Protein AF-0000000078757309 (afdb_homodimer)

Solvent-accessible surface area (backbone atoms only — not comparable to full-atom values): 32103 Å² total; per-residue (Å²): 129,76,71,70,68,77,39,50,56,42,53,34,15,51,68,51,37,42,65,57,22,56,70,23,42,35,36,37,39,48,17,30,31,21,36,27,25,61,28,29,12,27,30,44,30,41,53,48,27,52,41,51,46,53,59,42,41,56,54,36,36,75,71,67,62,20,84,59,45,34,26,49,72,73,38,62,50,39,39,76,53,48,81,46,74,58,35,47,77,58,51,70,68,60,51,50,53,52,46,50,51,49,49,64,26,42,56,65,38,39,46,42,33,37,44,41,35,42,58,61,82,38,46,67,32,42,49,52,50,47,54,42,38,52,52,24,43,76,69,67,20,52,46,37,40,49,51,28,54,54,52,52,50,39,76,62,52,48,87,66,66,68,46,76,34,42,61,72,45,80,53,64,70,55,36,54,51,46,55,73,40,50,62,63,34,82,36,46,2,31,60,51,42,5,38,36,38,49,63,45,46,89,31,46,39,79,64,32,63,70,47,74,64,43,75,85,69,67,61,54,67,68,58,52,51,49,32,51,50,38,36,73,72,68,37,52,69,60,19,51,36,49,48,50,51,45,45,52,51,37,49,72,63,38,82,80,65,66,48,39,26,48,43,36,35,69,37,38,42,68,26,7,47,45,48,49,52,54,49,47,53,54,37,52,51,48,49,44,38,34,77,69,69,66,44,79,54,62,63,62,66,54,73,62,53,60,58,47,33,64,68,63,72,102,132,77,71,70,69,77,39,51,56,40,52,33,16,51,68,51,37,43,66,56,23,56,70,23,42,36,35,37,39,48,18,30,31,20,36,26,25,60,27,28,12,28,31,43,30,42,53,46,26,51,41,51,45,54,59,43,43,55,55,37,35,74,70,67,63,21,85,58,43,34,26,50,73,73,38,62,49,38,40,78,54,48,82,47,75,57,35,45,78,56,53,70,68,59,52,50,53,52,46,50,52,49,49,64,27,43,55,65,38,39,47,43,32,38,42,42,36,42,58,63,81,38,46,69,32,42,49,52,50,46,55,41,39,50,49,25,44,76,68,67,21,51,47,38,39,51,49,28,54,55,53,51,50,38,76,64,52,50,87,65,67,69,47,76,34,42,60,73,45,79,52,63,69,56,36,54,51,46,54,73,40,52,61,64,36,80,36,47,2,30,61,51,41,5,37,36,39,48,65,43,47,89,29,47,40,79,64,34,62,70,47,74,63,42,74,85,70,66,61,53,64,68,57,52,50,51,31,50,50,38,37,74,71,67,36,52,68,59,19,51,36,48,47,50,52,44,45,52,51,36,48,72,64,39,81,80,65,67,47,40,26,47,42,36,36,70,38,38,42,68,26,7,48,45,47,50,52,55,50,46,54,54,38,51,50,46,50,42,38,34,77,70,68,66,43,78,52,62,64,63,63,58,73,63,52,62,58,49,34,66,67,65,73,103

Radius of gyration: 26.32 Å; Cα contacts (8 Å, |Δi|>4): 1203; chains: 2; bounding box: 56×87×68 Å

Secondary structure (DSSP, 8-state):
-PPPPEEEGGGSBHHHHHHHHTT-EEEEEB------TTTSBTTHHHHHHHHHHHHHHHHHHHTTS-SSEEEPPPB---SSPPPSTT-----HHHHHHHHHHHHHHGGGGT--EEEEE-----HHHHHHHHHHHHHHHHTT-EEE-THHHHHHHHHT--TTTTHHHHTT---HHHHHHHHHHGGG--SSSHHHHHHHHHH-GGGS-GGGGGPPPPPP-PPPHHHHHHHHHHHHTT-HHHHHHHHHHHHHHHHHT-SS--SS-S-GGG--HHHHHHHHHHHHHHHHHHHHHHHTS-PPPPPPS-TTHHHHHHHHT-/-PPPPEEEGGGSBHHHHHHHHTT-EEEEEB------TTTSBTTHHHHHHHHHHHHHHHHHHHTTS-SSEEEPPPB---SSPPPSTT-----HHHHHHHHHHHHHHGGGGT--EEEEE-----HHHHHHHHHHHHHHHHTT-EEE-THHHHHHHHHT--TTTTHHHHTT---HHHHHHHHHHGGG--SSSHHHHHHHHHH-GGGS-GGGGGPPPPPP-PPPHHHHHHHHHHHHTT-HHHHHHHHHHHHHHHHHT-SS--SS-S-GGG--HHHHHHHHHHHHHHHHHHHHHHHTS-PPPPPPS-TTHHHHHHHHT-

pLDDT: mean 90.26, std 11.72, range [29.27, 98.69]

Structure (mmCIF, N/CA/C/O backbone):
data_AF-0000000078757309-model_v1
#
loop_
_entity.id
_entity.type
_entity.pdbx_description
1 polymer Creatininase
#
loop_
_atom_site.group_PDB
_atom_site.id
_atom_site.type_symbol
_atom_site.label_atom_id
_atom_site.label_alt_id
_atom_site.label_comp_id
_atom_site.label_asym_id
_atom_site.label_entity_id
_atom_site.label_seq_id
_atom_site.pdbx_PDB_ins_code
_atom_site.Cartn_x
_atom_site.Cartn_y
_atom_site.Cartn_z
_atom_site.occupancy
_atom_site.B_iso_or_equiv
_atom_site.auth_seq_id
_atom_site.auth_comp_id
_atom_site.auth_asym_id
_atom_site.auth_atom_id
_atom_site.pdbx_PDB_model_num
ATOM 1 N N . MET A 1 1 ? -11.062 -1.484 26.531 1 38.62 1 MET A N 1
ATOM 2 C CA . MET A 1 1 ? -11.211 -2.502 25.5 1 38.62 1 MET A CA 1
ATOM 3 C C . MET A 1 1 ? -10.125 -2.363 24.438 1 38.62 1 MET A C 1
ATOM 5 O O . MET A 1 1 ? -9.727 -1.249 24.094 1 38.62 1 MET A O 1
ATOM 9 N N . GLY A 1 2 ? -9.336 -3.25 24.297 1 52.94 2 GLY A N 1
ATOM 10 C CA . GLY A 1 2 ? -8.18 -3.225 23.406 1 52.94 2 GLY A CA 1
ATOM 11 C C . GLY A 1 2 ? -8.523 -2.795 22 1 52.94 2 GLY A C 1
ATOM 12 O O . GLY A 1 2 ? -9.695 -2.809 21.609 1 52.94 2 GLY A O 1
ATOM 13 N N . ALA A 1 3 ? -7.73 -2.059 21.312 1 63.88 3 ALA A N 1
ATOM 14 C CA . ALA A 1 3 ? -7.98 -1.605 19.953 1 63.88 3 ALA A CA 1
ATOM 15 C C . ALA A 1 3 ? -8.477 -2.752 19.062 1 63.88 3 ALA A C 1
ATOM 17 O O . ALA A 1 3 ? -7.953 -3.867 19.141 1 63.88 3 ALA A O 1
ATOM 18 N N . PRO A 1 4 ? -9.75 -2.535 18.547 1 76.38 4 PRO A N 1
ATOM 19 C CA . PRO A 1 4 ? -10.227 -3.607 17.656 1 76.38 4 PRO A CA 1
ATOM 20 C C . PRO A 1 4 ? -9.203 -3.977 16.578 1 76.38 4 PRO A C 1
ATOM 22 O O . PRO A 1 4 ? -8.391 -3.139 16.188 1 76.38 4 PRO A O 1
ATOM 25 N N . GLU A 1 5 ? -9.195 -5.18 16.281 1 84.25 5 GLU A N 1
ATOM 26 C CA . GLU A 1 5 ? -8.289 -5.676 15.242 1 84.25 5 GLU A CA 1
ATOM 27 C C . GLU A 1 5 ? -8.648 -5.109 13.875 1 84.25 5 GLU A C 1
ATOM 29 O O . GLU A 1 5 ? -9.828 -5.059 13.508 1 84.25 5 GLU A O 1
ATOM 34 N N . LEU A 1 6 ? -7.727 -4.492 13.266 1 88.88 6 LEU A N 1
ATOM 35 C CA . LEU A 1 6 ? -7.898 -3.988 11.906 1 88.88 6 LEU A CA 1
ATOM 36 C C . LEU A 1 6 ? -7.965 -5.137 10.898 1 88.88 6 LEU A C 1
ATOM 38 O O . LEU A 1 6 ? -7.105 -6.023 10.914 1 88.88 6 LEU A O 1
ATOM 42 N N . ILE A 1 7 ? -9.016 -5.191 10.133 1 89.25 7 ILE A N 1
ATOM 43 C CA . ILE A 1 7 ? -9.203 -6.18 9.078 1 89.25 7 ILE A CA 1
ATOM 44 C C . ILE A 1 7 ? -9.023 -5.516 7.711 1 89.25 7 ILE A C 1
ATOM 46 O O . ILE A 1 7 ? -9.727 -4.559 7.379 1 89.25 7 ILE A O 1
ATOM 50 N N . PHE A 1 8 ? -8.07 -5.969 6.988 1 90.25 8 PHE A N 1
ATOM 51 C CA . PHE A 1 8 ? -7.945 -5.516 5.609 1 90.25 8 PHE A CA 1
ATOM 52 C C . PHE A 1 8 ? -8.859 -6.316 4.688 1 90.25 8 PHE A C 1
ATOM 54 O O . PHE A 1 8 ? -8.758 -7.543 4.621 1 90.25 8 PHE A O 1
ATOM 61 N N . TYR A 1 9 ? -9.648 -5.629 3.928 1 88.19 9 TYR A N 1
ATOM 62 C CA . TYR A 1 9 ? -10.672 -6.328 3.162 1 88.19 9 TYR A CA 1
ATOM 63 C C . TYR A 1 9 ? -10.047 -7.238 2.115 1 88.19 9 TYR A C 1
ATOM 65 O O . TYR A 1 9 ? -10.625 -8.266 1.756 1 88.19 9 TYR A O 1
ATOM 73 N N . ASP A 1 10 ? -8.859 -6.887 1.588 1 84.81 10 ASP A N 1
ATOM 74 C CA . ASP A 1 10 ? -8.258 -7.637 0.488 1 84.81 10 ASP A CA 1
ATOM 75 C C . ASP A 1 10 ? -7.566 -8.898 0.996 1 84.81 10 ASP A C 1
ATOM 77 O O . ASP A 1 10 ? -7.074 -9.703 0.204 1 84.81 10 ASP A O 1
ATOM 81 N N . GLU A 1 11 ? -7.645 -9.086 2.289 1 90.44 11 GLU A N 1
ATOM 82 C CA . GLU A 1 11 ? -7.105 -10.312 2.871 1 90.44 11 GLU A CA 1
ATOM 83 C C . GLU A 1 11 ? -8.219 -11.32 3.168 1 90.44 11 GLU A C 1
ATOM 85 O O . GLU A 1 11 ? -7.957 -12.391 3.719 1 90.44 11 GLU A O 1
ATOM 90 N N . LEU A 1 12 ? -9.398 -10.93 2.744 1 87.38 12 LEU A N 1
ATOM 91 C CA . LEU A 1 12 ? -10.539 -11.82 2.914 1 87.38 12 LEU A CA 1
ATOM 92 C C . LEU A 1 12 ? -10.914 -12.492 1.595 1 87.38 12 LEU A C 1
ATOM 94 O O . LEU A 1 12 ? -10.781 -11.883 0.529 1 87.38 12 LEU A O 1
ATOM 98 N N . PRO A 1 13 ? -11.398 -13.703 1.774 1 86.25 13 PRO A N 1
ATOM 99 C CA . PRO A 1 13 ? -11.906 -14.328 0.551 1 86.25 13 PRO A CA 1
ATOM 100 C C . PRO A 1 13 ? -13.109 -13.602 -0.034 1 86.25 13 PRO A C 1
ATOM 102 O O . PRO A 1 13 ? -13.875 -12.977 0.704 1 86.25 13 PRO A O 1
ATOM 105 N N . GLU A 1 14 ? -13.133 -13.695 -1.309 1 79.31 14 GLU A N 1
ATOM 106 C CA . GLU A 1 14 ? -14.188 -13 -2.037 1 79.31 14 GLU A CA 1
ATOM 107 C C . GLU A 1 14 ? -15.562 -13.289 -1.435 1 79.31 14 GLU A C 1
ATOM 109 O O . GLU A 1 14 ? -16.391 -12.383 -1.294 1 79.31 14 GLU A O 1
ATOM 114 N N . LYS A 1 15 ? -15.773 -14.5 -1.113 1 77.38 15 LYS A N 1
ATOM 115 C CA . LYS A 1 15 ? -17.078 -14.93 -0.618 1 77.38 15 LYS A CA 1
ATOM 116 C C . LYS A 1 15 ? -17.453 -14.195 0.673 1 77.38 15 LYS A C 1
ATOM 118 O O . LYS A 1 15 ? -18.625 -13.984 0.962 1 77.38 15 LYS A O 1
ATOM 123 N N . GLN A 1 16 ? -16.516 -13.727 1.359 1 83.56 16 GLN A N 1
ATOM 124 C CA . GLN A 1 16 ? -16.734 -13.109 2.66 1 83.56 16 GLN A CA 1
ATOM 125 C C . GLN A 1 16 ? -16.906 -11.602 2.533 1 83.56 16 GLN A C 1
ATOM 127 O O . GLN A 1 16 ? -17.422 -10.945 3.445 1 83.56 16 GLN A O 1
ATOM 132 N N . LEU A 1 17 ? -16.5 -11.047 1.479 1 83.25 17 LEU A N 1
ATOM 133 C CA . LEU A 1 17 ? -16.438 -9.594 1.331 1 83.25 17 LEU A CA 1
ATOM 134 C C . LEU A 1 17 ? -17.844 -8.992 1.316 1 83.25 17 LEU A C 1
ATOM 136 O O . LEU A 1 17 ? -18.109 -8.008 2.006 1 83.25 17 LEU A O 1
ATOM 140 N N . GLN A 1 18 ? -18.734 -9.648 0.601 1 77.94 18 GLN A N 1
ATOM 141 C CA . GLN A 1 18 ? -20.062 -9.078 0.472 1 77.94 18 GLN A CA 1
ATOM 142 C C . GLN A 1 18 ? -20.781 -9.031 1.822 1 77.94 18 GLN A C 1
ATOM 144 O O . GLN A 1 18 ? -21.344 -8 2.193 1 77.94 18 GLN A O 1
ATOM 149 N N . GLY A 1 19 ? -20.641 -10.094 2.529 1 78.94 19 GLY A N 1
ATOM 150 C CA . GLY A 1 19 ? -21.281 -10.141 3.836 1 78.94 19 GLY A CA 1
ATOM 151 C C . GLY A 1 19 ? -20.641 -9.203 4.844 1 78.94 19 GLY A C 1
ATOM 152 O O . GLY A 1 19 ? -21.344 -8.57 5.641 1 78.94 19 GLY A O 1
ATOM 153 N N . LEU A 1 20 ? -19.422 -8.977 4.73 1 83.25 20 LEU A N 1
ATOM 154 C CA . LEU A 1 20 ? -18.688 -8.133 5.656 1 83.25 20 LEU A CA 1
ATOM 155 C C . LEU A 1 20 ? -19 -6.656 5.426 1 83.25 20 LEU A C 1
ATOM 157 O O . LEU A 1 20 ? -19.109 -5.887 6.383 1 83.25 20 LEU A O 1
ATOM 161 N N . MET A 1 21 ? -19.188 -6.332 4.191 1 86.06 21 MET A N 1
ATOM 162 C CA . MET A 1 21 ? -19.328 -4.918 3.865 1 86.06 21 MET A CA 1
ATOM 163 C C . MET A 1 21 ? -20.734 -4.418 4.172 1 86.06 21 MET A C 1
ATOM 165 O O . MET A 1 21 ? -20.938 -3.223 4.391 1 86.06 21 MET A O 1
ATOM 169 N N . HIS A 1 22 ? -21.578 -5.414 4.25 1 83.5 22 HIS A N 1
ATOM 170 C CA . HIS A 1 22 ? -22.938 -5.023 4.59 1 83.5 22 HIS A CA 1
ATOM 171 C C . HIS A 1 22 ? -23.031 -4.52 6.023 1 83.5 22 HIS A C 1
ATOM 173 O O . HIS A 1 22 ? -22.734 -5.258 6.965 1 83.5 22 HIS A O 1
ATOM 179 N N . GLY A 1 23 ? -23.219 -3.191 6.203 1 84.44 23 GLY A N 1
ATOM 180 C CA . GLY A 1 23 ? -23.422 -2.59 7.512 1 84.44 23 GLY A CA 1
ATOM 181 C C . GLY A 1 23 ? -22.141 -2.047 8.125 1 84.44 23 GLY A C 1
ATOM 182 O O . GLY A 1 23 ? -22.172 -1.505 9.234 1 84.44 23 GLY A O 1
ATOM 183 N N . ASN A 1 24 ? -21.078 -2.293 7.516 1 94.25 24 ASN A N 1
ATOM 184 C CA . ASN A 1 24 ? -19.828 -1.802 8.07 1 94.25 24 ASN A CA 1
ATOM 185 C C . ASN A 1 24 ? -19.281 -0.614 7.273 1 94.25 24 ASN A C 1
ATOM 187 O O . ASN A 1 24 ? -19.703 -0.386 6.137 1 94.25 24 ASN A O 1
ATOM 191 N N . ILE A 1 25 ? -18.5 0.158 7.949 1 96.5 25 ILE A N 1
ATOM 192 C CA . ILE A 1 25 ? -17.812 1.298 7.355 1 96.5 25 ILE A CA 1
ATOM 193 C C . ILE A 1 25 ? -16.422 0.874 6.887 1 96.5 25 ILE A C 1
ATOM 195 O O . ILE A 1 25 ? -15.695 0.172 7.605 1 96.5 25 ILE A O 1
ATOM 199 N N . LEU A 1 26 ? -16.094 1.2 5.684 1 97 26 LEU A N 1
ATOM 200 C CA . LEU A 1 26 ? -14.758 0.958 5.172 1 97 26 LEU A CA 1
ATOM 201 C C . LEU A 1 26 ? -13.859 2.166 5.41 1 97 26 LEU A C 1
ATOM 203 O O . LEU A 1 26 ? -14.195 3.285 5.016 1 97 26 LEU A O 1
ATOM 207 N N . PHE A 1 27 ? -12.773 1.955 6.117 1 97.62 27 PHE A N 1
ATOM 208 C CA . PHE A 1 27 ? -11.727 2.971 6.207 1 97.62 27 PHE A CA 1
ATOM 209 C C . PHE A 1 27 ? -10.789 2.887 5.008 1 97.62 27 PHE A C 1
ATOM 211 O O . PHE A 1 27 ? -10.227 1.823 4.727 1 97.62 27 PHE A O 1
ATOM 218 N N . LEU A 1 28 ? -10.648 3.953 4.289 1 97.44 28 LEU A N 1
ATOM 219 C CA . LEU A 1 28 ? -9.75 4.035 3.146 1 97.44 28 LEU A CA 1
ATOM 220 C C . LEU A 1 28 ? -8.602 5 3.426 1 97.44 28 LEU A C 1
ATOM 222 O O . LEU A 1 28 ? -8.82 6.203 3.57 1 97.44 28 LEU A O 1
ATOM 226 N N . PHE A 1 29 ? -7.375 4.48 3.496 1 96.81 29 PHE A N 1
ATOM 227 C CA . PHE A 1 29 ? -6.195 5.285 3.791 1 96.81 29 PHE A CA 1
ATOM 228 C C . PHE A 1 29 ? -5.555 5.797 2.508 1 96.81 29 PHE A C 1
ATOM 230 O O . PHE A 1 29 ? -5.117 5.008 1.668 1 96.81 29 PHE A O 1
ATOM 237 N N . ILE A 1 30 ? -5.551 7.117 2.279 1 97.25 30 ILE A N 1
ATOM 238 C CA . ILE A 1 30 ? -4.906 7.754 1.136 1 97.25 30 ILE A CA 1
ATOM 239 C C . ILE A 1 30 ? -3.863 8.758 1.624 1 97.25 30 ILE A C 1
ATOM 241 O O . ILE A 1 30 ? -4.195 9.898 1.94 1 97.25 30 ILE A O 1
ATOM 245 N N . ASN A 1 31 ? -2.654 8.312 1.748 1 96.94 31 ASN A N 1
ATOM 246 C CA . ASN A 1 31 ? -1.564 9.094 2.318 1 96.94 31 ASN A CA 1
ATOM 247 C C . ASN A 1 31 ? -0.285 8.961 1.498 1 96.94 31 ASN A C 1
ATOM 249 O O . ASN A 1 31 ? 0.175 7.848 1.238 1 96.94 31 ASN A O 1
ATOM 253 N N . PRO A 1 32 ? 0.349 10.055 1.062 1 94.12 32 PRO A N 1
ATOM 254 C CA . PRO A 1 32 ? 1.584 9.953 0.28 1 94.12 32 PRO A CA 1
ATOM 255 C C . PRO A 1 32 ? 2.793 9.57 1.131 1 94.12 32 PRO A C 1
ATOM 257 O O . PRO A 1 32 ? 2.787 9.781 2.346 1 94.12 32 PRO A O 1
ATOM 260 N N . THR A 1 33 ? 3.752 8.898 0.485 1 91.94 33 THR A N 1
ATOM 261 C CA . THR A 1 33 ? 5.109 8.836 1.013 1 91.94 33 THR A CA 1
ATOM 262 C C . THR A 1 33 ? 5.824 10.172 0.826 1 91.94 33 THR A C 1
ATOM 264 O O . THR A 1 33 ? 6.109 10.578 -0.303 1 91.94 33 THR A O 1
ATOM 267 N N . GLU A 1 34 ? 6.078 10.852 1.924 1 93.31 34 GLU A N 1
ATOM 268 C CA . GLU A 1 34 ? 6.48 12.25 1.867 1 93.31 34 GLU A CA 1
ATOM 269 C C . GLU A 1 34 ? 7.492 12.578 2.961 1 93.31 34 GLU A C 1
ATOM 271 O O . GLU A 1 34 ? 7.355 12.117 4.098 1 93.31 34 GLU A O 1
ATOM 276 N N . TYR A 1 35 ? 8.406 13.477 2.557 1 93.56 35 TYR A N 1
ATOM 277 C CA . TYR A 1 35 ? 9.43 13.945 3.49 1 93.56 35 TYR A CA 1
ATOM 278 C C . TYR A 1 35 ? 8.805 14.797 4.594 1 93.56 35 TYR A C 1
ATOM 280 O O . TYR A 1 35 ? 8.055 15.734 4.316 1 93.56 35 TYR A O 1
ATOM 288 N N . HIS A 1 36 ? 9.102 14.469 5.895 1 96 36 HIS A N 1
ATOM 289 C CA . HIS A 1 36 ? 8.602 15.188 7.062 1 96 36 HIS A CA 1
ATOM 290 C C . HIS A 1 36 ? 9.75 15.594 7.984 1 96 36 HIS A C 1
ATOM 292 O O . HIS A 1 36 ? 9.688 15.367 9.195 1 96 36 HIS A O 1
ATOM 298 N N . GLY A 1 37 ? 10.773 16.25 7.363 1 94.31 37 GLY A N 1
ATOM 299 C CA . GLY A 1 37 ? 11.93 16.641 8.156 1 94.31 37 GLY A CA 1
ATOM 300 C C . GLY A 1 37 ? 12.805 15.461 8.547 1 94.31 37 GLY A C 1
ATOM 301 O O . GLY A 1 37 ? 12.484 14.312 8.242 1 94.31 37 GLY A O 1
ATOM 302 N N . PRO A 1 38 ? 13.922 15.773 9.18 1 93.44 38 PRO A N 1
ATOM 303 C CA . PRO A 1 38 ? 14.867 14.711 9.523 1 93.44 38 PRO A CA 1
ATOM 304 C C . PRO A 1 38 ? 14.352 13.805 10.641 1 93.44 38 PRO A C 1
ATOM 306 O O . PRO A 1 38 ? 14.906 12.727 10.875 1 93.44 38 PRO A O 1
ATOM 309 N N . HIS A 1 39 ? 13.25 14.18 11.312 1 95.75 39 HIS A N 1
ATOM 310 C CA . HIS A 1 39 ? 12.914 13.523 12.57 1 95.75 39 HIS A CA 1
ATOM 311 C C . HIS A 1 39 ? 11.68 12.641 12.414 1 95.75 39 HIS A C 1
ATOM 313 O O . HIS A 1 39 ? 11.422 11.773 13.25 1 95.75 39 HIS A O 1
ATOM 319 N N . LEU A 1 40 ? 10.883 12.852 11.398 1 97.06 40 LEU A N 1
ATOM 320 C CA . LEU A 1 40 ? 9.672 12.055 11.219 1 97.06 40 LEU A CA 1
ATOM 321 C C . LEU A 1 40 ? 9.797 11.156 9.992 1 97.06 40 LEU A C 1
ATOM 323 O O . LEU A 1 40 ? 10.602 11.414 9.102 1 97.06 40 LEU A O 1
ATOM 327 N N . PRO A 1 41 ? 9.031 10.102 9.961 1 95.56 41 PRO A N 1
ATOM 328 C CA . PRO A 1 41 ? 9.156 9.133 8.867 1 95.56 41 PRO A CA 1
ATOM 329 C C . PRO A 1 41 ? 8.484 9.617 7.586 1 95.56 41 PRO A C 1
ATOM 331 O O . PRO A 1 41 ? 7.648 10.523 7.621 1 95.56 41 PRO A O 1
ATOM 334 N N . LEU A 1 42 ? 8.852 8.969 6.477 1 93.62 42 LEU A N 1
ATOM 335 C CA . LEU A 1 42 ? 8.25 9.25 5.176 1 93.62 42 LEU A CA 1
ATOM 336 C C . LEU A 1 42 ? 6.77 8.906 5.176 1 93.62 42 LEU A C 1
ATOM 338 O O . LEU A 1 42 ? 5.98 9.531 4.465 1 93.62 42 LEU A O 1
ATOM 342 N N . ALA A 1 43 ? 6.336 7.945 5.992 1 96.12 43 ALA A N 1
ATOM 343 C CA . ALA A 1 43 ? 4.949 7.488 6.043 1 96.12 43 ALA A CA 1
ATOM 344 C C . ALA A 1 43 ? 4.18 8.195 7.156 1 96.12 43 ALA A C 1
ATOM 346 O O . ALA A 1 43 ? 3.16 7.688 7.633 1 96.12 43 ALA A O 1
ATOM 347 N N . ASN A 1 44 ? 4.664 9.312 7.594 1 97.19 44 ASN A N 1
ATOM 348 C CA . ASN A 1 44 ? 4.098 9.953 8.773 1 97.19 44 ASN A CA 1
ATOM 349 C C . ASN A 1 44 ? 2.604 10.211 8.609 1 97.19 44 ASN A C 1
ATOM 351 O O . ASN A 1 44 ? 1.829 10.016 9.555 1 97.19 44 ASN A O 1
ATOM 355 N N . ASP A 1 45 ? 2.16 10.664 7.434 1 97.56 45 ASP A N 1
ATOM 356 C CA . ASP A 1 45 ? 0.742 10.922 7.203 1 97.56 45 ASP A CA 1
ATOM 357 C C . ASP A 1 45 ? -0.087 9.656 7.406 1 97.56 45 ASP A C 1
ATOM 359 O O . ASP A 1 45 ? -1.159 9.703 8.016 1 97.56 45 ASP A O 1
ATOM 363 N N . TYR A 1 46 ? 0.408 8.531 6.957 1 96.5 46 TYR A N 1
ATOM 364 C CA . TYR A 1 46 ? -0.289 7.262 7.137 1 96.5 46 TYR A CA 1
ATOM 365 C C . TYR A 1 46 ? -0.292 6.844 8.602 1 96.5 46 TYR A C 1
ATOM 367 O O . TYR A 1 46 ? -1.304 6.355 9.109 1 96.5 46 TYR A O 1
ATOM 375 N N . ILE A 1 47 ? 0.837 7.023 9.242 1 96.88 47 ILE A N 1
ATOM 376 C CA . ILE A 1 47 ? 0.978 6.641 10.648 1 96.88 47 ILE A CA 1
ATOM 377 C C . ILE A 1 47 ? -0.041 7.402 11.492 1 96.88 47 ILE A C 1
ATOM 379 O O . ILE A 1 47 ? -0.735 6.809 12.32 1 96.88 47 ILE A O 1
ATOM 383 N N . ILE A 1 48 ? -0.149 8.664 11.211 1 98.19 48 ILE A N 1
ATOM 384 C CA . ILE A 1 48 ? -1.104 9.477 11.953 1 98.19 48 ILE A CA 1
ATOM 385 C C . ILE A 1 48 ? -2.527 9.055 11.594 1 98.19 48 ILE A C 1
ATOM 387 O O . ILE A 1 48 ? -3.357 8.828 12.477 1 98.19 48 ILE A O 1
ATOM 391 N N . SER A 1 49 ? -2.822 8.898 10.32 1 97.25 49 SER A N 1
ATOM 392 C CA . SER A 1 49 ? -4.152 8.508 9.859 1 97.25 49 SER A CA 1
ATOM 393 C C . SER A 1 49 ? -4.57 7.164 10.445 1 97.25 49 SER A C 1
ATOM 395 O O . SER A 1 49 ? -5.703 7.012 10.906 1 97.25 49 SER A O 1
ATOM 397 N N . ARG A 1 50 ? -3.703 6.23 10.414 1 95.69 50 ARG A N 1
ATOM 398 C CA . ARG A 1 50 ? -3.988 4.902 10.945 1 95.69 50 ARG A CA 1
ATOM 399 C C . ARG A 1 50 ? -4.207 4.949 12.453 1 95.69 50 ARG A C 1
ATOM 401 O O . ARG A 1 50 ? -5.109 4.293 12.977 1 95.69 50 ARG A O 1
ATOM 408 N N . GLY A 1 51 ? -3.344 5.699 13.133 1 96.81 51 GLY A N 1
ATOM 409 C CA . GLY A 1 51 ? -3.512 5.867 14.57 1 96.81 51 GLY A CA 1
ATOM 410 C C . GLY A 1 51 ? -4.844 6.484 14.945 1 96.81 51 GLY A C 1
ATOM 411 O O . GLY A 1 51 ? -5.5 6.035 15.883 1 96.81 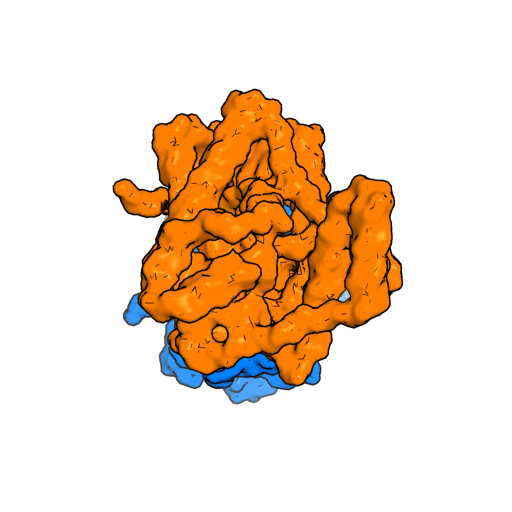51 GLY A O 1
ATOM 412 N N . LEU A 1 52 ? -5.23 7.504 14.211 1 97.94 52 LEU A N 1
ATOM 413 C CA . LEU A 1 52 ? -6.52 8.148 14.453 1 97.94 52 LEU A CA 1
ATOM 414 C C . LEU A 1 52 ? -7.668 7.191 14.164 1 97.94 52 LEU A C 1
ATOM 416 O O . LEU A 1 52 ? -8.633 7.121 14.93 1 97.94 52 LEU A O 1
ATOM 420 N N . ALA A 1 53 ? -7.578 6.418 13.094 1 97.5 53 ALA A N 1
ATOM 421 C CA . ALA A 1 53 ? -8.617 5.453 12.734 1 97.5 53 ALA A CA 1
ATOM 422 C C . ALA A 1 53 ? -8.758 4.379 13.805 1 97.5 53 ALA A C 1
ATOM 424 O O . ALA A 1 53 ? -9.875 3.975 14.148 1 97.5 53 ALA A O 1
ATOM 425 N N . ALA A 1 54 ? -7.605 3.971 14.32 1 96.81 54 ALA A N 1
ATOM 426 C CA . ALA A 1 54 ? -7.598 2.92 15.336 1 96.81 54 ALA A CA 1
ATOM 427 C C . ALA A 1 54 ? -8.289 3.383 16.609 1 96.81 54 ALA A C 1
ATOM 429 O O . ALA A 1 54 ? -8.797 2.564 17.375 1 96.81 54 ALA A O 1
ATOM 430 N N . ARG A 1 55 ? -8.305 4.648 16.844 1 97.25 55 ARG A N 1
ATOM 431 C CA . ARG A 1 55 ? -8.961 5.207 18.031 1 97.25 55 ARG A CA 1
ATOM 432 C C . ARG A 1 55 ? -10.391 5.625 17.719 1 97.25 55 ARG A C 1
ATOM 434 O O . ARG A 1 55 ? -11.25 5.633 18.594 1 97.25 55 ARG A O 1
ATOM 441 N N . LEU A 1 56 ? -10.664 5.938 16.453 1 97.75 56 LEU A N 1
ATOM 442 C CA . LEU A 1 56 ? -12.008 6.328 16.031 1 97.75 56 LEU A CA 1
ATOM 443 C C . LEU A 1 56 ? -12.914 5.109 15.922 1 97.75 56 LEU A C 1
ATOM 445 O O . LEU A 1 56 ? -14.086 5.164 16.312 1 97.75 56 LEU A O 1
ATOM 449 N N . ALA A 1 57 ? -12.414 3.98 15.398 1 96.69 57 ALA A N 1
ATOM 450 C CA . ALA A 1 57 ? -13.188 2.779 15.109 1 96.69 57 ALA A CA 1
ATOM 451 C C . ALA A 1 57 ? -13.922 2.279 16.344 1 96.69 57 ALA A C 1
ATOM 453 O O . ALA A 1 57 ? -15.133 2.049 16.312 1 96.69 57 ALA A O 1
ATOM 454 N N . PRO A 1 58 ? -13.219 2.186 17.5 1 96.25 58 PRO A N 1
ATOM 455 C CA . PRO A 1 58 ? -13.922 1.741 18.703 1 96.25 58 PRO A CA 1
ATOM 456 C C . PRO A 1 58 ? -15.055 2.686 19.109 1 96.25 58 PRO A C 1
ATOM 458 O O . PRO A 1 58 ? -16.078 2.238 19.625 1 96.25 58 PRO A O 1
ATOM 461 N N . ARG A 1 59 ? -14.867 3.969 18.922 1 96.31 59 ARG A N 1
ATOM 462 C CA . ARG A 1 59 ? -15.922 4.93 19.219 1 96.31 59 ARG A CA 1
ATOM 463 C C . ARG A 1 59 ? -17.141 4.691 18.344 1 96.31 59 ARG A C 1
ATOM 465 O O . ARG A 1 59 ? -18.281 4.734 18.812 1 96.31 59 ARG A O 1
ATOM 472 N N . LEU A 1 60 ? -16.906 4.41 17.125 1 96.88 60 LEU A N 1
ATOM 473 C CA . LEU A 1 60 ? -17.984 4.195 16.156 1 96.88 60 LEU A CA 1
ATOM 474 C C . LEU A 1 60 ? -18.688 2.867 16.422 1 96.88 60 LEU A C 1
ATOM 476 O O . LEU A 1 60 ? -19.906 2.758 16.25 1 96.88 60 LEU A O 1
ATOM 480 N N . ILE A 1 61 ? -17.922 1.861 16.797 1 95.44 61 ILE A N 1
ATOM 481 C CA . ILE A 1 61 ? -18.484 0.562 17.141 1 95.44 61 ILE A CA 1
ATOM 482 C C . ILE A 1 61 ? -19.391 0.708 18.359 1 95.44 61 ILE A C 1
ATOM 484 O O . ILE A 1 61 ? -20.516 0.199 18.375 1 95.44 61 ILE A O 1
ATOM 488 N N . LYS A 1 62 ? -18.922 1.452 19.328 1 95.38 62 LYS A N 1
ATOM 489 C CA . LYS A 1 62 ? -19.719 1.699 20.531 1 95.38 62 LYS A CA 1
ATOM 490 C C . LYS A 1 62 ? -21 2.447 20.203 1 95.38 62 LYS A C 1
ATOM 492 O O . LYS A 1 62 ? -22.047 2.203 20.828 1 95.38 62 LYS A O 1
ATOM 497 N N . ALA A 1 63 ? -20.938 3.271 19.234 1 95.06 63 ALA A N 1
ATOM 498 C CA . ALA A 1 63 ? -22.094 4.07 18.828 1 95.06 63 ALA A CA 1
ATOM 499 C C . ALA A 1 63 ? -23.016 3.262 17.922 1 95.06 63 ALA A C 1
ATOM 501 O O . ALA A 1 63 ? -24.078 3.748 17.516 1 95.06 63 ALA A O 1
ATOM 502 N N . GLY A 1 64 ? -22.609 2.035 17.469 1 93.94 64 GLY A N 1
ATOM 503 C CA . GLY A 1 64 ? -23.453 1.166 16.656 1 93.94 64 GLY A CA 1
ATOM 504 C C . GLY A 1 64 ? -23.406 1.503 15.172 1 93.94 64 GLY A C 1
ATOM 505 O O . GLY A 1 64 ? -24.281 1.108 14.414 1 93.94 64 GLY A O 1
ATOM 506 N N . LEU A 1 65 ? -22.391 2.225 14.789 1 95 65 LEU A N 1
ATOM 507 C CA . LEU A 1 65 ? -22.312 2.672 13.406 1 95 65 LEU A CA 1
ATOM 508 C C . LEU A 1 65 ? -21.609 1.633 12.531 1 95 65 LEU A C 1
ATOM 510 O O . LEU A 1 65 ? -21.797 1.613 11.312 1 95 65 LEU A O 1
ATOM 514 N N . THR A 1 66 ? -20.812 0.796 13.125 1 94.44 66 THR A N 1
ATOM 515 C CA . THR A 1 66 ? -20.094 -0.292 12.461 1 94.44 66 THR A CA 1
ATOM 516 C C . THR A 1 66 ? -19.797 -1.418 13.453 1 94.44 66 THR A C 1
ATOM 518 O O . THR A 1 66 ? -19.812 -1.208 14.664 1 94.44 66 THR A O 1
ATOM 521 N N . GLU A 1 67 ? -19.594 -2.566 12.922 1 92.94 67 GLU A N 1
ATOM 522 C CA . GLU A 1 67 ? -19.359 -3.717 13.789 1 92.94 67 GLU A CA 1
ATOM 523 C C . GLU A 1 67 ? -17.859 -4.047 13.852 1 92.94 67 GLU A C 1
ATOM 525 O O . GLU A 1 67 ? -17.391 -4.602 14.844 1 92.94 67 GLU A O 1
ATOM 530 N N . LYS A 1 68 ? -17.188 -3.715 12.789 1 93.25 68 LYS A N 1
ATOM 531 C CA . LYS A 1 68 ? -15.781 -4.086 12.648 1 93.25 68 LYS A CA 1
ATOM 532 C C . LYS A 1 68 ? -14.953 -2.912 12.141 1 93.25 68 LYS A C 1
ATOM 534 O O . LYS A 1 68 ? -15.492 -1.937 11.625 1 93.25 68 LYS A O 1
ATOM 539 N N . PHE A 1 69 ? -13.648 -2.922 12.43 1 93.94 69 PHE A N 1
ATOM 540 C CA . PHE A 1 69 ? -12.664 -1.994 11.891 1 93.94 69 PHE A CA 1
ATOM 541 C C . PHE A 1 69 ? -12.047 -2.549 10.609 1 93.94 69 PHE A C 1
ATOM 543 O O . PHE A 1 69 ? -11.062 -3.293 10.656 1 93.94 69 PHE A O 1
ATOM 550 N N . ILE A 1 70 ? -12.656 -2.234 9.438 1 94.06 70 ILE A N 1
ATOM 551 C CA . ILE A 1 70 ? -12.273 -2.768 8.133 1 94.06 70 ILE A CA 1
ATOM 552 C C . ILE A 1 70 ? -11.578 -1.684 7.312 1 94.06 70 ILE A C 1
ATOM 554 O O . ILE A 1 70 ? -12.023 -0.532 7.293 1 94.06 70 ILE A O 1
ATOM 558 N N . ALA A 1 71 ? -10.492 -2.072 6.73 1 93.94 71 ALA A N 1
ATOM 559 C CA . ALA A 1 71 ? -9.766 -1.104 5.914 1 93.94 71 ALA A CA 1
ATOM 560 C C . ALA A 1 71 ? -9.469 -1.669 4.527 1 93.94 71 ALA A C 1
ATOM 562 O O . ALA A 1 71 ? -9.438 -2.887 4.34 1 93.94 71 ALA A O 1
ATOM 563 N N . ALA A 1 72 ? -9.359 -0.754 3.576 1 90.19 72 ALA A N 1
ATOM 564 C CA . ALA A 1 72 ? -8.75 -1.067 2.287 1 90.19 72 ALA A CA 1
ATOM 565 C C . ALA A 1 72 ? -7.23 -1.011 2.375 1 90.19 72 ALA A C 1
ATOM 567 O O . ALA A 1 72 ? -6.676 -0.483 3.342 1 90.19 72 ALA A O 1
ATOM 568 N N . PRO A 1 73 ? -6.609 -1.627 1.377 1 82.81 73 PRO A N 1
ATOM 569 C CA . PRO A 1 73 ? -5.16 -1.43 1.316 1 82.81 73 PRO A CA 1
ATOM 570 C C . PRO A 1 73 ? -4.77 0.043 1.203 1 82.81 73 PRO A C 1
ATOM 572 O O . PRO A 1 73 ? -5.5 0.835 0.603 1 82.81 73 PRO A O 1
ATOM 575 N N . LEU A 1 74 ? -3.547 0.316 1.737 1 81.62 74 LEU A N 1
ATOM 576 C CA . LEU A 1 74 ? -3.035 1.681 1.699 1 81.62 74 LEU A CA 1
ATOM 577 C C . LEU A 1 74 ? -2.811 2.139 0.262 1 81.62 74 LEU A C 1
ATOM 579 O O . LEU A 1 74 ? -2.293 1.382 -0.562 1 81.62 74 LEU A O 1
ATOM 583 N N . ILE A 1 75 ? -3.359 3.297 0.001 1 88.44 75 ILE A N 1
ATOM 584 C CA . ILE A 1 75 ? -2.949 4.059 -1.174 1 88.44 75 ILE A CA 1
ATOM 585 C C . ILE A 1 75 ? -1.857 5.051 -0.789 1 88.44 75 ILE A C 1
ATOM 587 O O . ILE A 1 75 ? -2.143 6.102 -0.204 1 88.44 75 ILE A O 1
ATOM 591 N N . ASN A 1 76 ? -0.641 4.719 -1.106 1 90.56 76 ASN A N 1
ATOM 592 C CA . ASN A 1 76 ? 0.49 5.523 -0.656 1 90.56 76 ASN A CA 1
ATOM 593 C C . ASN A 1 76 ? 0.876 6.574 -1.69 1 90.56 76 ASN A C 1
ATOM 595 O O . ASN A 1 76 ? 2.059 6.766 -1.977 1 90.56 76 ASN A O 1
ATOM 599 N N . LEU A 1 77 ? -0.096 7.219 -2.307 1 89.5 77 LEU A N 1
ATOM 600 C CA . LEU A 1 77 ? 0.06 8.273 -3.299 1 89.5 77 LEU A CA 1
ATOM 601 C C . LEU A 1 77 ? -0.638 9.555 -2.85 1 89.5 77 LEU A C 1
ATOM 603 O O . LEU A 1 77 ? -1.573 9.508 -2.047 1 89.5 77 LEU A O 1
ATOM 607 N N . GLY A 1 78 ? -0.215 10.562 -3.355 1 92.62 78 GLY A N 1
ATOM 608 C CA . GLY A 1 78 ? -0.843 11.852 -3.113 1 92.62 78 GLY A CA 1
ATOM 609 C C . GLY A 1 78 ? -0.25 12.969 -3.949 1 92.62 78 GLY A C 1
ATOM 610 O O . GLY A 1 78 ? 0.785 12.789 -4.594 1 92.62 78 GLY A O 1
ATOM 611 N N . LEU A 1 79 ? -0.999 14.055 -3.947 1 93.81 79 LEU A N 1
ATOM 612 C CA . LEU A 1 79 ? -0.574 15.195 -4.754 1 93.81 79 LEU A CA 1
ATOM 613 C C . LEU A 1 79 ? 0.211 16.203 -3.914 1 93.81 79 LEU A C 1
ATOM 615 O O . LEU A 1 79 ? -0.094 16.406 -2.738 1 93.81 79 LEU A O 1
ATOM 619 N N . ASP A 1 80 ? 1.254 16.766 -4.492 1 92.25 80 ASP A N 1
ATOM 620 C CA . ASP A 1 80 ? 2.059 17.859 -3.973 1 92.25 80 ASP A CA 1
ATOM 621 C C . ASP A 1 80 ? 2.699 17.5 -2.637 1 92.25 80 ASP A C 1
ATOM 623 O O . ASP A 1 80 ? 2.582 18.234 -1.662 1 92.25 80 ASP A O 1
ATOM 627 N N . PRO A 1 81 ? 3.322 16.359 -2.613 1 93.69 81 PRO A N 1
ATOM 628 C CA . PRO A 1 81 ? 4.078 16.047 -1.396 1 93.69 81 PRO A CA 1
ATOM 629 C C . PRO A 1 81 ? 5.289 16.953 -1.209 1 93.69 81 PRO A C 1
ATOM 631 O O . PRO A 1 81 ? 5.809 17.516 -2.182 1 93.69 81 PRO A O 1
ATOM 634 N N . THR A 1 82 ? 5.691 17.188 0.041 1 94.12 82 THR A N 1
ATOM 635 C CA . THR A 1 82 ? 6.914 17.938 0.333 1 94.12 82 THR A CA 1
ATOM 636 C C . THR A 1 82 ? 8.125 17.25 -0.284 1 94.12 82 THR A C 1
ATOM 638 O O . THR A 1 82 ? 8.297 16.031 -0.14 1 94.12 82 THR A O 1
ATOM 641 N N . PRO A 1 83 ? 8.898 18.016 -1.017 1 90.12 83 PRO A N 1
ATOM 642 C CA . PRO A 1 83 ? 10.062 17.391 -1.655 1 90.12 83 PRO A CA 1
ATOM 643 C C . PRO A 1 83 ? 11.117 16.938 -0.648 1 90.12 83 PRO A C 1
ATOM 645 O O . PRO A 1 83 ? 11.32 17.594 0.374 1 90.12 83 PRO A O 1
ATOM 648 N N . GLY A 1 84 ? 11.797 15.875 -0.883 1 88.56 84 GLY A N 1
ATOM 649 C CA . GLY A 1 84 ? 12.883 15.32 -0.083 1 88.56 84 GLY A CA 1
ATOM 650 C C . GLY A 1 84 ? 13.289 13.922 -0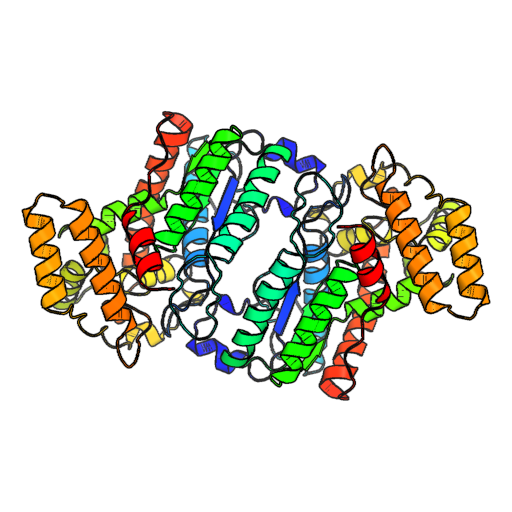.511 1 88.56 84 GLY A C 1
ATOM 651 O O . GLY A 1 84 ? 12.656 13.328 -1.385 1 88.56 84 GLY A O 1
ATOM 652 N N . ALA A 1 85 ? 14.336 13.508 0.153 1 84.75 85 ALA A N 1
ATOM 653 C CA . ALA A 1 85 ? 14.828 12.172 -0.182 1 84.75 85 ALA A CA 1
ATOM 654 C C . ALA A 1 85 ? 13.781 11.109 0.132 1 84.75 85 ALA A C 1
ATOM 656 O O . ALA A 1 85 ? 13.234 11.078 1.234 1 84.75 85 ALA A O 1
ATOM 657 N N . GLY A 1 86 ? 13.25 10.398 -0.818 1 86.06 86 GLY A N 1
ATOM 658 C CA . GLY A 1 86 ? 12.328 9.297 -0.618 1 86.06 86 GLY A CA 1
ATOM 659 C C . GLY A 1 86 ? 10.898 9.648 -0.959 1 86.06 86 GLY A C 1
ATOM 660 O O . GLY A 1 86 ? 10.031 8.766 -1.018 1 86.06 86 GLY A O 1
ATOM 661 N N . THR A 1 87 ? 10.625 10.977 -1.096 1 90.62 87 THR A N 1
ATOM 662 C CA . THR A 1 87 ? 9.273 11.398 -1.453 1 90.62 87 THR A CA 1
ATOM 663 C C . THR A 1 87 ? 8.867 10.82 -2.805 1 90.62 87 THR A C 1
ATOM 665 O O . THR A 1 87 ? 9.664 10.805 -3.746 1 90.62 87 THR A O 1
ATOM 668 N N . ILE A 1 88 ? 7.703 10.273 -2.834 1 87.31 88 ILE A N 1
ATOM 669 C CA . ILE A 1 88 ? 7.141 9.773 -4.082 1 87.31 88 ILE A CA 1
ATOM 670 C C . ILE A 1 88 ? 6.016 10.695 -4.547 1 87.31 88 ILE A C 1
ATOM 672 O O . ILE A 1 88 ? 5.027 10.891 -3.832 1 87.31 88 ILE A O 1
ATOM 676 N N . ALA A 1 89 ? 6.211 11.273 -5.723 1 86.44 89 ALA A N 1
ATOM 677 C CA . ALA A 1 89 ? 5.215 12.18 -6.289 1 86.44 89 ALA A CA 1
ATOM 678 C C . ALA A 1 89 ? 4.43 11.508 -7.41 1 86.44 89 ALA A C 1
ATOM 680 O O . ALA A 1 89 ? 4.859 10.484 -7.945 1 86.44 89 ALA A O 1
ATOM 681 N N . THR A 1 90 ? 3.246 11.953 -7.648 1 88.56 90 THR A N 1
ATOM 682 C CA . THR A 1 90 ? 2.422 11.5 -8.766 1 88.56 90 THR A CA 1
ATOM 683 C C . THR A 1 90 ? 1.698 12.68 -9.414 1 88.56 90 THR A C 1
ATOM 685 O O . THR A 1 90 ? 1.593 13.75 -8.82 1 88.56 90 THR A O 1
ATOM 688 N N . SER A 1 91 ? 1.307 12.508 -10.625 1 89.44 91 SER A N 1
ATOM 689 C CA . SER A 1 91 ? 0.547 13.539 -11.32 1 89.44 91 SER A CA 1
ATOM 690 C C . SER A 1 91 ? -0.933 13.477 -10.961 1 89.44 91 SER A C 1
ATOM 692 O O . SER A 1 91 ? -1.421 12.445 -10.5 1 89.44 91 SER A O 1
ATOM 694 N N . ALA A 1 92 ? -1.59 14.594 -11.164 1 91.75 92 ALA A N 1
ATOM 695 C CA . ALA A 1 92 ? -3.027 14.648 -10.906 1 91.75 92 ALA A CA 1
ATOM 696 C C . ALA A 1 92 ? -3.777 13.625 -11.75 1 91.75 92 ALA A C 1
ATOM 698 O O . ALA A 1 92 ? -4.68 12.945 -11.258 1 91.75 92 ALA A O 1
ATOM 699 N N . ALA A 1 93 ? -3.396 13.523 -12.969 1 89.75 93 ALA A N 1
ATOM 700 C CA . ALA A 1 93 ? -4.062 12.609 -13.883 1 89.75 93 ALA A CA 1
ATOM 701 C C . ALA A 1 93 ? -3.924 11.164 -13.414 1 89.75 93 ALA A C 1
ATOM 703 O O . ALA A 1 93 ? -4.895 10.406 -13.414 1 89.75 93 ALA A O 1
ATOM 704 N N . ARG A 1 94 ? -2.742 10.789 -13.039 1 87.56 94 ARG A N 1
ATOM 705 C CA . ARG A 1 94 ? -2.482 9.43 -12.57 1 87.56 94 ARG A CA 1
ATOM 706 C C . ARG A 1 94 ? -3.229 9.141 -11.273 1 87.56 94 ARG A C 1
ATOM 708 O O . ARG A 1 94 ? -3.814 8.07 -11.109 1 87.56 94 ARG A O 1
ATOM 715 N N . PHE A 1 95 ? -3.156 10.102 -10.43 1 92.88 95 PHE A N 1
ATOM 716 C CA . PHE A 1 95 ? -3.842 9.969 -9.148 1 92.88 95 PHE A CA 1
ATOM 717 C C . PHE A 1 95 ? -5.344 9.812 -9.352 1 92.88 95 PHE A C 1
ATOM 719 O O . PHE A 1 95 ? -5.957 8.898 -8.789 1 92.88 95 PHE A O 1
ATOM 726 N N . ASP A 1 96 ? -5.914 10.594 -10.18 1 93 96 ASP A N 1
ATOM 727 C CA . ASP A 1 96 ? -7.344 10.562 -10.469 1 93 96 ASP A CA 1
ATOM 728 C C . ASP A 1 96 ? -7.754 9.227 -11.078 1 93 96 ASP A C 1
ATOM 730 O O . ASP A 1 96 ? -8.789 8.664 -10.719 1 93 96 ASP A O 1
ATOM 734 N N . THR A 1 97 ? -7 8.75 -11.953 1 89 97 THR A N 1
ATOM 735 C CA . THR A 1 97 ? -7.297 7.48 -12.617 1 89 97 THR A CA 1
ATOM 736 C C . THR A 1 97 ? -7.289 6.332 -11.609 1 89 97 THR A C 1
ATOM 738 O O . THR A 1 97 ? -8.148 5.445 -11.664 1 89 97 THR A O 1
ATOM 741 N N . TYR A 1 98 ? -6.375 6.398 -10.781 1 89.19 98 TYR A N 1
ATOM 742 C CA . TYR A 1 98 ? -6.281 5.352 -9.773 1 89.19 98 TYR A CA 1
ATOM 743 C C . TYR A 1 98 ? -7.488 5.379 -8.844 1 89.19 98 TYR A C 1
ATOM 745 O O . TYR A 1 98 ? -8.102 4.34 -8.586 1 89.19 98 TYR A O 1
ATOM 753 N N . LEU A 1 99 ? -7.82 6.523 -8.375 1 93.94 99 LEU A N 1
ATOM 754 C CA . LEU A 1 99 ? -8.969 6.66 -7.48 1 93.94 99 LEU A CA 1
ATOM 755 C C . LEU A 1 99 ? -10.258 6.273 -8.195 1 93.94 99 LEU A C 1
ATOM 757 O O . LEU A 1 99 ? -11.172 5.723 -7.578 1 93.94 99 LEU A O 1
ATOM 761 N N . ALA A 1 100 ? -10.305 6.574 -9.477 1 92.06 100 ALA A N 1
ATOM 762 C CA . ALA A 1 100 ? -11.484 6.203 -10.258 1 92.06 100 ALA A CA 1
ATOM 763 C C . ALA A 1 100 ? -11.656 4.688 -10.305 1 92.06 100 ALA A C 1
ATOM 765 O O . ALA A 1 100 ? -12.781 4.184 -10.273 1 92.06 100 ALA A O 1
ATOM 766 N N . GLN A 1 101 ? -10.594 3.98 -10.383 1 87.12 101 GLN A N 1
ATOM 767 C CA . GLN A 1 101 ? -10.664 2.523 -10.375 1 87.12 101 GLN A CA 1
ATOM 768 C C . GLN A 1 101 ? -11.227 2.006 -9.055 1 87.12 101 GLN A C 1
ATOM 770 O O . GLN A 1 101 ? -12.078 1.11 -9.047 1 87.12 101 GLN A O 1
ATOM 775 N N . PHE A 1 102 ? -10.797 2.592 -8.008 1 88.5 102 PHE A N 1
ATOM 776 C CA . PHE A 1 102 ? -11.328 2.211 -6.707 1 88.5 102 PHE A CA 1
ATOM 777 C C . PHE A 1 102 ? -12.82 2.492 -6.625 1 88.5 102 PHE A C 1
ATOM 779 O O . PHE A 1 102 ? -13.594 1.662 -6.133 1 88.5 102 PHE A O 1
ATOM 786 N N . ALA A 1 103 ? -13.188 3.643 -7.105 1 93.12 103 ALA A N 1
ATOM 787 C CA . ALA A 1 103 ? -14.586 4.043 -7.039 1 93.12 103 ALA A CA 1
ATOM 788 C C . ALA A 1 103 ? -15.477 3.066 -7.805 1 93.12 103 ALA A C 1
ATOM 790 O O . ALA A 1 103 ? -16.625 2.832 -7.426 1 93.12 103 ALA A O 1
ATOM 791 N N . ARG A 1 104 ? -14.945 2.465 -8.82 1 90.75 104 ARG A N 1
ATOM 792 C CA . ARG A 1 104 ? -15.695 1.53 -9.648 1 90.75 104 ARG A CA 1
ATOM 793 C C . ARG A 1 104 ? -15.805 0.166 -8.969 1 90.75 104 ARG A C 1
ATOM 795 O O . ARG A 1 104 ? -16.781 -0.551 -9.164 1 90.75 104 ARG A O 1
ATOM 802 N N . LYS A 1 105 ? -14.898 -0.107 -8.172 1 88.19 105 LYS A N 1
ATOM 803 C CA . LYS A 1 105 ? -14.797 -1.478 -7.676 1 88.19 105 LYS A CA 1
ATOM 804 C C . LYS A 1 105 ? -15.484 -1.624 -6.32 1 88.19 105 LYS A C 1
ATOM 806 O O . LYS A 1 105 ? -16.016 -2.693 -6 1 88.19 105 LYS A O 1
ATOM 811 N N . LEU A 1 106 ? -15.523 -0.623 -5.504 1 91.38 106 LEU A N 1
ATOM 812 C CA . LEU A 1 106 ? -16 -0.702 -4.133 1 91.38 106 LEU A CA 1
ATOM 813 C C . LEU A 1 106 ? -17.469 -1.117 -4.094 1 91.38 106 LEU A C 1
ATOM 815 O O . LEU A 1 106 ? -17.859 -1.973 -3.295 1 91.38 106 LEU A O 1
ATOM 819 N N . PRO A 1 107 ? -18.312 -0.608 -5.059 1 90.62 107 PRO A N 1
ATOM 820 C CA . PRO A 1 107 ? -19.703 -1.067 -5.055 1 90.62 107 PRO A CA 1
ATOM 821 C C . PRO A 1 107 ? -19.828 -2.557 -5.371 1 90.62 107 PRO A C 1
ATOM 823 O O . PRO A 1 107 ? -20.75 -3.221 -4.863 1 90.62 107 PRO A O 1
ATOM 826 N N . LEU A 1 108 ? -18.906 -3.096 -6.121 1 88.25 108 LEU A N 1
ATOM 827 C CA . LEU A 1 108 ? -18.969 -4.48 -6.574 1 88.25 108 LEU A CA 1
ATOM 828 C C . LEU A 1 108 ? -18.688 -5.441 -5.422 1 88.25 108 LEU A C 1
ATOM 830 O O . LEU A 1 108 ? -19.031 -6.625 -5.496 1 88.25 108 LEU A O 1
ATOM 834 N N . ILE A 1 109 ? -18.141 -4.883 -4.363 1 88.44 109 ILE A N 1
ATOM 835 C CA . ILE A 1 109 ? -17.875 -5.77 -3.236 1 88.44 109 ILE A CA 1
ATOM 836 C C . ILE A 1 109 ? -18.781 -5.41 -2.062 1 88.44 109 ILE A C 1
ATOM 838 O O . ILE A 1 109 ? -18.516 -5.805 -0.923 1 88.44 109 ILE A O 1
ATOM 842 N N . GLY A 1 110 ? -19.75 -4.527 -2.246 1 90.69 110 GLY A N 1
ATOM 843 C CA . GLY A 1 110 ? -20.828 -4.324 -1.294 1 90.69 110 GLY A CA 1
ATOM 844 C C . GLY A 1 110 ? -20.594 -3.146 -0.364 1 90.69 110 GLY A C 1
ATOM 845 O O . GLY A 1 110 ? -21.312 -2.979 0.626 1 90.69 110 GLY A O 1
ATOM 846 N N . VAL A 1 111 ? -19.609 -2.314 -0.635 1 93.81 111 VAL A N 1
ATOM 847 C CA . VAL A 1 111 ? -19.312 -1.172 0.221 1 93.81 111 VAL A CA 1
ATOM 848 C C . VAL A 1 111 ? -20.406 -0.121 0.087 1 93.81 111 VAL A C 1
ATOM 850 O O . VAL A 1 111 ? -20.828 0.212 -1.025 1 93.81 111 VAL A O 1
ATOM 853 N N . SER A 1 112 ? -20.859 0.425 1.25 1 95 112 SER A N 1
ATOM 854 C CA . SER A 1 112 ? -21.891 1.445 1.196 1 95 112 SER A CA 1
ATOM 855 C C . SER A 1 112 ? -21.469 2.701 1.953 1 95 112 SER A C 1
ATOM 857 O O . SER A 1 112 ? -22.047 3.775 1.751 1 95 112 SER A O 1
ATOM 859 N N . ARG A 1 113 ? -20.562 2.621 2.879 1 96.94 113 ARG A N 1
ATOM 860 C CA . ARG A 1 113 ? -20.062 3.746 3.662 1 96.94 113 ARG A CA 1
ATOM 861 C C . ARG A 1 113 ? -18.531 3.736 3.715 1 96.94 113 ARG A C 1
ATOM 863 O O . ARG A 1 113 ? -17.922 2.695 3.967 1 96.94 113 ARG A O 1
ATOM 870 N N . VAL A 1 114 ? -17.938 4.902 3.438 1 97.88 114 VAL A N 1
ATOM 871 C CA . VAL A 1 114 ? -16.484 5 3.389 1 97.88 114 VAL A CA 1
ATOM 872 C C . VAL A 1 114 ? -16.031 6.219 4.188 1 97.88 114 VAL A C 1
ATOM 874 O O . VAL A 1 114 ? -16.594 7.305 4.059 1 97.88 114 VAL A O 1
ATOM 877 N N . ILE A 1 115 ? -15.078 6.051 5.09 1 98.5 115 ILE A N 1
ATOM 878 C CA . ILE A 1 115 ? -14.312 7.152 5.676 1 98.5 115 ILE A CA 1
ATOM 879 C C . ILE A 1 115 ? -12.922 7.199 5.062 1 98.5 115 ILE A C 1
ATOM 881 O O . ILE A 1 115 ? -12.133 6.262 5.223 1 98.5 115 ILE A O 1
ATOM 885 N N . VAL A 1 116 ? -12.641 8.266 4.344 1 98.56 116 VAL A N 1
ATOM 886 C CA . VAL A 1 116 ? -11.297 8.461 3.816 1 98.56 116 VAL A CA 1
ATOM 887 C C . VAL A 1 116 ? -10.391 9.039 4.906 1 98.56 116 VAL A C 1
ATOM 889 O O . VAL A 1 116 ? -10.703 10.078 5.492 1 98.56 116 VAL A O 1
ATOM 892 N N . MET A 1 117 ? -9.336 8.305 5.184 1 98.19 117 MET A N 1
ATOM 893 C CA . MET A 1 117 ? -8.359 8.734 6.176 1 98.19 117 MET A CA 1
ATOM 894 C C . MET A 1 117 ? -7.086 9.234 5.504 1 98.19 117 MET A C 1
ATOM 896 O O . MET A 1 117 ? -6.34 8.445 4.918 1 98.19 117 MET A O 1
ATOM 900 N N . THR A 1 118 ? -6.848 10.508 5.551 1 97.88 118 THR A N 1
ATOM 901 C CA . THR A 1 118 ? -5.613 11.148 5.105 1 97.88 118 THR A CA 1
ATOM 902 C C . THR A 1 118 ? -5.148 12.188 6.117 1 97.88 118 THR A C 1
ATOM 904 O O . THR A 1 118 ? -5.945 12.68 6.922 1 97.88 118 THR A O 1
ATOM 907 N N . PHE A 1 119 ? -3.889 12.391 6.188 1 98 119 PHE A N 1
ATOM 908 C CA . PHE A 1 119 ? -3.379 13.484 7.008 1 98 119 PHE A CA 1
ATOM 909 C C . PHE A 1 119 ? -2.43 14.367 6.203 1 98 119 PHE A C 1
ATOM 911 O O . PHE A 1 119 ? -1.587 15.055 6.777 1 98 119 PHE A O 1
ATOM 918 N N . HIS A 1 120 ? -2.559 14.25 4.883 1 96.25 120 HIS A N 1
ATOM 919 C CA . HIS A 1 120 ? -1.878 15.125 3.939 1 96.25 120 HIS A CA 1
ATOM 920 C C . HIS A 1 120 ? -2.746 16.328 3.578 1 96.25 120 HIS A C 1
ATOM 922 O O . HIS A 1 120 ? -3.832 16.172 3.016 1 96.25 120 HIS A O 1
ATOM 928 N N . GLY A 1 121 ? -2.273 17.516 3.832 1 92.88 121 GLY A N 1
ATOM 929 C CA . GLY A 1 121 ? -3.137 18.688 3.818 1 92.88 121 GLY A CA 1
ATOM 930 C C . GLY A 1 121 ? -3.039 19.484 2.531 1 92.88 121 GLY A C 1
ATOM 931 O O . GLY A 1 121 ? -3.695 20.531 2.385 1 92.88 121 GLY A O 1
ATOM 932 N N . ALA A 1 122 ? -2.281 19 1.527 1 91.88 122 ALA A N 1
ATOM 933 C CA . ALA A 1 122 ? -2.166 19.766 0.283 1 91.88 122 ALA A CA 1
ATOM 934 C C . ALA A 1 122 ? -3.533 19.969 -0.364 1 91.88 122 ALA A C 1
ATOM 936 O O . ALA A 1 122 ? -4.305 19.016 -0.516 1 91.88 122 ALA A O 1
ATOM 937 N N . PRO A 1 123 ? -3.811 21.188 -0.75 1 90.31 123 PRO A N 1
ATOM 938 C CA . PRO A 1 123 ? -5.141 21.484 -1.282 1 90.31 123 PRO A CA 1
ATOM 939 C C . PRO A 1 123 ? -5.5 20.625 -2.492 1 90.31 123 PRO A C 1
ATOM 941 O O . PRO A 1 123 ? -6.602 20.062 -2.559 1 90.31 123 PRO A O 1
ATOM 944 N N . ARG A 1 124 ? -4.621 20.438 -3.463 1 92.12 124 ARG A N 1
ATOM 945 C CA . ARG A 1 124 ? -4.941 19.672 -4.664 1 92.12 124 ARG A CA 1
ATOM 946 C C . ARG A 1 124 ? -5.219 18.219 -4.324 1 92.12 124 ARG A C 1
ATOM 948 O O . ARG A 1 124 ? -6.031 17.562 -4.984 1 92.12 124 ARG A O 1
ATOM 955 N N . HIS A 1 125 ? -4.551 17.719 -3.34 1 94.88 125 HIS A N 1
ATOM 956 C CA . HIS A 1 125 ? -4.777 16.359 -2.883 1 94.88 125 HIS A CA 1
ATOM 957 C C . HIS A 1 125 ? -6.191 16.188 -2.332 1 94.88 125 HIS A C 1
ATOM 959 O O . HIS A 1 125 ? -6.906 15.266 -2.721 1 94.88 125 HIS A O 1
ATOM 965 N N . ASN A 1 126 ? -6.613 17.094 -1.506 1 95.12 126 ASN A N 1
ATOM 966 C CA . ASN A 1 126 ? -7.918 16.969 -0.857 1 95.12 126 ASN A CA 1
ATOM 967 C C . ASN A 1 126 ? -9.055 17.266 -1.829 1 95.12 126 ASN A C 1
ATOM 969 O O . ASN A 1 126 ? -10.148 16.703 -1.702 1 95.12 126 ASN A O 1
ATOM 973 N N . HIS A 1 127 ? -8.789 18.078 -2.842 1 94.12 127 HIS A N 1
ATOM 974 C CA . HIS A 1 127 ? -9.781 18.266 -3.893 1 94.12 127 HIS A CA 1
ATOM 975 C C . HIS A 1 127 ? -9.922 17 -4.75 1 94.12 127 HIS A C 1
ATOM 977 O O . HIS A 1 127 ? -11.016 16.656 -5.191 1 94.12 127 HIS A O 1
ATOM 983 N N . ALA A 1 128 ? -8.812 16.344 -5.027 1 94.81 128 ALA A N 1
ATOM 984 C CA . ALA A 1 128 ? -8.875 15.078 -5.742 1 94.81 128 ALA A CA 1
ATOM 985 C C . ALA A 1 128 ? -9.656 14.031 -4.949 1 94.81 128 ALA A C 1
ATOM 987 O O . ALA A 1 128 ? -10.461 13.289 -5.512 1 94.81 128 ALA A O 1
ATOM 988 N N . ILE A 1 129 ? -9.438 13.992 -3.641 1 96.75 129 ILE A N 1
ATOM 989 C CA . ILE A 1 129 ? -10.172 13.078 -2.768 1 96.75 129 ILE A CA 1
ATOM 990 C C . ILE A 1 129 ? -11.656 13.414 -2.805 1 96.75 129 ILE A C 1
ATOM 992 O O . ILE A 1 129 ? -12.5 12.516 -2.818 1 96.75 129 ILE A O 1
ATOM 996 N N . GLN A 1 130 ? -11.93 14.719 -2.861 1 96.12 130 GLN A N 1
ATOM 997 C CA . GLN A 1 130 ? -13.336 15.102 -2.939 1 96.12 130 GLN A CA 1
ATOM 998 C C . GLN A 1 130 ? -13.969 14.602 -4.234 1 96.12 130 GLN A C 1
ATOM 1000 O O . GLN A 1 130 ? -15.109 14.133 -4.234 1 96.12 130 GLN A O 1
ATOM 1005 N N . ARG A 1 131 ? -13.305 14.727 -5.355 1 95.56 131 ARG A N 1
ATOM 1006 C CA . ARG A 1 131 ? -13.812 14.18 -6.609 1 95.56 131 ARG A CA 1
ATOM 1007 C C . ARG A 1 131 ? -14.07 12.68 -6.492 1 95.56 131 ARG A C 1
ATOM 1009 O O . ARG A 1 131 ? -15.062 12.172 -7.016 1 95.56 131 ARG A O 1
ATOM 1016 N N . PHE A 1 132 ? -13.203 11.992 -5.824 1 96.69 132 PHE A N 1
ATOM 1017 C CA . PHE A 1 132 ? -13.375 10.57 -5.547 1 96.69 132 PHE A CA 1
ATOM 1018 C C . PHE A 1 132 ? -14.633 10.328 -4.727 1 96.69 132 PHE A C 1
ATOM 1020 O O . PHE A 1 132 ? -15.43 9.445 -5.055 1 96.69 132 PHE A O 1
ATOM 1027 N N . ILE A 1 133 ? -14.844 11.117 -3.705 1 97.25 133 ILE A N 1
ATOM 1028 C CA . ILE A 1 133 ? -16.016 11.008 -2.838 1 97.25 133 ILE A CA 1
ATOM 1029 C C . ILE A 1 133 ? -17.281 11.258 -3.65 1 97.25 133 ILE A C 1
ATOM 1031 O O . ILE A 1 133 ? -18.281 10.547 -3.484 1 97.25 133 ILE A O 1
ATOM 1035 N N . ASP A 1 134 ? -17.203 12.203 -4.578 1 96.81 134 ASP A N 1
ATOM 1036 C CA . ASP A 1 134 ? -18.344 12.484 -5.449 1 96.81 134 ASP A CA 1
ATOM 1037 C C . ASP A 1 134 ? -18.672 11.289 -6.344 1 96.81 134 ASP A C 1
ATOM 1039 O O . ASP A 1 134 ? -19.828 10.977 -6.57 1 96.81 134 ASP A O 1
ATOM 1043 N N . ARG A 1 135 ? -17.672 10.664 -6.855 1 96.5 135 ARG A N 1
ATOM 1044 C CA . ARG A 1 135 ? -17.859 9.461 -7.664 1 96.5 135 ARG A CA 1
ATOM 1045 C C . ARG A 1 135 ? -18.516 8.352 -6.848 1 96.5 135 ARG A C 1
ATOM 1047 O O . ARG A 1 135 ? -19.391 7.641 -7.348 1 96.5 135 ARG A O 1
ATOM 1054 N N . LEU A 1 136 ? -18.047 8.203 -5.621 1 96.69 136 LEU A N 1
ATOM 1055 C CA . LEU A 1 136 ? -18.641 7.203 -4.738 1 96.69 136 LEU A CA 1
ATOM 1056 C C . LEU A 1 136 ? -20.125 7.504 -4.504 1 96.69 136 LEU A C 1
ATOM 1058 O O . LEU A 1 136 ? -20.953 6.598 -4.559 1 96.69 136 LEU A O 1
ATOM 1062 N N . ALA A 1 137 ? -20.391 8.75 -4.281 1 95.81 137 ALA A N 1
ATOM 1063 C CA . ALA A 1 137 ? -21.781 9.164 -4.055 1 95.81 137 ALA A CA 1
ATOM 1064 C C . ALA A 1 137 ? -22.656 8.828 -5.258 1 95.81 137 ALA A C 1
ATOM 1066 O O . ALA A 1 137 ? -23.781 8.359 -5.102 1 95.81 137 ALA A O 1
ATOM 1067 N N . SER A 1 138 ? -22.141 9.039 -6.438 1 95.62 138 SER A N 1
ATOM 1068 C CA . SER A 1 138 ? -22.875 8.727 -7.664 1 95.62 138 SER A CA 1
ATOM 1069 C C . SER A 1 138 ? -23.141 7.234 -7.785 1 95.62 138 SER A C 1
ATOM 1071 O O . SER A 1 138 ? -24.094 6.82 -8.461 1 95.62 138 SER A O 1
ATOM 1073 N N . ALA A 1 139 ? -22.344 6.473 -7.117 1 94.56 139 ALA A N 1
ATOM 1074 C CA . ALA A 1 139 ? -22.5 5.02 -7.152 1 94.56 139 ALA A CA 1
ATOM 1075 C C . ALA A 1 139 ? -23.297 4.523 -5.957 1 94.56 139 ALA A C 1
ATOM 1077 O O . ALA A 1 139 ? -23.406 3.316 -5.727 1 94.56 139 ALA A O 1
ATOM 1078 N N . GLY A 1 140 ? -23.797 5.449 -5.145 1 93.69 140 GLY A N 1
ATOM 1079 C CA . GLY A 1 140 ? -24.656 5.098 -4.027 1 93.69 140 GLY A CA 1
ATOM 1080 C C . GLY A 1 140 ? -23.906 4.852 -2.738 1 93.69 140 GLY A C 1
ATOM 1081 O O . GLY A 1 140 ? -24.438 4.273 -1.794 1 93.69 140 GLY A O 1
ATOM 1082 N N . ILE A 1 141 ? -22.641 5.234 -2.68 1 96 141 ILE A N 1
ATOM 1083 C CA . ILE A 1 141 ? -21.812 5.055 -1.489 1 96 141 ILE A CA 1
ATOM 1084 C C . ILE A 1 141 ? -21.688 6.383 -0.747 1 96 141 ILE A C 1
ATOM 1086 O O . ILE A 1 141 ? -21.297 7.395 -1.336 1 96 141 ILE A O 1
ATOM 1090 N N . SER A 1 142 ? -22.047 6.449 0.53 1 97.25 142 SER A N 1
ATOM 1091 C CA . SER A 1 142 ? -21.828 7.617 1.38 1 97.25 142 SER A CA 1
ATOM 1092 C C . SER A 1 142 ? -20.391 7.668 1.885 1 97.25 142 SER A C 1
ATOM 1094 O O . SER A 1 142 ? -19.891 6.695 2.453 1 97.25 142 SER A O 1
ATOM 1096 N N . ALA A 1 143 ? -19.734 8.781 1.625 1 98.19 143 ALA A N 1
ATOM 1097 C CA . ALA A 1 143 ? -18.328 8.867 1.989 1 98.19 143 ALA A CA 1
ATOM 1098 C C . ALA A 1 143 ? -17.969 10.266 2.5 1 98.19 143 ALA A C 1
ATOM 1100 O O . ALA A 1 143 ? -18.672 11.234 2.209 1 98.19 143 ALA A O 1
ATOM 1101 N N . LEU A 1 144 ? -16.859 10.375 3.273 1 98.56 144 LEU A N 1
ATOM 1102 C CA . LEU A 1 144 ? -16.359 11.664 3.744 1 98.56 144 LEU A CA 1
ATOM 1103 C C . LEU A 1 144 ? -14.859 11.609 4.012 1 98.56 144 LEU A C 1
ATOM 1105 O O . LEU A 1 144 ? -14.305 10.523 4.211 1 98.56 144 LEU A O 1
ATOM 1109 N N . ASN A 1 145 ? -14.25 12.711 3.967 1 98.44 145 ASN A N 1
ATOM 1110 C CA . ASN A 1 145 ? -12.914 12.992 4.469 1 98.44 145 ASN A CA 1
ATOM 1111 C C . ASN A 1 145 ? -12.945 13.945 5.664 1 98.44 145 ASN A C 1
ATOM 1113 O O . ASN A 1 145 ? -13.016 15.164 5.488 1 98.44 145 ASN A O 1
ATOM 1117 N N . PRO A 1 146 ? -12.844 13.406 6.824 1 98.06 146 PRO A N 1
ATOM 1118 C CA . PRO A 1 146 ? -13.031 14.273 7.992 1 98.06 146 PRO A CA 1
ATOM 1119 C C . PRO A 1 146 ? -11.883 15.258 8.188 1 98.06 146 PRO A C 1
ATOM 1121 O O . PRO A 1 146 ? -12.031 16.234 8.922 1 98.06 146 PRO A O 1
ATOM 1124 N N . LEU A 1 147 ? -10.742 15.008 7.547 1 97.44 147 LEU A N 1
ATOM 1125 C CA . LEU A 1 147 ? -9.617 15.93 7.648 1 97.44 147 LEU A CA 1
ATOM 1126 C C . LEU A 1 147 ? -10.023 17.328 7.195 1 97.44 147 LEU A C 1
ATOM 1128 O O . LEU A 1 147 ? -9.484 18.328 7.691 1 97.44 147 LEU A O 1
ATOM 1132 N N . ASN A 1 148 ? -10.969 17.391 6.289 1 95.44 148 ASN A N 1
ATOM 1133 C CA . ASN A 1 148 ? -11.391 18.688 5.766 1 95.44 148 ASN A CA 1
ATOM 1134 C C . ASN A 1 148 ? -11.883 19.609 6.879 1 95.44 148 ASN A C 1
ATOM 1136 O O . ASN A 1 148 ? -11.68 20.828 6.828 1 95.44 148 ASN A O 1
ATOM 1140 N N . LEU A 1 149 ? -12.492 19.078 7.867 1 94.5 149 LEU A N 1
ATOM 1141 C CA . LEU A 1 149 ? -12.969 19.875 8.992 1 94.5 149 LEU A CA 1
ATOM 1142 C C . LEU A 1 149 ? -11.797 20.359 9.844 1 94.5 149 LEU A C 1
ATOM 1144 O O . LEU A 1 149 ? -11.789 21.5 10.312 1 94.5 149 LEU A O 1
ATOM 1148 N N . LEU A 1 150 ? -10.906 19.469 10.055 1 93.38 150 LEU A N 1
ATOM 1149 C CA . LEU A 1 150 ? -9.727 19.859 10.812 1 93.38 150 LEU A CA 1
ATOM 1150 C C . LEU A 1 150 ? -8.953 20.953 10.086 1 93.38 150 LEU A C 1
ATOM 1152 O O . LEU A 1 150 ? -8.531 21.938 10.703 1 93.38 150 LEU A O 1
ATOM 1156 N N . LEU A 1 151 ? -8.773 20.781 8.82 1 90.75 151 LEU A N 1
ATOM 1157 C CA . LEU A 1 151 ? -8.055 21.781 8.031 1 90.75 151 LEU A CA 1
ATOM 1158 C C . LEU A 1 151 ? -8.773 23.125 8.07 1 90.75 151 LEU A C 1
ATOM 1160 O O . LEU A 1 151 ? -8.125 24.172 8.141 1 90.75 151 LEU A O 1
ATOM 1164 N N . SER A 1 152 ? -10.047 23.094 8.016 1 88.5 152 SER A N 1
ATOM 1165 C CA . SER A 1 152 ? -10.828 24.328 8.125 1 88.5 152 SER A CA 1
ATOM 1166 C C . SER A 1 152 ? -10.594 25.016 9.469 1 88.5 152 SER A C 1
ATOM 1168 O O . SER A 1 152 ? -10.422 26.234 9.523 1 88.5 152 SER A O 1
ATOM 1170 N N . ARG A 1 153 ? -10.547 24.234 10.469 1 88.06 153 ARG A N 1
ATOM 1171 C CA . ARG A 1 153 ? -10.305 24.766 11.805 1 88.06 153 ARG A CA 1
ATOM 1172 C C . ARG A 1 153 ? -8.906 25.375 11.898 1 88.06 153 ARG A C 1
ATOM 1174 O O . ARG A 1 153 ? -8.711 26.422 12.531 1 88.06 153 ARG A O 1
ATOM 1181 N N . MET A 1 154 ? -8 24.766 11.297 1 86.12 154 MET A N 1
ATOM 1182 C CA . MET A 1 154 ? -6.625 25.25 11.336 1 86.12 154 MET A CA 1
ATOM 1183 C C . MET A 1 154 ? -6.473 26.516 10.508 1 86.12 154 MET A C 1
ATOM 1185 O O . MET A 1 154 ? -5.746 27.438 10.898 1 86.12 154 MET A O 1
ATOM 1189 N N . LEU A 1 155 ? -7.16 26.656 9.414 1 82.06 155 LEU A N 1
ATOM 1190 C CA . LEU A 1 155 ? -7.078 27.797 8.531 1 82.06 155 LEU A CA 1
ATOM 1191 C C . LEU A 1 155 ? -7.719 29.031 9.172 1 82.06 155 LEU A C 1
ATOM 1193 O O . LEU A 1 155 ? -7.367 30.172 8.844 1 82.06 155 LEU A O 1
ATOM 1197 N N . THR A 1 156 ? -8.648 28.781 10.078 1 83.62 156 THR A N 1
ATOM 1198 C CA . THR A 1 156 ? -9.336 29.875 10.758 1 83.62 156 THR A CA 1
ATOM 1199 C C . THR A 1 156 ? -8.898 29.953 12.219 1 83.62 156 THR A C 1
ATOM 1201 O O . THR A 1 156 ? -9.648 30.438 13.07 1 83.62 156 THR A O 1
ATOM 1204 N N . TYR A 1 157 ? -7.832 29.359 12.383 1 85.56 157 TYR A N 1
ATOM 1205 C CA . TYR A 1 157 ? -7.281 29.281 13.734 1 85.56 157 TYR A CA 1
ATOM 1206 C C . TYR A 1 157 ? -7.297 30.656 14.406 1 85.56 157 TYR A C 1
ATOM 1208 O O . TYR A 1 157 ? -7 31.672 13.773 1 85.56 157 TYR A O 1
ATOM 1216 N N . LYS A 1 158 ? -7.707 30.688 15.711 1 86.31 158 LYS A N 1
ATOM 1217 C CA . LYS A 1 158 ? -7.625 31.828 16.625 1 86.31 158 LYS A CA 1
ATOM 1218 C C . LYS A 1 158 ? -6.82 31.484 17.875 1 86.31 158 LYS A C 1
ATOM 1220 O O . LYS A 1 158 ? -6.805 30.344 18.297 1 86.31 158 LYS A O 1
ATOM 1225 N N . PRO A 1 159 ? -6.227 32.625 18.266 1 81.06 159 PRO A N 1
ATOM 1226 C CA . PRO A 1 159 ? -5.543 32.344 19.531 1 81.06 159 PRO A CA 1
ATOM 1227 C C . PRO A 1 159 ? -6.461 31.719 20.578 1 81.06 159 PRO A C 1
ATOM 1229 O O . PRO A 1 159 ? -7.598 32.156 20.75 1 81.06 159 PRO A O 1
ATOM 1232 N N . GLY A 1 160 ? -6.133 30.672 21.172 1 83.56 160 GLY A N 1
ATOM 1233 C CA . GLY A 1 160 ? -6.945 29.938 22.125 1 83.56 160 GLY A CA 1
ATOM 1234 C C . GLY A 1 160 ? -7.352 28.562 21.625 1 83.56 160 GLY A C 1
ATOM 1235 O O . GLY A 1 160 ? -7.691 27.688 22.422 1 83.56 160 GLY A O 1
ATOM 1236 N N . ASP A 1 161 ? -7.473 28.484 20.312 1 86.31 161 ASP A N 1
ATOM 1237 C CA . ASP A 1 161 ? -7.742 27.172 19.766 1 86.31 161 ASP A CA 1
ATOM 1238 C C . ASP A 1 161 ? -6.66 26.172 20.172 1 86.31 161 ASP A C 1
ATOM 1240 O O . ASP A 1 161 ? -5.477 26.516 20.203 1 86.31 161 ASP A O 1
ATOM 1244 N N . PHE A 1 162 ? -7.035 25.031 20.609 1 89.25 162 PHE A N 1
ATOM 1245 C CA . PHE A 1 162 ? -6.152 23.953 21.031 1 89.25 162 PHE A CA 1
ATOM 1246 C C . PHE A 1 162 ? -5.316 24.359 22.234 1 89.25 162 PHE A C 1
ATOM 1248 O O . PHE A 1 162 ? -4.16 23.953 22.359 1 89.25 162 PHE A O 1
ATOM 1255 N N . ALA A 1 163 ? -5.797 25.266 23.047 1 90.62 163 ALA A N 1
ATOM 1256 C CA . ALA A 1 163 ? -5.07 25.797 24.203 1 90.62 163 ALA A CA 1
ATOM 1257 C C . ALA A 1 163 ? -4.641 24.672 25.141 1 90.62 163 ALA A C 1
ATOM 1259 O O . ALA A 1 163 ? -3.545 24.719 25.703 1 90.62 163 ALA A O 1
ATOM 1260 N N . ALA A 1 164 ? -5.496 23.719 25.328 1 94.69 164 ALA A N 1
ATOM 1261 C CA . ALA A 1 164 ? -5.191 22.609 26.219 1 94.69 164 ALA A CA 1
ATOM 1262 C C . ALA A 1 164 ? -3.943 21.859 25.766 1 94.69 164 ALA A C 1
ATOM 1264 O O . ALA A 1 164 ? -3.17 21.359 26.594 1 94.69 164 ALA A O 1
ATOM 1265 N N . ALA A 1 165 ? -3.734 21.75 24.469 1 95.31 165 ALA A N 1
ATOM 1266 C CA . ALA A 1 165 ? -2.615 21 23.906 1 95.31 165 ALA A CA 1
ATOM 1267 C C . ALA A 1 165 ? -1.299 21.75 24.094 1 95.31 165 ALA A C 1
ATOM 1269 O O . ALA A 1 165 ? -0.221 21.156 23.969 1 95.31 165 ALA A O 1
ATOM 1270 N N . LEU A 1 166 ? -1.357 23.031 24.453 1 95.19 166 LEU A N 1
ATOM 1271 C CA . LEU A 1 166 ? -0.153 23.828 24.656 1 95.19 166 LEU A CA 1
ATOM 1272 C C . LEU A 1 166 ? 0.271 23.797 26.125 1 95.19 166 LEU A C 1
ATOM 1274 O O . LEU A 1 166 ? 1.417 24.109 26.453 1 95.19 166 LEU A O 1
ATOM 1278 N N . ALA A 1 167 ? -0.619 23.375 27 1 94.94 167 ALA A N 1
ATOM 1279 C CA . ALA A 1 167 ? -0.423 23.438 28.453 1 94.94 167 ALA A CA 1
ATOM 1280 C C . ALA A 1 167 ? 0.781 22.609 28.875 1 94.94 167 ALA A C 1
ATOM 1282 O O . ALA A 1 167 ? 1.531 23 29.766 1 94.94 167 ALA A O 1
ATOM 1283 N N . PRO A 1 168 ? 1.003 21.453 28.25 1 97.12 168 PRO A N 1
ATOM 1284 C CA . PRO A 1 168 ? 2.119 20.609 28.688 1 97.12 168 PRO A CA 1
ATOM 1285 C C . PRO A 1 168 ? 3.48 21.234 28.391 1 97.12 168 PRO A C 1
ATOM 1287 O O . PRO A 1 168 ? 4.504 20.766 28.891 1 97.12 168 PRO A O 1
ATOM 1290 N N . VAL A 1 169 ? 3.516 22.266 27.547 1 96.62 169 VAL A N 1
ATOM 1291 C CA . VAL A 1 169 ? 4.77 22.969 27.297 1 96.62 169 VAL A CA 1
ATOM 1292 C C . VAL A 1 169 ? 5.125 23.844 28.516 1 96.62 169 VAL A C 1
ATOM 1294 O O . VAL A 1 169 ? 4.422 24.797 28.812 1 96.62 169 VAL A O 1
ATOM 1297 N N . LYS A 1 170 ? 6.184 23.562 29.203 1 93 170 LYS A N 1
ATOM 1298 C CA . LYS A 1 170 ? 6.52 24.156 30.484 1 93 170 LYS A CA 1
ATOM 1299 C C . LYS A 1 170 ? 7.02 25.594 30.328 1 93 170 LYS A C 1
ATOM 1301 O O . LYS A 1 170 ? 6.711 26.469 31.141 1 93 170 LYS A O 1
ATOM 1306 N N . ASP A 1 171 ? 7.793 25.844 29.266 1 94.19 171 ASP A N 1
ATOM 1307 C CA . ASP A 1 171 ? 8.352 27.172 29.016 1 94.19 171 ASP A CA 1
ATOM 1308 C C . ASP A 1 171 ? 7.281 28.125 28.516 1 94.19 171 ASP A C 1
ATOM 1310 O O . ASP A 1 171 ? 6.742 27.969 27.422 1 94.19 171 ASP A O 1
ATOM 1314 N N . ALA A 1 172 ? 7.016 29.141 29.312 1 93.5 172 ALA A N 1
ATOM 1315 C CA . ALA A 1 172 ? 5.941 30.094 29.016 1 93.5 172 ALA A CA 1
ATOM 1316 C C . ALA A 1 172 ? 6.207 30.828 27.719 1 93.5 172 ALA A C 1
ATOM 1318 O O . ALA A 1 172 ? 5.281 31.094 26.938 1 93.5 172 ALA A O 1
ATOM 1319 N N . LYS A 1 173 ? 7.395 31.25 27.531 1 95.19 173 LYS A N 1
ATOM 1320 C CA . LYS A 1 173 ? 7.754 31.938 26.297 1 95.19 173 LYS A CA 1
ATOM 1321 C C . LYS A 1 173 ? 7.531 31.047 25.078 1 95.19 173 LYS A C 1
ATOM 1323 O O . LYS A 1 173 ? 7.02 31.5 24.062 1 95.19 173 LYS A O 1
ATOM 1328 N N . ALA A 1 174 ? 7.883 29.812 25.188 1 94.88 174 ALA A N 1
ATOM 1329 C CA . ALA A 1 174 ? 7.668 28.844 24.109 1 94.88 174 ALA A CA 1
ATOM 1330 C C . ALA A 1 174 ? 6.18 28.656 23.844 1 94.88 174 ALA A C 1
ATOM 1332 O O . ALA A 1 174 ? 5.754 28.594 22.688 1 94.88 174 ALA A O 1
ATOM 1333 N N . ARG A 1 175 ? 5.398 28.547 24.844 1 94.5 175 ARG A N 1
ATOM 1334 C CA . ARG A 1 175 ? 3.957 28.375 24.703 1 94.5 175 ARG A CA 1
ATOM 1335 C C . ARG A 1 175 ? 3.34 29.531 23.922 1 94.5 175 ARG A C 1
ATOM 1337 O O . ARG A 1 175 ? 2.469 29.312 23.078 1 94.5 175 ARG A O 1
ATOM 1344 N N . GLU A 1 176 ? 3.768 30.719 24.266 1 92.81 176 GLU A N 1
ATOM 1345 C CA . GLU A 1 176 ? 3.262 31.906 23.594 1 92.81 176 GLU A CA 1
ATOM 1346 C C . GLU A 1 176 ? 3.625 31.891 22.109 1 92.81 176 GLU A C 1
ATOM 1348 O O . GLU A 1 176 ? 2.791 32.188 21.25 1 92.81 176 GLU A O 1
ATOM 1353 N N . GLN A 1 177 ? 4.82 31.578 21.859 1 93.19 177 GLN A N 1
ATOM 1354 C CA . GLN A 1 177 ? 5.277 31.5 20.469 1 93.19 177 GLN A CA 1
ATOM 1355 C C . GLN A 1 177 ? 4.527 30.422 19.703 1 93.19 177 GLN A C 1
ATOM 1357 O O . GLN A 1 177 ? 4.113 30.641 18.562 1 93.19 177 GLN A O 1
ATOM 1362 N N . LEU A 1 178 ? 4.391 29.281 20.328 1 94.38 178 LEU A N 1
ATOM 1363 C CA . LEU A 1 178 ? 3.664 28.188 19.703 1 94.38 178 LEU A CA 1
ATOM 1364 C C . LEU A 1 178 ? 2.221 28.578 19.422 1 94.38 178 LEU A C 1
ATOM 1366 O O . LEU A 1 178 ? 1.686 28.266 18.359 1 94.38 178 LEU A O 1
ATOM 1370 N N . SER A 1 179 ? 1.601 29.203 20.375 1 92.94 179 SER A N 1
ATOM 1371 C CA . SER A 1 179 ? 0.223 29.656 20.188 1 92.94 179 SER A CA 1
ATOM 1372 C C . SER A 1 179 ? 0.098 30.594 19 1 92.94 179 SER A C 1
ATOM 1374 O O . SER A 1 179 ? -0.852 30.484 18.219 1 92.94 179 SER A O 1
ATOM 1376 N N . ALA A 1 180 ? 1.062 31.438 18.844 1 88.19 180 ALA A N 1
ATOM 1377 C CA . ALA A 1 180 ? 1.043 32.438 17.766 1 88.19 180 ALA A CA 1
ATOM 1378 C C . ALA A 1 180 ? 1.289 31.766 16.422 1 88.19 180 ALA A C 1
ATOM 1380 O O . ALA A 1 180 ? 0.778 32.219 15.391 1 88.19 180 ALA A O 1
ATOM 1381 N N . HIS A 1 181 ? 1.949 30.656 16.453 1 87.69 181 HIS A N 1
ATOM 1382 C CA . HIS A 1 181 ? 2.418 30.094 15.203 1 87.69 181 HIS A CA 1
ATOM 1383 C C . HIS A 1 181 ? 1.618 28.844 14.836 1 87.69 181 HIS A C 1
ATOM 1385 O O . HIS A 1 181 ? 1.793 28.281 13.75 1 87.69 181 HIS A O 1
ATOM 1391 N N . LEU A 1 182 ? 0.749 28.422 15.664 1 89.75 182 LEU A N 1
ATOM 1392 C CA . LEU A 1 182 ? 0.091 27.125 15.484 1 89.75 182 LEU A CA 1
ATOM 1393 C C . LEU A 1 182 ? -0.724 27.109 14.195 1 89.75 182 LEU A C 1
ATOM 1395 O O . LEU A 1 182 ? -0.793 26.094 13.508 1 89.75 182 LEU A O 1
ATOM 1399 N N . GLY A 1 183 ? -1.295 28.234 13.828 1 84.81 183 GLY A N 1
ATOM 1400 C CA . GLY A 1 183 ? -2.059 28.328 12.602 1 84.81 183 GLY A CA 1
ATOM 1401 C C . GLY A 1 183 ? -1.205 28.188 11.352 1 84.81 183 GLY A C 1
ATOM 1402 O O . GLY A 1 183 ? -1.727 27.953 10.258 1 84.81 183 GLY A O 1
ATOM 1403 N N . HIS A 1 184 ? 0.116 28.266 11.547 1 86.06 184 HIS A N 1
ATOM 1404 C CA . HIS A 1 184 ? 1.053 28.156 10.43 1 86.06 184 HIS A CA 1
ATOM 1405 C C . HIS A 1 184 ? 1.91 26.906 10.539 1 86.06 184 HIS A C 1
ATOM 1407 O O . HIS A 1 184 ? 2.855 26.734 9.773 1 86.06 184 HIS A O 1
ATOM 1413 N N . ASP A 1 185 ? 1.616 26.125 11.5 1 91.12 185 ASP A N 1
ATOM 1414 C CA . ASP A 1 185 ? 2.318 24.859 11.695 1 91.12 185 ASP A CA 1
ATOM 1415 C C . ASP A 1 185 ? 1.734 23.75 10.812 1 91.12 185 ASP A C 1
ATOM 1417 O O . ASP A 1 185 ? 1.108 22.812 11.312 1 91.12 185 ASP A O 1
ATOM 1421 N N . TYR A 1 186 ? 2.125 23.781 9.508 1 86.62 186 TYR A N 1
ATOM 1422 C CA . TYR A 1 186 ? 1.41 23 8.5 1 86.62 186 TYR A CA 1
ATOM 1423 C C . TYR A 1 186 ? 2.127 21.688 8.227 1 86.62 186 TYR A C 1
ATOM 1425 O O . TYR A 1 186 ? 1.555 20.781 7.625 1 86.62 186 TYR A O 1
ATOM 1433 N N . HIS A 1 187 ? 3.336 21.578 8.719 1 95.31 187 HIS A N 1
ATOM 1434 C CA . HIS A 1 187 ? 4.07 20.406 8.25 1 95.31 187 HIS A CA 1
ATOM 1435 C C . HIS A 1 187 ? 5.164 20 9.234 1 95.31 187 HIS A C 1
ATOM 1437 O O . HIS A 1 187 ? 6.086 20.781 9.484 1 95.31 187 HIS A O 1
ATOM 1443 N N . ALA A 1 188 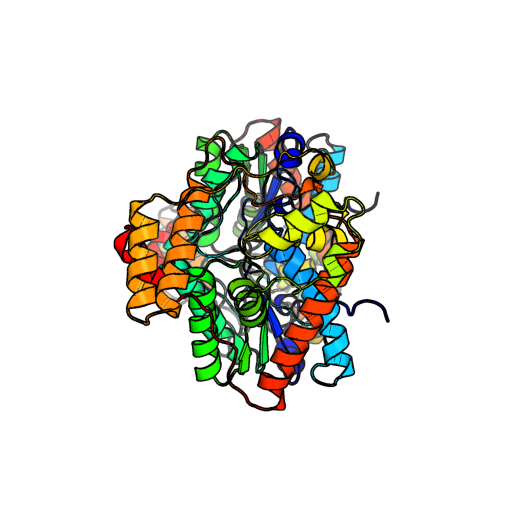? 5.066 18.891 9.75 1 97.12 188 ALA A N 1
ATOM 1444 C CA . ALA A 1 188 ? 6.098 18.234 10.555 1 97.12 188 ALA A CA 1
ATOM 1445 C C . ALA A 1 188 ? 6.535 19.141 11.703 1 97.12 188 ALA A C 1
ATOM 1447 O O . ALA A 1 188 ? 7.691 19.078 12.141 1 97.12 188 ALA A O 1
ATOM 1448 N N . GLY A 1 189 ? 5.781 20.109 12.133 1 97.56 189 GLY A N 1
ATOM 1449 C CA . GLY A 1 189 ? 6.102 21.016 13.234 1 97.56 189 GLY A CA 1
ATOM 1450 C C . GLY A 1 189 ? 5.68 20.469 14.586 1 97.56 189 GLY A C 1
ATOM 1451 O O . GLY A 1 189 ? 5.73 19.25 14.82 1 97.56 189 GLY A O 1
ATOM 1452 N N . PHE A 1 190 ? 5.316 21.391 15.508 1 97.94 190 PHE A N 1
ATOM 1453 C CA . PHE A 1 190 ? 4.906 21.047 16.859 1 97.94 190 PHE A CA 1
ATOM 1454 C C . PHE A 1 190 ? 3.676 20.156 16.844 1 97.94 190 PHE A C 1
ATOM 1456 O O . PHE A 1 190 ? 3.641 19.125 17.531 1 97.94 190 PHE A O 1
ATOM 1463 N N . PHE A 1 191 ? 2.729 20.5 16.062 1 97.31 191 PHE A N 1
ATOM 1464 C CA . PHE A 1 191 ? 1.442 19.828 15.984 1 97.31 191 PHE A CA 1
ATOM 1465 C C . PHE A 1 191 ? 1.618 18.391 15.508 1 97.31 191 PHE A C 1
ATOM 1467 O O . PHE A 1 191 ? 1.275 17.438 16.219 1 97.31 191 PHE A O 1
ATOM 1474 N N . GLU A 1 192 ? 2.221 18.188 14.352 1 98.06 192 GLU A N 1
ATOM 1475 C CA . GLU A 1 192 ? 2.355 16.859 13.742 1 98.06 192 GLU A CA 1
ATOM 1476 C C . GLU A 1 192 ? 3.318 15.984 14.531 1 98.06 192 GLU A C 1
ATOM 1478 O O . GLU A 1 192 ? 3.078 14.781 14.695 1 98.06 192 GLU A O 1
ATOM 1483 N N . THR A 1 193 ? 4.395 16.562 14.953 1 98.5 193 THR A N 1
ATOM 1484 C CA . THR A 1 193 ? 5.352 15.805 15.742 1 98.5 193 THR A CA 1
ATOM 1485 C C . THR A 1 193 ? 4.715 15.328 17.047 1 98.5 193 THR A C 1
ATOM 1487 O O . THR A 1 193 ? 4.906 14.18 17.453 1 98.5 193 THR A O 1
ATOM 1490 N N . SER A 1 194 ? 3.91 16.156 17.672 1 98.69 194 SER A N 1
ATOM 1491 C CA . SER A 1 194 ? 3.221 15.773 18.906 1 98.69 194 SER A CA 1
ATOM 1492 C C . SER A 1 194 ? 2.227 14.648 18.656 1 98.69 194 SER A C 1
ATOM 1494 O O . SER A 1 194 ? 2.139 13.695 19.438 1 98.69 194 SER A O 1
ATOM 1496 N N . LEU A 1 195 ? 1.511 14.773 17.547 1 98.62 195 LEU A N 1
ATOM 1497 C CA . LEU A 1 195 ? 0.581 13.711 17.188 1 98.62 195 LEU A CA 1
ATOM 1498 C C . LEU A 1 195 ? 1.312 12.383 17.016 1 98.62 195 LEU A C 1
ATOM 1500 O O . LEU A 1 195 ? 0.867 11.359 17.547 1 98.62 195 LEU A O 1
ATOM 1504 N N . THR A 1 196 ? 2.439 12.391 16.328 1 98.56 196 THR A N 1
ATOM 1505 C CA . THR A 1 196 ? 3.178 11.164 16.062 1 98.56 196 THR A CA 1
ATOM 1506 C C . THR A 1 196 ? 3.766 10.594 17.359 1 98.56 196 THR A C 1
ATOM 1508 O O . THR A 1 196 ? 3.764 9.375 17.562 1 98.56 196 THR A O 1
ATOM 1511 N N . LEU A 1 197 ? 4.191 11.484 18.219 1 98.56 197 LEU A N 1
ATOM 1512 C CA . LEU A 1 197 ? 4.695 11.031 19.516 1 98.56 197 LEU A CA 1
ATOM 1513 C C . LEU A 1 197 ? 3.604 10.32 20.297 1 98.56 197 LEU A C 1
ATOM 1515 O O . LEU A 1 197 ? 3.883 9.375 21.047 1 98.56 197 LEU A O 1
ATOM 1519 N N . ALA A 1 198 ? 2.416 10.742 20.172 1 98.56 198 ALA A N 1
ATOM 1520 C CA . ALA A 1 198 ? 1.295 10.141 20.875 1 98.56 198 ALA A CA 1
ATOM 1521 C C . ALA A 1 198 ? 0.876 8.82 20.234 1 98.56 198 ALA A C 1
ATOM 1523 O O . ALA A 1 198 ? 0.508 7.875 20.938 1 98.56 198 ALA A O 1
ATOM 1524 N N . LEU A 1 199 ? 0.945 8.727 18.953 1 97.94 199 LEU A N 1
ATOM 1525 C CA . LEU A 1 199 ? 0.33 7.629 18.219 1 97.94 199 LEU A CA 1
ATOM 1526 C C . LEU A 1 199 ? 1.354 6.539 17.906 1 97.94 199 LEU A C 1
ATOM 1528 O O . LEU A 1 199 ? 1.012 5.355 17.844 1 97.94 199 LEU A O 1
ATOM 1532 N N . ALA A 1 200 ? 2.592 6.934 17.688 1 97.31 200 ALA A N 1
ATOM 1533 C CA . ALA A 1 200 ? 3.648 6.004 17.297 1 97.31 200 ALA A CA 1
ATOM 1534 C C . ALA A 1 200 ? 5.023 6.547 17.672 1 97.31 200 ALA A C 1
ATOM 1536 O O . ALA A 1 200 ? 5.863 6.789 16.797 1 97.31 200 ALA A O 1
ATOM 1537 N N . PRO A 1 201 ? 5.316 6.652 18.953 1 97.06 201 PRO A N 1
ATOM 1538 C CA . PRO A 1 201 ? 6.547 7.301 19.406 1 97.06 201 PRO A CA 1
ATOM 1539 C C . PRO A 1 201 ? 7.809 6.617 18.891 1 97.06 201 PRO A C 1
ATOM 1541 O O . PRO A 1 201 ? 8.836 7.273 18.688 1 97.06 201 PRO A O 1
ATOM 1544 N N . GLN A 1 202 ? 7.703 5.352 18.547 1 93.12 202 GLN A N 1
ATOM 1545 C CA . GLN A 1 202 ? 8.859 4.586 18.109 1 93.12 202 GLN A CA 1
ATOM 1546 C C . GLN A 1 202 ? 9.312 5.027 16.719 1 93.12 202 GLN A C 1
ATOM 1548 O O . GLN A 1 202 ? 10.414 4.684 16.266 1 93.12 202 GLN A O 1
ATOM 1553 N N . THR A 1 203 ? 8.477 5.789 16.031 1 95.56 203 THR A N 1
ATOM 1554 C CA . THR A 1 203 ? 8.797 6.195 14.672 1 95.56 203 THR A CA 1
ATOM 1555 C C . THR A 1 203 ? 9.391 7.602 14.656 1 95.56 203 THR A C 1
ATOM 1557 O O . THR A 1 203 ? 9.742 8.117 13.594 1 95.56 203 THR A O 1
ATOM 1560 N N . VAL A 1 204 ? 9.555 8.266 15.781 1 96.88 204 VAL A N 1
ATOM 1561 C CA . VAL A 1 204 ? 10.094 9.617 15.859 1 96.88 204 VAL A CA 1
ATOM 1562 C C . VAL A 1 204 ? 11.562 9.57 16.266 1 96.88 204 VAL A C 1
ATOM 1564 O O . VAL A 1 204 ? 11.914 8.922 17.266 1 96.88 204 VAL A O 1
ATOM 1567 N N . ASP A 1 205 ? 12.375 10.188 15.508 1 95.62 205 ASP A N 1
ATOM 1568 C CA . ASP A 1 205 ? 13.781 10.289 15.891 1 95.62 205 ASP A CA 1
ATOM 1569 C C . ASP A 1 205 ? 13.953 11.18 17.125 1 95.62 205 ASP A C 1
ATOM 1571 O O . ASP A 1 205 ? 13.453 12.312 17.156 1 95.62 205 ASP A O 1
ATOM 1575 N N . PRO A 1 206 ? 14.656 10.719 18.062 1 94.81 206 PRO A N 1
ATOM 1576 C CA . PRO A 1 206 ? 14.812 11.5 19.297 1 94.81 206 PRO A CA 1
ATOM 1577 C C . PRO A 1 206 ? 15.508 12.836 19.078 1 94.81 206 PRO A C 1
ATOM 1579 O O . PRO A 1 206 ? 15.398 13.742 19.891 1 94.81 206 PRO A O 1
ATOM 1582 N N . SER A 1 207 ? 16.141 13.047 18.031 1 93.69 207 SER A N 1
ATOM 1583 C CA . SER A 1 207 ? 16.875 14.273 17.734 1 93.69 207 SER A CA 1
ATOM 1584 C C . SER A 1 207 ? 15.922 15.43 17.438 1 93.69 207 SER A C 1
ATOM 1586 O O . SER A 1 207 ? 16.359 16.578 17.281 1 93.69 207 SER A O 1
ATOM 1588 N N . TYR A 1 208 ? 14.586 15.094 17.422 1 96.69 208 TYR A N 1
ATOM 1589 C CA . TYR A 1 208 ? 13.641 16.172 17.156 1 96.69 208 TYR A CA 1
ATOM 1590 C C . TYR A 1 208 ? 13.781 17.281 18.203 1 96.69 208 TYR A C 1
ATOM 1592 O O . TYR A 1 208 ? 13.547 18.453 17.906 1 96.69 208 TYR A O 1
ATOM 1600 N N . THR A 1 209 ? 14.25 16.969 19.422 1 96.88 209 THR A N 1
ATOM 1601 C CA . THR A 1 209 ? 14.344 17.906 20.531 1 96.88 209 THR A CA 1
ATOM 1602 C C . THR A 1 209 ? 15.461 18.922 20.297 1 96.88 209 THR A C 1
ATOM 1604 O O . THR A 1 209 ? 15.531 19.953 20.969 1 96.88 209 THR A O 1
ATOM 1607 N N . GLU A 1 210 ? 16.312 18.641 19.344 1 96.81 210 GLU A N 1
ATOM 1608 C CA . GLU A 1 210 ? 17.484 19.469 19.109 1 96.81 210 GLU A CA 1
ATOM 1609 C C . GLU A 1 210 ? 17.328 20.266 17.812 1 96.81 210 GLU A C 1
ATOM 1611 O O . GLU A 1 210 ? 18.219 21.031 17.438 1 96.81 210 GLU A O 1
ATOM 1616 N N . LEU A 1 211 ? 16.234 20.109 17.125 1 96.5 211 LEU A N 1
ATOM 1617 C CA . LEU A 1 211 ? 16.062 20.781 15.852 1 96.5 211 LEU A CA 1
ATOM 1618 C C . LEU A 1 211 ? 15.914 22.297 16.047 1 96.5 211 LEU A C 1
ATOM 1620 O O . LEU A 1 211 ? 15.203 22.734 16.953 1 96.5 211 LEU A O 1
ATOM 1624 N N . PRO A 1 212 ? 16.656 23.094 15.242 1 96.75 212 PRO A N 1
ATOM 1625 C CA . PRO A 1 212 ? 16.406 24.531 15.297 1 96.75 212 PRO A CA 1
ATOM 1626 C C . PRO A 1 212 ? 14.992 24.906 14.844 1 96.75 212 PRO A C 1
ATOM 1628 O O . PRO A 1 212 ? 14.352 24.125 14.125 1 96.75 212 PRO A O 1
ATOM 1631 N N . ASP A 1 213 ? 14.531 26.078 15.289 1 96.25 213 ASP A N 1
ATOM 1632 C CA . ASP A 1 213 ? 13.25 26.578 14.797 1 96.25 213 ASP A CA 1
ATOM 1633 C C . ASP A 1 213 ? 13.297 26.828 13.289 1 96.25 213 ASP A C 1
ATOM 1635 O O . ASP A 1 213 ? 14.32 27.25 12.758 1 96.25 213 ASP A O 1
ATOM 1639 N N . CYS A 1 214 ? 12.156 26.484 12.633 1 96.19 214 CYS A N 1
ATOM 1640 C CA . CYS A 1 214 ? 12.062 26.875 11.227 1 96.19 214 CYS A CA 1
ATOM 1641 C C . CYS A 1 214 ? 12.234 28.375 11.062 1 96.19 214 CYS A C 1
ATOM 1643 O O . CYS A 1 214 ? 11.648 29.156 11.812 1 96.19 214 CYS A O 1
ATOM 1645 N N . PRO A 1 215 ? 13.039 28.812 10.125 1 93.88 215 PRO A N 1
ATOM 1646 C CA . PRO A 1 215 ? 13.172 30.25 9.891 1 93.88 215 PRO A CA 1
ATOM 1647 C C . PRO A 1 215 ? 11.836 30.938 9.578 1 93.88 215 PRO A C 1
ATOM 1649 O O . PRO A 1 215 ? 10.922 30.281 9.07 1 93.88 215 PRO A O 1
ATOM 1652 N N . GLU A 1 216 ? 11.766 32.188 9.898 1 90.19 216 GLU A N 1
ATOM 1653 C CA . GLU A 1 216 ? 10.555 32.938 9.586 1 90.19 216 GLU A CA 1
ATOM 1654 C C . GLU A 1 216 ? 10.273 32.938 8.086 1 90.19 216 GLU A C 1
ATOM 1656 O O . GLU A 1 216 ? 11.188 33.156 7.281 1 90.19 216 GLU A O 1
ATOM 1661 N N . ILE A 1 217 ? 9.094 32.656 7.793 1 90.12 217 ILE A N 1
ATOM 1662 C CA . ILE A 1 217 ? 8.656 32.625 6.398 1 90.12 217 ILE A CA 1
ATOM 1663 C C . ILE A 1 217 ? 8.219 34.031 5.977 1 90.12 217 ILE A C 1
ATOM 1665 O O . ILE A 1 217 ? 7.223 34.531 6.488 1 90.12 217 ILE A O 1
ATOM 1669 N N . GLU A 1 218 ? 8.969 34.594 5.086 1 88.94 218 GLU A N 1
ATOM 1670 C CA . GLU A 1 218 ? 8.68 35.969 4.641 1 88.94 218 GLU A CA 1
ATOM 1671 C C . GLU A 1 218 ? 8.023 35.969 3.262 1 88.94 218 GLU A C 1
ATOM 1673 O O . GLU A 1 218 ? 8.625 35.531 2.283 1 88.94 218 GLU A O 1
ATOM 1678 N N . ILE A 1 219 ? 6.902 36.438 3.266 1 89.19 219 ILE A N 1
ATOM 1679 C CA . ILE A 1 219 ? 6.203 36.625 2 1 89.19 219 ILE A CA 1
ATOM 1680 C C . ILE A 1 219 ? 6.633 37.938 1.364 1 89.19 219 ILE A C 1
ATOM 1682 O O . ILE A 1 219 ? 6.676 38.969 2.033 1 89.19 219 ILE A O 1
ATOM 1686 N N . PRO A 1 220 ? 6.965 37.875 0.132 1 89.56 220 PRO A N 1
ATOM 1687 C CA . PRO A 1 220 ? 7.359 39.125 -0.55 1 89.56 220 PRO A CA 1
ATOM 1688 C C . PRO A 1 220 ? 6.309 40.219 -0.427 1 89.56 220 PRO A C 1
ATOM 1690 O O . PRO A 1 220 ? 5.109 39.938 -0.438 1 89.56 220 PRO A O 1
ATOM 1693 N N . ALA A 1 221 ? 6.836 41.375 -0.426 1 90.38 221 ALA A N 1
ATOM 1694 C CA . ALA A 1 221 ? 5.992 42.562 -0.187 1 90.38 221 ALA A CA 1
ATOM 1695 C C . ALA A 1 221 ? 4.902 42.656 -1.252 1 90.38 221 ALA A C 1
ATOM 1697 O O . ALA A 1 221 ? 3.762 43 -0.945 1 90.38 221 ALA A O 1
ATOM 1698 N N . TRP A 1 222 ? 5.297 42.406 -2.412 1 89.25 222 TRP A N 1
ATOM 1699 C CA . TRP A 1 222 ? 4.324 42.562 -3.484 1 89.25 222 TRP A CA 1
ATOM 1700 C C . TRP A 1 222 ? 3.174 41.594 -3.33 1 89.25 222 TRP A C 1
ATOM 1702 O O . TRP A 1 222 ? 2.021 41.906 -3.633 1 89.25 222 TRP A O 1
ATOM 1712 N N . GLN A 1 223 ? 3.463 40.375 -2.875 1 88.5 223 GLN A N 1
ATOM 1713 C CA . GLN A 1 223 ? 2.416 39.406 -2.631 1 88.5 223 GLN A CA 1
ATOM 1714 C C . GLN A 1 223 ? 1.541 39.812 -1.448 1 88.5 223 GLN A C 1
ATOM 1716 O O . GLN A 1 223 ? 0.321 39.625 -1.483 1 88.5 223 GLN A O 1
ATOM 1721 N N . ARG A 1 224 ? 2.166 40.375 -0.442 1 89.81 224 ARG A N 1
ATOM 1722 C CA . ARG A 1 224 ? 1.402 40.875 0.702 1 89.81 224 ARG A CA 1
ATOM 1723 C C . ARG A 1 224 ? 0.424 41.938 0.281 1 89.81 224 ARG A C 1
ATOM 1725 O O . ARG A 1 224 ? -0.727 41.969 0.725 1 89.81 224 ARG A O 1
ATOM 1732 N N . ALA A 1 225 ? 0.921 42.75 -0.555 1 90.06 225 ALA A N 1
ATOM 1733 C CA . ALA A 1 225 ? 0.081 43.844 -1.063 1 90.06 225 ALA A CA 1
ATOM 1734 C C . ALA A 1 225 ? -1.088 43.281 -1.877 1 90.06 225 ALA A C 1
ATOM 1736 O O . ALA A 1 225 ? -2.219 43.75 -1.751 1 90.06 225 ALA A O 1
ATOM 1737 N N . ALA A 1 226 ? -0.765 42.344 -2.656 1 88.44 226 ALA A N 1
ATOM 1738 C CA . ALA A 1 226 ? -1.806 41.75 -3.475 1 88.44 226 ALA A CA 1
ATOM 1739 C C . ALA A 1 226 ? -2.863 41.062 -2.604 1 88.44 226 ALA A C 1
ATOM 1741 O O . ALA A 1 226 ? -4.062 41.188 -2.863 1 88.44 226 ALA A O 1
ATOM 1742 N N . ILE A 1 227 ? -2.443 40.375 -1.611 1 89.12 227 ILE A N 1
ATOM 1743 C CA . ILE A 1 227 ? -3.336 39.688 -0.694 1 89.12 227 ILE A CA 1
ATOM 1744 C C . ILE A 1 227 ? -4.219 40.688 0.038 1 89.12 227 ILE A C 1
ATOM 1746 O O . ILE A 1 227 ? -5.434 40.5 0.141 1 89.12 227 ILE A O 1
ATOM 1750 N N . HIS A 1 228 ? -3.646 41.75 0.462 1 90.44 228 HIS A N 1
ATOM 1751 C CA . HIS A 1 228 ? -4.395 42.812 1.134 1 90.44 228 HIS A CA 1
ATOM 1752 C C . HIS A 1 228 ? -5.422 43.438 0.197 1 90.44 228 HIS A C 1
ATOM 1754 O O . HIS A 1 228 ? -6.543 43.75 0.612 1 90.44 228 HIS A O 1
ATOM 1760 N N . GLY A 1 229 ? -4.984 43.625 -0.93 1 89.19 229 GLY A N 1
ATOM 1761 C CA . GLY A 1 229 ? -5.887 44.188 -1.928 1 89.19 229 GLY A CA 1
ATOM 1762 C C . GLY A 1 229 ? -7.109 43.312 -2.17 1 89.19 229 GLY A C 1
ATOM 1763 O O . GLY A 1 229 ? -8.234 43.812 -2.201 1 89.19 229 GLY A O 1
ATOM 1764 N N . ILE A 1 230 ? -6.875 42.094 -2.297 1 88.62 230 ILE A N 1
ATOM 1765 C CA . ILE A 1 230 ? -7.957 41.156 -2.551 1 88.62 230 ILE A CA 1
ATOM 1766 C C . ILE A 1 230 ? -8.883 41.094 -1.34 1 88.62 230 ILE A C 1
ATOM 1768 O O . ILE A 1 230 ? -10.109 41.062 -1.487 1 88.62 230 ILE A O 1
ATOM 1772 N N . LYS A 1 231 ? -8.312 41.125 -0.203 1 88.56 231 LYS A N 1
ATOM 1773 C CA . LYS A 1 231 ? -9.109 41.125 1.023 1 88.56 231 LYS A CA 1
ATOM 1774 C C . LYS A 1 231 ? -9.977 42.375 1.11 1 88.56 231 LYS A C 1
ATOM 1776 O O . LYS A 1 231 ? -11.141 42.281 1.519 1 88.56 231 LYS A O 1
ATOM 1781 N N . SER A 1 232 ? -9.477 43.438 0.696 1 90.94 232 SER A N 1
ATOM 1782 C CA . SER A 1 232 ? -10.188 44.719 0.765 1 90.94 232 SER A CA 1
ATOM 1783 C C . SER A 1 232 ? -11.359 44.75 -0.208 1 90.94 232 SER A C 1
ATOM 1785 O O . SER A 1 232 ? -12.312 45.5 -0.01 1 90.94 232 SER A O 1
ATOM 1787 N N . LEU A 1 233 ? -11.242 43.938 -1.209 1 92.06 233 LEU A N 1
ATOM 1788 C CA . LEU A 1 233 ? -12.312 43.875 -2.191 1 92.06 233 LEU A CA 1
ATOM 1789 C C . LEU A 1 233 ? -13.406 42.906 -1.72 1 92.06 233 LEU A C 1
ATOM 1791 O O . LEU A 1 233 ? -14.312 42.562 -2.482 1 92.06 233 LEU A O 1
ATOM 1795 N N . GLY A 1 234 ? -13.25 42.406 -0.541 1 87.31 234 GLY A N 1
ATOM 1796 C CA . GLY A 1 234 ? -14.273 41.562 0.056 1 87.31 234 GLY A CA 1
ATOM 1797 C C . GLY A 1 234 ? -14.109 40.094 -0.271 1 87.31 234 GLY A C 1
ATOM 1798 O O . GLY A 1 234 ? -15.008 39.281 -0.013 1 87.31 234 GLY A O 1
ATOM 1799 N N . GLN A 1 235 ? -13.047 39.812 -0.861 1 84.38 235 GLN A N 1
ATOM 1800 C CA . GLN A 1 235 ? -12.812 38.406 -1.245 1 84.38 235 GLN A CA 1
ATOM 1801 C C . GLN A 1 235 ? -11.922 37.719 -0.224 1 84.38 235 GLN A C 1
ATOM 1803 O O . GLN A 1 235 ? -10.828 37.25 -0.555 1 84.38 235 GLN A O 1
ATOM 1808 N N . ALA A 1 236 ? -12.461 37.5 0.962 1 81.38 236 ALA A N 1
ATOM 1809 C CA . ALA A 1 236 ? -11.703 36.969 2.104 1 81.38 236 ALA A CA 1
ATOM 1810 C C . ALA A 1 236 ? -11.188 35.562 1.836 1 81.38 236 ALA A C 1
ATOM 1812 O O . ALA A 1 236 ? -10.047 35.25 2.172 1 81.38 236 ALA A O 1
ATOM 1813 N N . SER A 1 237 ? -12 34.781 1.263 1 78.25 237 SER A N 1
ATOM 1814 C CA . SER A 1 237 ? -11.609 33.406 0.993 1 78.25 237 SER A CA 1
ATOM 1815 C C . SER A 1 237 ? -10.453 33.344 0.001 1 78.25 237 SER A C 1
ATOM 1817 O O . SER A 1 237 ? -9.484 32.625 0.22 1 78.25 237 SER A O 1
ATOM 1819 N N . ALA A 1 238 ? -10.586 34.125 -0.95 1 79.69 238 ALA A N 1
ATOM 1820 C CA . ALA A 1 238 ? -9.531 34.156 -1.955 1 79.69 238 ALA A CA 1
ATOM 1821 C C . ALA A 1 238 ? -8.234 34.688 -1.356 1 79.69 238 ALA A C 1
ATOM 1823 O O . ALA A 1 238 ? -7.145 34.219 -1.682 1 79.69 238 ALA A O 1
ATOM 1824 N N . ALA A 1 239 ? -8.336 35.688 -0.56 1 84.88 239 ALA A N 1
ATOM 1825 C CA . ALA A 1 239 ? -7.168 36.281 0.094 1 84.88 239 ALA A CA 1
ATOM 1826 C C . ALA A 1 239 ? -6.465 35.25 0.973 1 84.88 239 ALA A C 1
ATOM 1828 O O . ALA A 1 239 ? -5.234 35.156 0.976 1 84.88 239 ALA A O 1
ATOM 1829 N N . ARG A 1 240 ? -7.262 34.531 1.658 1 81.06 240 ARG A N 1
ATOM 1830 C CA . ARG A 1 240 ? -6.707 33.5 2.531 1 81.06 240 ARG A CA 1
ATOM 1831 C C . ARG A 1 240 ? -5.969 32.438 1.725 1 81.06 240 ARG A C 1
ATOM 1833 O O . ARG A 1 240 ? -4.91 31.969 2.135 1 81.06 240 ARG A O 1
ATOM 1840 N N . GLU A 1 241 ? -6.523 32.094 0.704 1 80.56 241 GLU A N 1
ATOM 1841 C CA . GLU A 1 241 ? -5.922 31.109 -0.178 1 80.56 241 GLU A CA 1
ATOM 1842 C C . GLU A 1 241 ? -4.586 31.594 -0.734 1 80.56 241 GLU A C 1
ATOM 1844 O O . GLU A 1 241 ? -3.611 30.844 -0.776 1 80.56 241 GLU A O 1
ATOM 1849 N N . LEU A 1 242 ? -4.664 32.781 -1.178 1 82.56 242 LEU A N 1
ATOM 1850 C CA . LEU A 1 242 ? -3.441 33.375 -1.725 1 82.56 242 LEU A CA 1
ATOM 1851 C C . LEU A 1 242 ? -2.363 33.469 -0.651 1 82.56 242 LEU A C 1
ATOM 1853 O O . LEU A 1 242 ? -1.181 33.25 -0.93 1 82.56 242 LEU A O 1
ATOM 1857 N N . ALA A 1 243 ? -2.775 33.844 0.473 1 84.44 243 ALA A N 1
ATOM 1858 C CA . ALA A 1 243 ? -1.833 33.969 1.584 1 84.44 243 ALA A CA 1
ATOM 1859 C C . ALA A 1 243 ? -1.192 32.625 1.902 1 84.44 243 ALA A C 1
ATOM 1861 O O . ALA A 1 243 ? 0.018 32.531 2.121 1 84.44 243 ALA A O 1
ATOM 1862 N N . PHE A 1 244 ? -1.983 31.641 1.931 1 83.25 244 PHE A N 1
ATOM 1863 C CA . PHE A 1 244 ? -1.483 30.297 2.193 1 83.25 244 PHE A CA 1
ATOM 1864 C C . PHE A 1 244 ? -0.483 29.875 1.124 1 83.25 244 PHE A C 1
ATOM 1866 O O . PHE A 1 244 ? 0.59 29.359 1.44 1 83.25 244 PHE A O 1
ATOM 1873 N N . ALA A 1 245 ? -0.872 30.047 -0.087 1 82.88 245 ALA A N 1
ATOM 1874 C CA . ALA A 1 245 ? -0.014 29.688 -1.209 1 82.88 245 ALA A CA 1
ATOM 1875 C C . ALA A 1 245 ? 1.323 30.406 -1.144 1 82.88 245 ALA A C 1
ATOM 1877 O O . ALA A 1 245 ? 2.375 29.812 -1.389 1 82.88 245 ALA A O 1
ATOM 1878 N N . ALA A 1 246 ? 1.222 31.719 -0.863 1 86.62 246 ALA A N 1
ATOM 1879 C CA . ALA A 1 246 ? 2.43 32.531 -0.771 1 86.62 246 ALA A CA 1
ATOM 1880 C C . ALA A 1 246 ? 3.346 32.031 0.343 1 86.62 246 ALA A C 1
ATOM 1882 O O . ALA A 1 246 ? 4.562 31.938 0.162 1 86.62 246 ALA A O 1
ATOM 1883 N N . GLU A 1 247 ? 2.756 31.734 1.378 1 88.62 247 GLU A N 1
ATOM 1884 C CA . GLU A 1 247 ? 3.523 31.234 2.516 1 88.62 247 GLU A CA 1
ATOM 1885 C C . GLU A 1 247 ? 4.156 29.891 2.203 1 88.62 247 GLU A C 1
ATOM 1887 O O . GLU A 1 247 ? 5.32 29.656 2.527 1 88.62 247 GLU A O 1
ATOM 1892 N N . ALA A 1 248 ? 3.383 29 1.668 1 86.88 248 ALA A N 1
ATOM 1893 C CA . ALA A 1 248 ? 3.879 27.672 1.301 1 86.88 248 ALA A CA 1
ATOM 1894 C C . ALA A 1 248 ? 5.055 27.781 0.333 1 86.88 248 ALA A C 1
ATOM 1896 O O . ALA A 1 248 ? 6.066 27.094 0.502 1 86.88 248 ALA A O 1
ATOM 1897 N N . MET A 1 249 ? 4.898 28.641 -0.607 1 87.5 249 MET A N 1
ATOM 1898 C CA . MET A 1 249 ? 5.965 28.828 -1.588 1 87.5 249 MET A CA 1
ATOM 1899 C C . MET A 1 249 ? 7.219 29.391 -0.929 1 87.5 249 MET A C 1
ATOM 1901 O O . MET A 1 249 ? 8.328 28.953 -1.234 1 87.5 249 MET A O 1
ATOM 1905 N N . ALA A 1 250 ? 7.008 30.344 -0.121 1 91.38 250 ALA A N 1
ATOM 1906 C CA . ALA A 1 250 ? 8.133 30.938 0.6 1 91.38 250 ALA A CA 1
ATOM 1907 C C . ALA A 1 250 ? 8.844 29.891 1.454 1 91.38 250 ALA A C 1
ATOM 1909 O O . ALA A 1 250 ? 10.078 29.859 1.521 1 91.38 250 ALA A O 1
ATOM 1910 N N . TRP A 1 251 ? 8.117 29.047 2.072 1 93.81 251 TRP A N 1
ATOM 1911 C CA . TRP A 1 251 ? 8.68 27.969 2.887 1 93.81 251 TRP A CA 1
ATOM 1912 C C . TRP A 1 251 ? 9.492 27.016 2.033 1 93.81 251 TRP A C 1
ATOM 1914 O O . TRP A 1 251 ? 10.617 26.656 2.393 1 93.81 251 TRP A O 1
ATOM 1924 N N . LEU A 1 252 ? 8.977 26.641 0.929 1 92.06 252 LEU A N 1
ATOM 1925 C CA . LEU A 1 252 ? 9.617 25.688 0.041 1 92.06 252 LEU A CA 1
ATOM 1926 C C . LEU A 1 252 ? 10.93 26.25 -0.507 1 92.06 252 LEU A C 1
ATOM 1928 O O . LEU A 1 252 ? 11.797 25.484 -0.945 1 92.06 252 LEU A O 1
ATOM 1932 N N . ASN A 1 253 ? 11.055 27.594 -0.445 1 92.19 253 ASN A N 1
ATOM 1933 C CA . ASN A 1 253 ? 12.234 28.25 -1.016 1 92.19 253 ASN A CA 1
ATOM 1934 C C . ASN A 1 253 ? 13.297 28.5 0.043 1 92.19 253 ASN A C 1
ATOM 1936 O O . ASN A 1 253 ? 14.367 29.047 -0.261 1 92.19 253 ASN A O 1
ATOM 1940 N N . LEU A 1 254 ? 13.031 28.094 1.207 1 94.06 254 LEU A N 1
ATOM 1941 C CA . LEU A 1 254 ? 14.055 28.234 2.236 1 94.06 254 LEU A CA 1
ATOM 1942 C C . LEU A 1 254 ? 15.289 27.422 1.887 1 94.06 254 LEU A C 1
ATOM 1944 O O . LEU A 1 254 ? 15.188 26.328 1.349 1 94.06 254 LEU A O 1
ATOM 1948 N N . GLU A 1 255 ? 16.469 28.016 2.266 1 93.44 255 GLU A N 1
ATOM 1949 C CA . GLU A 1 255 ? 17.766 27.359 2.062 1 93.44 255 GLU A CA 1
ATOM 1950 C C . GLU A 1 255 ? 18.672 27.531 3.287 1 93.44 255 GLU A C 1
ATOM 1952 O O . GLU A 1 255 ? 18.984 28.656 3.682 1 93.44 255 GLU A O 1
ATOM 1957 N N . PRO A 1 256 ? 19.109 26.5 3.879 1 93.5 256 PRO A N 1
ATOM 1958 C CA . PRO A 1 256 ? 18.734 25.125 3.574 1 93.5 256 PRO A CA 1
ATOM 1959 C C . PRO A 1 256 ? 17.281 24.812 3.895 1 93.5 256 PRO A C 1
ATOM 1961 O O . PRO A 1 256 ? 16.703 25.422 4.812 1 93.5 256 PRO A O 1
ATOM 1964 N N . PHE A 1 257 ? 16.641 23.922 3.17 1 94.25 257 PHE A N 1
ATOM 1965 C CA . PHE A 1 257 ? 15.242 23.547 3.391 1 94.25 257 PHE A CA 1
ATOM 1966 C C . PHE A 1 257 ? 15.117 22.672 4.637 1 94.25 257 PHE A C 1
ATOM 1968 O O . PHE A 1 257 ? 15.68 21.578 4.703 1 94.25 257 PHE A O 1
ATOM 1975 N N . PRO A 1 258 ? 14.328 23.094 5.547 1 93.88 258 PRO A N 1
ATOM 1976 C CA . PRO A 1 258 ? 14.297 22.344 6.809 1 93.88 258 PRO A CA 1
ATOM 1977 C C . PRO A 1 258 ? 13.422 21.094 6.73 1 93.88 258 PRO A C 1
ATOM 1979 O O . PRO A 1 258 ? 13.648 20.125 7.465 1 93.88 258 PRO A O 1
ATOM 1982 N N . GLY A 1 259 ? 12.344 21.125 5.926 1 94.25 259 GLY A N 1
ATOM 1983 C CA . GLY A 1 259 ? 11.414 20.016 5.824 1 94.25 259 GLY A CA 1
ATOM 1984 C C . GLY A 1 259 ? 10.352 20.016 6.906 1 94.25 259 GLY A C 1
ATOM 1985 O O . GLY A 1 259 ? 9.617 19.047 7.066 1 94.25 259 GLY A O 1
ATOM 1986 N N . TYR A 1 260 ? 10.305 21.047 7.711 1 96.44 260 TYR A N 1
ATOM 1987 C CA . TYR A 1 260 ? 9.289 21.25 8.734 1 96.44 260 TYR A CA 1
ATOM 1988 C C . TYR A 1 260 ? 9.016 22.734 8.945 1 96.44 260 TYR A C 1
ATOM 1990 O O . TYR A 1 260 ? 9.758 23.578 8.461 1 96.44 260 TYR A O 1
ATOM 1998 N N . THR A 1 261 ? 7.902 23.031 9.586 1 96.06 261 THR A N 1
ATOM 1999 C CA . THR A 1 261 ? 7.547 24.406 9.969 1 96.06 261 THR A CA 1
ATOM 2000 C C . THR A 1 261 ? 7.523 24.531 11.492 1 96.06 261 THR A C 1
ATOM 2002 O O . THR A 1 261 ? 7.539 23.531 12.211 1 96.06 261 THR A O 1
ATOM 2005 N N . GLY A 1 262 ? 7.617 25.766 11.953 1 95.56 262 GLY A N 1
ATOM 2006 C CA . GLY A 1 262 ? 7.457 26.078 13.359 1 95.56 262 GLY A CA 1
ATOM 2007 C C . GLY A 1 262 ? 8.594 25.562 14.219 1 95.56 262 GLY A C 1
ATOM 2008 O O . GLY A 1 262 ? 9.766 25.828 13.93 1 95.56 262 GLY A O 1
ATOM 2009 N N . MET A 1 263 ? 8.117 24.875 15.375 1 97 263 MET A N 1
ATOM 2010 C CA . MET A 1 263 ? 9.102 24.5 16.391 1 97 263 MET A CA 1
ATOM 2011 C C . MET A 1 263 ? 8.859 23.078 16.891 1 97 263 MET A C 1
ATOM 2013 O O . MET A 1 263 ? 8.398 22.891 18.016 1 97 263 MET A O 1
ATOM 2017 N N . PRO A 1 264 ? 9.352 22.109 16.062 1 97.56 264 PRO A N 1
ATOM 2018 C CA . PRO A 1 264 ? 9.109 20.719 16.453 1 97.56 264 PRO A CA 1
ATOM 2019 C C . PRO A 1 264 ? 9.812 20.328 17.766 1 97.56 264 PRO A C 1
ATOM 2021 O O . PRO A 1 264 ? 9.422 19.359 18.422 1 97.56 264 PRO A O 1
ATOM 2024 N N . ARG A 1 265 ? 10.844 21.078 18.203 1 97.56 265 ARG A N 1
ATOM 2025 C CA . ARG A 1 265 ? 11.633 20.719 19.375 1 97.56 265 ARG A CA 1
ATOM 2026 C C . ARG A 1 265 ? 10.789 20.75 20.656 1 97.56 265 ARG A C 1
ATOM 2028 O O . ARG A 1 265 ? 11.148 20.156 21.656 1 97.56 265 ARG A O 1
ATOM 2035 N N . TYR A 1 266 ? 9.656 21.422 20.594 1 97.81 266 TYR A N 1
ATOM 2036 C CA . TYR A 1 266 ? 8.812 21.547 21.781 1 97.81 266 TYR A CA 1
ATOM 2037 C C . TYR A 1 266 ? 7.73 20.484 21.812 1 97.81 266 TYR A C 1
ATOM 2039 O O . TYR A 1 266 ? 6.938 20.406 22.75 1 97.81 266 TYR A O 1
ATOM 2047 N N . ALA A 1 267 ? 7.621 19.672 20.75 1 98.25 267 ALA A N 1
ATOM 2048 C CA . ALA A 1 267 ? 6.617 18.609 20.688 1 98.25 267 ALA A CA 1
ATOM 2049 C C . ALA A 1 267 ? 6.766 17.641 21.844 1 98.25 267 ALA A C 1
ATOM 2051 O O . ALA A 1 267 ? 7.871 17.438 22.359 1 98.25 267 ALA A O 1
ATOM 2052 N N . ASN A 1 268 ? 5.66 17.078 22.266 1 98.06 268 ASN A N 1
ATOM 2053 C CA . ASN A 1 268 ? 5.664 16.094 23.344 1 98.06 268 ASN A CA 1
ATOM 2054 C C . ASN A 1 268 ? 4.41 15.219 23.297 1 98.06 268 ASN A C 1
ATOM 2056 O O . ASN A 1 268 ? 3.41 15.594 22.688 1 98.06 268 ASN A O 1
ATOM 2060 N N . ARG A 1 269 ? 4.516 14.078 23.953 1 98.31 269 ARG A N 1
ATOM 2061 C CA . ARG A 1 269 ? 3.471 13.062 23.906 1 98.31 269 ARG A CA 1
ATOM 2062 C C . ARG A 1 269 ? 2.18 13.57 24.547 1 98.31 269 ARG A C 1
ATOM 2064 O O . ARG A 1 269 ? 1.088 13.297 24.047 1 98.31 269 ARG A O 1
ATOM 2071 N N . LYS A 1 270 ? 2.256 14.297 25.641 1 98.38 270 LYS A N 1
ATOM 2072 C CA . LYS A 1 270 ? 1.068 14.781 26.328 1 98.38 270 LYS A CA 1
ATOM 2073 C C . LYS A 1 270 ? 0.265 15.734 25.453 1 98.38 270 LYS A C 1
ATOM 2075 O O . LYS A 1 270 ? -0.958 15.617 25.359 1 98.38 270 LYS A O 1
ATOM 2080 N N . SER A 1 271 ? 0.968 16.719 24.828 1 98.31 271 SER A N 1
ATOM 2081 C CA . SER A 1 271 ? 0.295 17.578 23.859 1 98.31 271 SER A CA 1
ATOM 2082 C C . SER A 1 271 ? -0.348 16.75 22.75 1 98.31 271 SER A C 1
ATOM 2084 O O . SER A 1 271 ? -1.48 17.031 22.344 1 98.31 271 SER A O 1
ATOM 2086 N N . GLY A 1 272 ? 0.352 15.719 22.266 1 98.62 272 GLY A N 1
ATOM 2087 C CA . GLY A 1 272 ? -0.152 14.828 21.234 1 98.62 272 GLY A CA 1
ATOM 2088 C C . GLY A 1 272 ? -1.44 14.133 21.625 1 98.62 272 GLY A C 1
ATOM 2089 O O . GLY A 1 272 ? -2.375 14.047 20.812 1 98.62 272 GLY A O 1
ATOM 2090 N N . ASP A 1 273 ? -1.481 13.656 22.828 1 98.5 273 ASP A N 1
ATOM 2091 C CA . ASP A 1 273 ? -2.676 12.977 23.312 1 98.5 273 ASP A CA 1
ATOM 2092 C C . ASP A 1 273 ? -3.885 13.906 23.297 1 98.5 273 ASP A C 1
ATOM 2094 O O . ASP A 1 273 ? -4.988 13.492 22.938 1 98.5 273 ASP A O 1
ATOM 2098 N N . ILE A 1 274 ? -3.656 15.133 23.688 1 98.06 274 ILE A N 1
ATOM 2099 C CA . ILE A 1 274 ? -4.738 16.109 23.734 1 98.06 274 ILE A CA 1
ATOM 2100 C C . ILE A 1 274 ? -5.18 16.438 22.297 1 98.06 274 ILE A C 1
ATOM 2102 O O . ILE A 1 274 ? -6.379 16.453 22.016 1 98.06 274 ILE A O 1
ATOM 2106 N N . PHE A 1 275 ? -4.234 16.656 21.391 1 97.69 275 PHE A N 1
ATOM 2107 C CA . PHE A 1 275 ? -4.566 16.891 19.984 1 97.69 275 PHE A CA 1
ATOM 2108 C C . PHE A 1 275 ? -5.379 15.727 19.422 1 97.69 275 PHE A C 1
ATOM 2110 O O . PHE A 1 275 ? -6.395 15.938 18.75 1 97.69 275 PHE A O 1
ATOM 2117 N N . VAL A 1 276 ? -4.953 14.477 19.703 1 98.31 276 VAL A N 1
ATOM 2118 C CA . VAL A 1 276 ? -5.621 13.281 19.219 1 98.31 276 VAL A CA 1
ATOM 2119 C C . VAL A 1 276 ? -7.078 13.273 19.672 1 98.31 276 VAL A C 1
ATOM 2121 O O . VAL A 1 276 ? -7.988 13.062 18.859 1 98.31 276 VAL A O 1
ATOM 2124 N N . ASN A 1 277 ? -7.277 13.555 20.906 1 97.88 277 ASN A N 1
ATOM 2125 C CA . ASN A 1 277 ? -8.633 13.539 21.453 1 97.88 277 ASN A CA 1
ATOM 2126 C C . ASN A 1 277 ? -9.5 14.617 20.797 1 97.88 277 ASN A C 1
ATOM 2128 O O . ASN A 1 277 ? -10.656 14.359 20.453 1 97.88 277 ASN A O 1
ATOM 2132 N N . GLU A 1 278 ? -8.953 15.789 20.656 1 96.81 278 GLU A N 1
ATOM 2133 C CA . GLU A 1 278 ? -9.703 16.875 20.031 1 96.81 278 GLU A CA 1
ATOM 2134 C C . GLU A 1 278 ? -10.023 16.562 18.578 1 96.81 278 GLU A C 1
ATOM 2136 O O . GLU A 1 278 ? -11.133 16.828 18.109 1 96.81 278 GLU A O 1
ATOM 2141 N N . ILE A 1 279 ? -9.094 16 17.875 1 97.56 279 ILE A N 1
ATOM 2142 C CA . ILE A 1 279 ? -9.297 15.633 16.484 1 97.56 279 ILE A CA 1
ATOM 2143 C C . ILE A 1 279 ? -10.367 14.547 16.391 1 97.56 279 ILE A C 1
ATOM 2145 O O . ILE A 1 279 ? -11.25 14.602 15.523 1 97.56 279 ILE A O 1
ATOM 2149 N N . LEU A 1 280 ? -10.32 13.539 17.312 1 98.06 280 LEU A N 1
ATOM 2150 C CA . LEU A 1 280 ? -11.289 12.445 17.297 1 98.06 280 LEU A CA 1
ATOM 2151 C C . LEU A 1 280 ? -12.703 12.977 17.531 1 98.06 280 LEU A C 1
ATOM 2153 O O . LEU A 1 280 ? -13.664 12.461 16.953 1 98.06 280 LEU A O 1
ATOM 2157 N N . ASP A 1 281 ? -12.789 14.008 18.406 1 97.31 281 ASP A N 1
ATOM 2158 C CA . ASP A 1 281 ? -14.094 14.648 18.609 1 97.31 281 ASP A CA 1
ATOM 2159 C C . ASP A 1 281 ? -14.617 15.25 17.297 1 97.31 281 ASP A C 1
ATOM 2161 O O . ASP A 1 281 ? -15.789 15.078 16.953 1 97.31 281 ASP A O 1
ATOM 2165 N N . ILE A 1 282 ? -13.75 15.898 16.594 1 96.56 282 ILE A N 1
ATOM 2166 C CA . ILE A 1 282 ? -14.102 16.516 15.312 1 96.56 282 ILE A CA 1
ATOM 2167 C C . ILE A 1 282 ? -14.508 15.43 14.312 1 96.56 282 ILE A C 1
ATOM 2169 O O . ILE A 1 282 ? -15.523 15.555 13.633 1 96.56 282 ILE A O 1
ATOM 2173 N N . TYR A 1 283 ? -13.758 14.328 14.234 1 98.25 283 TYR A N 1
ATOM 2174 C CA . TYR A 1 283 ? -14 13.258 13.273 1 98.25 283 TYR A CA 1
ATOM 2175 C C . TYR A 1 283 ? -15.312 12.539 13.586 1 98.25 283 TYR A C 1
ATOM 2177 O O . TYR A 1 283 ? -16.094 12.25 12.68 1 98.25 283 TYR A O 1
ATOM 2185 N N . GLU A 1 284 ? -15.523 12.25 14.828 1 97.75 284 GLU A N 1
ATOM 2186 C CA . GLU A 1 284 ? -16.75 11.57 15.227 1 97.75 284 GLU A CA 1
ATOM 2187 C C . GLU A 1 284 ? -17.984 12.398 14.867 1 97.75 284 GLU A C 1
ATOM 2189 O O . GLU A 1 284 ? -18.969 11.859 14.367 1 97.75 284 GLU A O 1
ATOM 2194 N N . GLU A 1 285 ? -17.875 13.641 15.148 1 96 285 GLU A N 1
ATOM 2195 C CA . GLU A 1 285 ? -18.969 14.539 14.805 1 96 285 GLU A CA 1
ATOM 2196 C C . GLU A 1 285 ? -19.234 14.539 13.297 1 96 285 GLU A C 1
ATOM 2198 O O . GLU A 1 285 ? -20.391 14.508 12.867 1 96 285 GLU A O 1
ATOM 2203 N N . ALA A 1 286 ? -18.234 14.602 12.523 1 97.5 286 ALA A N 1
ATOM 2204 C CA . ALA A 1 286 ? -18.375 14.594 11.07 1 97.5 286 ALA A CA 1
ATOM 2205 C C . ALA A 1 286 ? -19.031 13.305 10.586 1 97.5 286 ALA A C 1
ATOM 2207 O O . ALA A 1 286 ? -19.906 13.336 9.727 1 97.5 286 ALA A O 1
ATOM 2208 N N . VAL A 1 287 ? -18.609 12.195 11.125 1 98.06 287 VAL A N 1
ATOM 2209 C CA . VAL A 1 287 ? -19.109 10.883 10.727 1 98.06 287 VAL A CA 1
ATOM 2210 C C . VAL A 1 287 ? -20.609 10.781 11.055 1 98.06 287 VAL A C 1
ATOM 2212 O O . VAL A 1 287 ? -21.406 10.352 10.219 1 98.06 287 VAL A O 1
ATOM 2215 N N . ARG A 1 288 ? -20.984 11.258 12.227 1 97.31 288 ARG A N 1
ATOM 2216 C CA . ARG A 1 288 ? -22.391 11.234 12.625 1 97.31 288 ARG A CA 1
ATOM 2217 C C . ARG A 1 288 ? -23.234 12.133 11.727 1 97.31 288 ARG A C 1
ATOM 2219 O O . ARG A 1 288 ? -24.328 11.75 11.312 1 97.31 288 ARG A O 1
ATOM 2226 N N . ALA A 1 289 ? -22.719 13.273 11.469 1 97.12 289 ALA A N 1
ATOM 2227 C CA . ALA A 1 289 ? -23.438 14.211 10.609 1 97.12 289 ALA A CA 1
ATOM 2228 C C . ALA A 1 289 ? -23.719 13.602 9.242 1 97.12 289 ALA A C 1
ATOM 2230 O O . ALA A 1 289 ? -24.844 13.711 8.727 1 97.12 289 ALA A O 1
ATOM 2231 N N . VAL A 1 290 ? -22.766 12.906 8.68 1 97.31 290 VAL A N 1
ATOM 2232 C CA . VAL A 1 290 ? -22.891 12.406 7.316 1 97.31 290 VAL A CA 1
ATOM 2233 C C . VAL A 1 290 ? -23.656 11.086 7.316 1 97.31 290 VAL A C 1
ATOM 2235 O O . VAL A 1 290 ? -24.625 10.922 6.566 1 97.31 290 VAL A O 1
ATOM 2238 N N . PHE A 1 291 ? -23.344 10.133 8.227 1 96.94 291 PHE A N 1
ATOM 2239 C CA . PHE A 1 291 ? -23.859 8.773 8.133 1 96.94 291 PHE A CA 1
ATOM 2240 C C . PHE A 1 291 ? -25.172 8.633 8.891 1 96.94 291 PHE A C 1
ATOM 2242 O O . PHE A 1 291 ? -25.938 7.699 8.648 1 96.94 291 PHE A O 1
ATOM 2249 N N . VAL A 1 292 ? -25.422 9.555 9.828 1 96.31 292 VAL A N 1
ATOM 2250 C CA . VAL A 1 292 ? -26.641 9.438 10.641 1 96.31 292 VAL A CA 1
ATOM 2251 C C . VAL A 1 292 ? -27.625 10.539 10.258 1 96.31 292 VAL A C 1
ATOM 2253 O O . VAL A 1 292 ? -28.797 10.266 9.977 1 96.31 292 VAL A O 1
ATOM 2256 N N . ASP A 1 293 ? -27.125 11.727 10.156 1 96.69 293 ASP A N 1
ATOM 2257 C CA . ASP A 1 293 ? -28.016 12.867 9.953 1 96.69 293 ASP A CA 1
ATOM 2258 C C . ASP A 1 293 ? -28.234 13.133 8.461 1 96.69 293 ASP A C 1
ATOM 2260 O O . ASP A 1 293 ? -29.078 13.945 8.086 1 96.69 293 ASP A O 1
ATOM 2264 N N . GLY A 1 294 ? -27.469 12.539 7.566 1 94.5 294 GLY A N 1
ATOM 2265 C CA . GLY A 1 294 ? -27.656 12.672 6.133 1 94.5 294 GLY A CA 1
ATOM 2266 C C . GLY A 1 294 ? -27.141 13.984 5.582 1 94.5 294 GLY A C 1
ATOM 2267 O O . GLY A 1 294 ? -27.594 14.445 4.531 1 94.5 294 GLY A O 1
ATOM 2268 N N . LYS A 1 295 ? -26.234 14.617 6.336 1 95.44 295 LYS A N 1
ATOM 2269 C CA . LYS A 1 295 ? -25.641 15.867 5.863 1 95.44 295 LYS A CA 1
ATOM 2270 C C . LYS A 1 295 ? -24.594 15.602 4.789 1 95.44 295 LYS A C 1
ATOM 2272 O O . LYS A 1 295 ? -24.094 14.477 4.652 1 95.44 295 LYS A O 1
ATOM 2277 N N . ALA A 1 296 ? -24.266 16.688 4.082 1 94 296 ALA A N 1
ATOM 2278 C CA . ALA A 1 296 ? -23.203 16.594 3.074 1 94 296 ALA A CA 1
ATOM 2279 C C . ALA A 1 296 ? -21.844 16.453 3.725 1 94 296 ALA A C 1
ATOM 2281 O O . ALA A 1 296 ? -21.609 16.938 4.832 1 94 296 ALA A O 1
ATOM 2282 N N . ALA A 1 297 ? -21 15.758 3.061 1 94.88 297 ALA A N 1
ATOM 2283 C CA . ALA A 1 297 ? -19.625 15.625 3.537 1 94.88 297 ALA A CA 1
ATOM 2284 C C . ALA A 1 297 ? -18.922 16.969 3.59 1 94.88 297 ALA A C 1
ATOM 2286 O O . ALA A 1 297 ? -19.156 17.844 2.742 1 94.88 297 ALA A O 1
ATOM 2287 N N . PRO A 1 298 ? -18.031 17.172 4.578 1 94.81 298 PRO A N 1
ATOM 2288 C CA . PRO A 1 298 ? -17.266 18.406 4.613 1 94.81 298 PRO A CA 1
ATOM 2289 C C . PRO A 1 298 ? -16.438 18.625 3.355 1 94.81 298 PRO A C 1
ATOM 2291 O O . PRO A 1 298 ? -15.797 17.688 2.867 1 94.81 298 PRO A O 1
ATOM 2294 N N . GLN A 1 299 ? -16.406 19.844 2.875 1 93.25 299 GLN A N 1
ATOM 2295 C CA . GLN A 1 299 ? -15.711 20.172 1.633 1 93.25 299 GLN A CA 1
ATOM 2296 C C . GLN A 1 299 ? -14.32 20.734 1.91 1 93.25 299 GLN A C 1
ATOM 2298 O O . GLN A 1 299 ? -14.086 21.344 2.949 1 93.25 299 GLN A O 1
ATOM 2303 N N . PRO A 1 300 ? -13.359 20.344 1 1 92 300 PRO A N 1
ATOM 2304 C CA . PRO A 1 300 ? -12.039 20.953 1.174 1 92 300 PRO A CA 1
ATOM 2305 C C . PRO A 1 300 ? -12.047 22.469 0.956 1 92 300 PRO A C 1
ATOM 2307 O O . PRO A 1 300 ? -12.836 22.969 0.152 1 92 300 PRO A O 1
ATOM 2310 N N . GLU A 1 301 ? -11.117 23.031 1.671 1 81.94 301 GLU A N 1
ATOM 2311 C CA . GLU A 1 301 ? -10.945 24.469 1.52 1 81.94 301 GLU A CA 1
ATOM 2312 C C . GLU A 1 301 ? -9.883 24.797 0.474 1 81.94 301 GLU A C 1
ATOM 2314 O O . GLU A 1 301 ? -9.242 23.891 -0.067 1 81.94 301 GLU A O 1
ATOM 2319 N N . LEU A 1 302 ? -9.656 26.031 0.132 1 74.5 302 LEU A N 1
ATOM 2320 C CA . LEU A 1 302 ? -8.586 26.578 -0.695 1 74.5 302 LEU A CA 1
ATOM 2321 C C . LEU A 1 302 ? -8.727 26.109 -2.141 1 74.5 302 LEU A C 1
ATOM 2323 O O . LEU A 1 302 ? -7.805 25.5 -2.689 1 74.5 302 LEU A O 1
ATOM 2327 N N . SER A 1 303 ? -9.82 26.094 -2.809 1 63.28 303 SER A N 1
ATOM 2328 C CA . SER A 1 303 ? -10.148 25.625 -4.148 1 63.28 303 SER A CA 1
ATOM 2329 C C . SER A 1 303 ? -9.328 26.359 -5.207 1 63.28 303 SER A C 1
ATOM 2331 O O . SER A 1 303 ? -9.102 25.828 -6.301 1 63.28 303 SER A O 1
ATOM 2333 N N . VAL A 1 304 ? -8.883 27.547 -4.902 1 51.34 304 VAL A N 1
ATOM 2334 C CA . VAL A 1 304 ? -8.297 28.406 -5.922 1 51.34 304 VAL A CA 1
ATOM 2335 C C . VAL A 1 304 ? -6.93 27.859 -6.34 1 51.34 304 VAL A C 1
ATOM 2337 O O . VAL A 1 304 ? -6.43 28.188 -7.418 1 51.34 304 VAL A O 1
ATOM 2340 N N . THR A 1 305 ? -6.387 27.062 -5.543 1 51.59 305 THR A N 1
ATOM 2341 C CA . THR A 1 305 ? -5.012 26.656 -5.812 1 51.59 305 THR A CA 1
ATOM 2342 C C . THR A 1 305 ? -4.941 25.781 -7.066 1 51.59 305 THR A C 1
ATOM 2344 O O . THR A 1 305 ? -3.885 25.672 -7.691 1 51.59 305 THR A O 1
ATOM 2347 N N . ASP A 1 306 ? -5.938 25.031 -7.465 1 48.81 306 ASP A N 1
ATOM 2348 C CA . ASP A 1 306 ? -5.926 24.453 -8.805 1 48.81 306 ASP A CA 1
ATOM 2349 C C . ASP A 1 306 ? -5.621 25.516 -9.859 1 48.81 306 ASP A C 1
ATOM 2351 O O . ASP A 1 306 ? -4.957 25.234 -10.859 1 48.81 306 ASP A O 1
ATOM 2355 N N . PHE A 1 307 ? -6.113 26.625 -9.602 1 41.22 307 PHE A N 1
ATOM 2356 C CA . PHE A 1 307 ? -5.938 27.719 -10.539 1 41.22 307 PHE A CA 1
ATOM 2357 C C . PHE A 1 307 ? -4.473 28.141 -10.609 1 41.22 307 PHE A C 1
ATOM 2359 O O . PHE A 1 307 ? -3.936 28.359 -11.703 1 41.22 307 PHE A O 1
ATOM 2366 N N . LEU A 1 308 ? -3.814 28.156 -9.539 1 41.56 308 LEU A N 1
ATOM 2367 C CA . LEU A 1 308 ? -2.443 28.656 -9.562 1 41.56 308 LEU A CA 1
ATOM 2368 C C . LEU A 1 308 ? -1.489 27.609 -10.102 1 41.56 308 LEU A C 1
ATOM 2370 O O . LEU A 1 308 ? -0.457 27.938 -10.688 1 41.56 308 LEU A O 1
ATOM 2374 N N . SER A 1 309 ? -1.742 26.375 -9.742 1 43.28 309 SER A N 1
ATOM 2375 C CA . SER A 1 309 ? -0.898 25.328 -10.32 1 43.28 309 SER A CA 1
ATOM 2376 C C . SER A 1 309 ? -0.98 25.328 -11.844 1 43.28 309 SER A C 1
ATOM 2378 O O . SER A 1 309 ? 0.006 25.031 -12.523 1 43.28 309 SER A O 1
ATOM 2380 N N . GLY A 1 310 ? -2.172 25.453 -12.367 1 37.03 310 GLY A N 1
ATOM 2381 C CA . GLY A 1 310 ? -2.287 25.766 -13.789 1 37.03 310 GLY A CA 1
ATOM 2382 C C . GLY A 1 310 ? -1.457 26.953 -14.211 1 37.03 310 GLY A C 1
ATOM 2383 O O . GLY A 1 310 ? -0.893 26.969 -15.312 1 37.03 310 GLY A O 1
ATOM 2384 N N . LEU A 1 311 ? -1.463 27.875 -13.461 1 33.06 311 LEU A N 1
ATOM 2385 C CA . LEU A 1 311 ? -0.655 29.047 -13.773 1 33.06 311 LEU A CA 1
ATOM 2386 C C . LEU A 1 311 ? 0.83 28.75 -13.602 1 33.06 311 LEU A C 1
ATOM 2388 O O . LEU A 1 311 ? 1.669 29.344 -14.289 1 33.06 311 LEU A O 1
ATOM 2392 N N . ALA A 1 312 ? 1.135 28 -12.539 1 36.22 312 ALA A N 1
ATOM 2393 C CA . ALA A 1 312 ? 2.566 27.812 -12.32 1 36.22 312 ALA A CA 1
ATOM 2394 C C . ALA A 1 312 ? 3.098 26.656 -13.156 1 36.22 312 ALA A C 1
ATOM 2396 O O . ALA A 1 312 ? 4.301 26.391 -13.18 1 36.22 312 ALA A O 1
ATOM 2397 N N . GLY A 1 313 ? 2.49 26.219 -14.078 1 33.72 313 GLY A N 1
ATOM 2398 C CA . GLY A 1 313 ? 2.982 25.172 -14.961 1 33.72 313 GLY A CA 1
ATOM 2399 C C . GLY A 1 313 ? 3.283 23.875 -14.242 1 33.72 313 GLY A C 1
ATOM 2400 O O . GLY A 1 313 ? 4.055 23.047 -14.734 1 33.72 313 GLY A O 1
ATOM 2401 N N . LEU A 1 314 ? 3.012 23.625 -12.992 1 29.61 314 LEU A N 1
ATOM 2402 C CA . LEU A 1 314 ? 3.34 22.375 -12.32 1 29.61 314 LEU A CA 1
ATOM 2403 C C . LEU A 1 314 ? 2.145 21.422 -12.32 1 29.61 314 LEU A C 1
ATOM 2405 O O . LEU A 1 314 ? 0.995 21.875 -12.297 1 29.61 314 LEU A O 1
ATOM 2409 N N . MET B 1 1 ? 14.352 -19.766 15.852 1 38.62 1 MET B N 1
ATOM 2410 C CA . MET B 1 1 ? 14.398 -18.312 16.031 1 38.62 1 MET B CA 1
ATOM 2411 C C . MET B 1 1 ? 13.18 -17.641 15.398 1 38.62 1 MET B C 1
ATOM 2413 O O . MET B 1 1 ? 12.711 -18.078 14.344 1 38.62 1 MET B O 1
ATOM 2417 N N . GLY B 1 2 ? 12.352 -17 16.047 1 53.75 2 GLY B N 1
ATOM 2418 C CA . GLY B 1 2 ? 11.117 -16.391 15.609 1 53.75 2 GLY B CA 1
ATOM 2419 C C . GLY B 1 2 ? 11.289 -15.523 14.375 1 53.75 2 GLY B C 1
ATOM 2420 O O . GLY B 1 2 ? 12.414 -15.172 14.008 1 53.75 2 GLY B O 1
ATOM 2421 N N . ALA B 1 3 ? 10.359 -15.367 13.531 1 63.16 3 ALA B N 1
ATOM 2422 C CA . ALA B 1 3 ? 10.453 -14.547 12.328 1 63.16 3 ALA B CA 1
ATOM 2423 C C . ALA B 1 3 ? 10.898 -13.125 12.664 1 63.16 3 ALA B C 1
ATOM 2425 O O . ALA B 1 3 ? 10.398 -12.516 13.617 1 63.16 3 ALA B O 1
ATOM 2426 N N . PRO B 1 4 ? 12.102 -12.828 12.031 1 76.62 4 PRO B N 1
ATOM 2427 C CA . PRO B 1 4 ? 12.523 -11.453 12.312 1 76.62 4 PRO B CA 1
ATOM 2428 C C . PRO B 1 4 ? 11.414 -10.438 12.055 1 76.62 4 PRO B C 1
ATOM 2430 O O . PRO B 1 4 ? 10.523 -10.672 11.234 1 76.62 4 PRO B O 1
ATOM 2433 N N . GLU B 1 5 ? 11.398 -9.461 12.805 1 84.62 5 GLU B N 1
ATOM 2434 C CA . GLU B 1 5 ? 10.414 -8.398 12.656 1 84.62 5 GLU B CA 1
ATOM 2435 C C . GLU B 1 5 ? 10.602 -7.641 11.344 1 84.62 5 GLU B C 1
ATOM 2437 O O . GLU B 1 5 ? 11.727 -7.32 10.961 1 84.62 5 GLU B O 1
ATOM 2442 N N . LEU B 1 6 ? 9.578 -7.602 10.602 1 89 6 LEU B N 1
ATOM 2443 C CA . LEU B 1 6 ? 9.586 -6.824 9.359 1 89 6 LEU B CA 1
ATOM 2444 C C . LEU B 1 6 ? 9.602 -5.328 9.656 1 89 6 LEU B C 1
ATOM 2446 O O . LEU B 1 6 ? 8.797 -4.84 10.453 1 89 6 LEU B O 1
ATOM 2450 N N . ILE B 1 7 ? 10.578 -4.629 9.125 1 89.19 7 ILE B N 1
ATOM 2451 C CA . ILE B 1 7 ? 10.703 -3.184 9.25 1 89.19 7 ILE B CA 1
ATOM 2452 C C . ILE B 1 7 ? 10.352 -2.516 7.926 1 89.19 7 ILE B C 1
ATOM 2454 O O . ILE B 1 7 ? 10.969 -2.797 6.895 1 89.19 7 ILE B O 1
ATOM 2458 N N . PHE B 1 8 ? 9.352 -1.722 7.941 1 90.31 8 PHE B N 1
ATOM 2459 C CA . PHE B 1 8 ? 9.062 -0.913 6.762 1 90.31 8 PHE B CA 1
ATOM 2460 C C . PHE B 1 8 ? 9.914 0.348 6.746 1 90.31 8 PHE B C 1
ATOM 2462 O O . PHE B 1 8 ? 9.875 1.146 7.684 1 90.31 8 PHE B O 1
ATOM 2469 N N . TYR B 1 9 ? 10.594 0.564 5.66 1 88.12 9 TYR B N 1
ATOM 2470 C CA . TYR B 1 9 ? 11.57 1.649 5.645 1 88.12 9 TYR B CA 1
ATOM 2471 C C . TYR B 1 9 ? 10.883 3.002 5.797 1 88.12 9 TYR B C 1
ATOM 2473 O O . TYR B 1 9 ? 11.461 3.945 6.336 1 88.12 9 TYR B O 1
ATOM 2481 N N . ASP B 1 10 ? 9.617 3.143 5.32 1 85 10 ASP B N 1
ATOM 2482 C CA . ASP B 1 10 ? 8.945 4.438 5.305 1 85 10 ASP B CA 1
ATOM 2483 C C . ASP B 1 10 ? 8.383 4.777 6.684 1 85 10 ASP B C 1
ATOM 2485 O O . ASP B 1 10 ? 7.848 5.871 6.887 1 85 10 ASP B O 1
ATOM 2489 N N . GLU B 1 11 ? 8.594 3.865 7.605 1 90.5 11 GLU B N 1
ATOM 2490 C CA . GLU B 1 11 ? 8.188 4.129 8.977 1 90.5 11 GLU B CA 1
ATOM 2491 C C . GLU B 1 11 ? 9.367 4.57 9.836 1 90.5 11 GLU B C 1
ATOM 2493 O O . GLU B 1 11 ? 9.227 4.789 11.039 1 90.5 11 GLU B O 1
ATOM 2498 N N . LEU B 1 12 ? 10.477 4.73 9.148 1 87.38 12 LEU B N 1
ATOM 2499 C CA . LEU B 1 12 ? 11.68 5.199 9.828 1 87.38 12 LEU B CA 1
ATOM 2500 C C . LEU B 1 12 ? 11.953 6.664 9.508 1 87.38 12 LEU B C 1
ATOM 2502 O O . LEU B 1 12 ? 11.68 7.121 8.398 1 87.38 12 LEU B O 1
ATOM 2506 N N . PRO B 1 13 ? 12.516 7.293 10.523 1 86.25 13 PRO B N 1
ATOM 2507 C CA . PRO B 1 13 ? 12.922 8.664 10.219 1 86.25 13 PRO B CA 1
ATOM 2508 C C . PRO B 1 13 ? 14.023 8.734 9.164 1 86.25 13 PRO B C 1
ATOM 2510 O O . PRO B 1 13 ? 14.836 7.805 9.055 1 86.25 13 PRO B O 1
ATOM 2513 N N . GLU B 1 14 ? 13.93 9.789 8.461 1 79.69 14 GLU B N 1
ATOM 2514 C CA . GLU B 1 14 ? 14.875 9.984 7.363 1 79.69 14 GLU B CA 1
ATOM 2515 C C . GLU B 1 14 ? 16.312 9.758 7.824 1 79.69 14 GLU B C 1
ATOM 2517 O O . GLU B 1 14 ? 17.094 9.125 7.121 1 79.69 14 GLU B O 1
ATOM 2522 N N . LYS B 1 15 ? 16.625 10.273 8.953 1 77.5 15 LYS B N 1
ATOM 2523 C CA . LYS B 1 15 ? 17.984 10.211 9.469 1 77.5 15 LYS B CA 1
ATOM 2524 C C . LYS B 1 15 ? 18.438 8.766 9.641 1 77.5 15 LYS B C 1
ATOM 2526 O O . LYS B 1 15 ? 19.641 8.469 9.547 1 77.5 15 LYS B O 1
ATOM 2531 N N . GLN B 1 16 ? 17.547 7.898 9.781 1 83.69 16 GLN B N 1
ATOM 2532 C CA . GLN B 1 16 ? 17.875 6.508 10.062 1 83.69 16 GLN B CA 1
ATOM 2533 C C . GLN B 1 16 ? 17.953 5.688 8.773 1 83.69 16 GLN B C 1
ATOM 2535 O O . GLN B 1 16 ? 18.5 4.59 8.766 1 83.69 16 GLN B O 1
ATOM 2540 N N . LEU B 1 17 ? 17.406 6.156 7.738 1 83.25 17 LEU B N 1
ATOM 2541 C CA . LEU B 1 17 ? 17.266 5.379 6.512 1 83.25 17 LEU B CA 1
ATOM 2542 C C . LEU B 1 17 ? 18.625 5.098 5.883 1 83.25 17 LEU B C 1
ATOM 2544 O O . LEU B 1 17 ? 18.906 3.961 5.492 1 83.25 17 LEU B O 1
ATOM 2548 N N . GLN B 1 18 ? 19.453 6.113 5.855 1 77.81 18 GLN B N 1
ATOM 2549 C CA . GLN B 1 18 ? 20.734 5.938 5.184 1 77.81 18 GLN B CA 1
ATOM 2550 C C . GLN B 1 18 ? 21.578 4.883 5.887 1 77.81 18 GLN B C 1
ATOM 2552 O O . GLN B 1 18 ? 22.141 3.988 5.242 1 77.81 18 GLN B O 1
ATOM 2557 N N . GLY B 1 19 ? 21.594 4.969 7.176 1 79 19 GLY B N 1
ATOM 2558 C CA . GLY B 1 19 ? 22.375 4 7.93 1 79 19 GLY B CA 1
ATOM 2559 C C . GLY B 1 19 ? 21.797 2.596 7.871 1 79 19 GLY B C 1
ATOM 2560 O O . GLY B 1 19 ? 22.547 1.619 7.785 1 79 19 GLY B O 1
ATOM 2561 N N . LEU B 1 20 ? 20.562 2.486 7.75 1 83.38 20 LEU B N 1
ATOM 2562 C CA . LEU B 1 20 ? 19.891 1.196 7.73 1 83.38 20 LEU B CA 1
ATOM 2563 C C . LEU B 1 20 ? 20.109 0.485 6.402 1 83.38 20 LEU B C 1
ATOM 2565 O O . LEU B 1 20 ? 20.266 -0.736 6.367 1 83.38 20 LEU B O 1
ATOM 2569 N N . MET B 1 21 ? 20.125 1.265 5.367 1 85.81 21 MET B N 1
ATOM 2570 C CA . MET B 1 21 ? 20.156 0.657 4.039 1 85.81 21 MET B CA 1
ATOM 2571 C C . MET B 1 21 ? 21.562 0.175 3.688 1 85.81 21 MET B C 1
ATOM 2573 O O . MET B 1 21 ? 21.719 -0.731 2.869 1 85.81 21 MET B O 1
ATOM 2577 N N . HIS B 1 22 ? 22.453 0.772 4.426 1 83.5 22 HIS B N 1
ATOM 2578 C CA . HIS B 1 22 ? 23.828 0.33 4.184 1 83.5 22 HIS B CA 1
ATOM 2579 C C . HIS B 1 22 ? 24.031 -1.108 4.645 1 83.5 22 HIS B C 1
ATOM 2581 O O . HIS B 1 22 ? 23.875 -1.412 5.828 1 83.5 22 HIS B O 1
ATOM 2587 N N . GLY B 1 23 ? 24.172 -2.053 3.693 1 84.5 23 GLY B N 1
ATOM 2588 C CA . GLY B 1 23 ? 24.469 -3.443 3.994 1 84.5 23 GLY B CA 1
ATOM 2589 C C . GLY B 1 23 ? 23.234 -4.324 4.062 1 84.5 23 GLY B C 1
ATOM 2590 O O . GLY B 1 23 ? 23.344 -5.531 4.285 1 84.5 23 GLY B O 1
ATOM 2591 N N . ASN B 1 24 ? 22.141 -3.738 4.004 1 94.31 24 ASN B N 1
ATOM 2592 C CA . ASN B 1 24 ? 20.922 -4.535 4.082 1 94.31 24 ASN B CA 1
ATOM 2593 C C . ASN B 1 24 ? 20.25 -4.664 2.721 1 94.31 24 ASN B C 1
ATOM 2595 O O . ASN B 1 24 ? 20.516 -3.881 1.811 1 94.31 24 ASN B O 1
ATOM 2599 N N . ILE B 1 25 ? 19.469 -5.711 2.602 1 96.5 25 ILE B N 1
ATOM 2600 C CA . ILE B 1 25 ? 18.672 -5.973 1.413 1 96.5 25 ILE B CA 1
ATOM 2601 C C . ILE B 1 25 ? 17.266 -5.414 1.607 1 96.5 25 ILE B C 1
ATOM 2603 O O . ILE B 1 25 ? 16.656 -5.59 2.668 1 96.5 25 ILE B O 1
ATOM 2607 N N . LEU B 1 26 ? 16.812 -4.664 0.652 1 97 26 LEU B N 1
ATOM 2608 C CA . LEU B 1 26 ? 15.438 -4.18 0.674 1 97 26 LEU B CA 1
ATOM 2609 C C . LEU B 1 26 ? 14.508 -5.156 -0.038 1 97 26 LEU B C 1
ATOM 2611 O O . LEU B 1 26 ? 14.742 -5.512 -1.196 1 97 26 LEU B O 1
ATOM 2615 N N . PHE B 1 27 ? 13.508 -5.637 0.673 1 97.62 27 PHE B N 1
ATOM 2616 C CA . PHE B 1 27 ? 12.43 -6.387 0.041 1 97.62 27 PHE B CA 1
ATOM 2617 C C . PHE B 1 27 ? 11.375 -5.445 -0.517 1 97.62 27 PHE B C 1
ATOM 2619 O O . PHE B 1 27 ? 10.836 -4.605 0.21 1 97.62 27 PHE B O 1
ATOM 2626 N N . LEU B 1 28 ? 11.109 -5.535 -1.787 1 97.44 28 LEU B N 1
ATOM 2627 C CA . LEU B 1 28 ? 10.086 -4.734 -2.451 1 97.44 28 LEU B CA 1
ATOM 2628 C C . LEU B 1 28 ? 8.93 -5.609 -2.916 1 97.44 28 LEU B C 1
ATOM 2630 O O . LEU B 1 28 ? 9.102 -6.449 -3.801 1 97.44 28 LEU B O 1
ATOM 2634 N N . PHE B 1 29 ? 7.746 -5.41 -2.336 1 96.81 29 PHE B N 1
ATOM 2635 C CA . PHE B 1 29 ? 6.566 -6.199 -2.666 1 96.81 29 PHE B CA 1
ATOM 2636 C C . PHE B 1 29 ? 5.766 -5.535 -3.779 1 96.81 29 PHE B C 1
ATOM 2638 O O . PHE B 1 29 ? 5.27 -4.418 -3.613 1 96.81 29 PHE B O 1
ATOM 2645 N N . ILE B 1 30 ? 5.668 -6.16 -4.957 1 97.19 30 ILE B N 1
ATOM 2646 C CA . ILE B 1 30 ? 4.879 -5.68 -6.082 1 97.19 30 ILE B CA 1
ATOM 2647 C C . ILE B 1 30 ? 3.842 -6.734 -6.473 1 97.19 30 ILE B C 1
ATOM 2649 O O . ILE B 1 30 ? 4.145 -7.668 -7.219 1 97.19 30 ILE B O 1
ATOM 2653 N N . ASN B 1 31 ? 2.678 -6.609 -5.922 1 96.94 31 ASN B N 1
ATOM 2654 C CA . ASN B 1 31 ? 1.617 -7.602 -6.082 1 96.94 31 ASN B CA 1
ATOM 2655 C C . ASN B 1 31 ? 0.266 -6.938 -6.34 1 96.94 31 ASN B C 1
ATOM 2657 O O . ASN B 1 31 ? -0.161 -6.074 -5.574 1 96.94 31 ASN B O 1
ATOM 2661 N N . PRO B 1 32 ? -0.469 -7.312 -7.391 1 94.19 32 PRO B N 1
ATOM 2662 C CA . PRO B 1 32 ? -1.773 -6.703 -7.664 1 94.19 32 PRO B CA 1
ATOM 2663 C C . PRO B 1 32 ? -2.865 -7.199 -6.719 1 94.19 32 PRO B C 1
ATOM 2665 O O . PRO B 1 32 ? -2.738 -8.281 -6.137 1 94.19 32 PRO B O 1
ATOM 2668 N N . THR B 1 33 ? -3.846 -6.324 -6.488 1 92.06 33 THR B N 1
ATOM 2669 C CA . THR B 1 33 ? -5.137 -6.773 -5.977 1 92.06 33 THR B CA 1
ATOM 2670 C C . THR B 1 33 ? -5.934 -7.484 -7.066 1 92.06 33 THR B C 1
ATOM 2672 O O . THR B 1 33 ? -6.359 -6.859 -8.039 1 92.06 33 THR B O 1
ATOM 2675 N N . GLU B 1 34 ? -6.105 -8.781 -6.906 1 93.31 34 GLU B N 1
ATOM 2676 C CA . GLU B 1 34 ? -6.578 -9.617 -8.008 1 93.31 34 GLU B CA 1
ATOM 2677 C C . GLU B 1 34 ? -7.484 -10.734 -7.496 1 93.31 34 GLU B C 1
ATOM 2679 O O . GLU B 1 34 ? -7.215 -11.336 -6.453 1 93.31 34 GLU B O 1
ATOM 2684 N N . TYR B 1 35 ? -8.484 -11.008 -8.352 1 93.5 35 TYR B N 1
ATOM 2685 C CA . TYR B 1 35 ? -9.422 -12.094 -8.055 1 93.5 35 TYR B CA 1
ATOM 2686 C C . TYR B 1 35 ? -8.727 -13.445 -8.117 1 93.5 35 TYR B C 1
ATOM 2688 O O . TYR B 1 35 ? -8.055 -13.766 -9.102 1 93.5 35 TYR B O 1
ATOM 2696 N N . HIS B 1 36 ? -8.875 -14.289 -7.031 1 96 36 HIS B N 1
ATOM 2697 C CA . HIS B 1 36 ? -8.297 -15.625 -6.941 1 96 36 HIS B CA 1
ATOM 2698 C C . HIS B 1 36 ? -9.352 -16.656 -6.582 1 96 36 HIS B C 1
ATOM 2700 O O . HIS B 1 36 ? -9.156 -17.469 -5.676 1 96 36 HIS B O 1
ATOM 2706 N N . GLY B 1 37 ? -10.461 -16.625 -7.375 1 94.31 37 GLY B N 1
ATOM 2707 C CA . GLY B 1 37 ? -11.539 -17.547 -7.074 1 94.31 37 GLY B CA 1
ATOM 2708 C C . GLY B 1 37 ? -12.312 -17.172 -5.82 1 94.31 37 GLY B C 1
ATOM 2709 O O . GLY B 1 37 ? -11.961 -16.219 -5.129 1 94.31 37 GLY B O 1
ATOM 2710 N N . PRO B 1 38 ? -13.367 -17.922 -5.562 1 93.38 38 PRO B N 1
ATOM 2711 C CA . PRO B 1 38 ? -14.211 -17.594 -4.414 1 93.38 38 PRO B CA 1
ATOM 2712 C C . PRO B 1 38 ? -13.539 -17.891 -3.078 1 93.38 38 PRO B C 1
ATOM 2714 O O . PRO B 1 38 ? -14.008 -17.438 -2.031 1 93.38 38 PRO B O 1
ATOM 2717 N N . HIS B 1 39 ? -12.398 -18.594 -3.084 1 95.62 39 HIS B N 1
ATOM 2718 C CA . HIS B 1 39 ? -11.898 -19.156 -1.838 1 95.62 39 HIS B CA 1
ATOM 2719 C C . HIS B 1 39 ? -10.641 -18.438 -1.367 1 95.62 39 HIS B C 1
ATOM 2721 O O . HIS B 1 39 ? -10.25 -18.547 -0.202 1 95.62 39 HIS B O 1
ATOM 2727 N N . LEU B 1 40 ? -9.977 -17.719 -2.232 1 97 40 LEU B N 1
ATOM 2728 C CA . LEU B 1 40 ? -8.75 -17.031 -1.849 1 97 40 LEU B CA 1
ATOM 2729 C C . LEU B 1 40 ? -8.953 -15.523 -1.866 1 97 40 LEU B C 1
ATOM 2731 O O . LEU B 1 40 ? -9.867 -15.023 -2.527 1 97 40 LEU B O 1
ATOM 2735 N N . PRO B 1 41 ? -8.156 -14.812 -1.126 1 95.5 41 PRO B N 1
ATOM 2736 C CA . PRO B 1 41 ? -8.336 -13.359 -1.017 1 95.5 41 PRO B CA 1
ATOM 2737 C C . PRO B 1 41 ? -7.832 -12.609 -2.244 1 95.5 41 PRO B C 1
ATOM 2739 O O . PRO B 1 41 ? -7.047 -13.148 -3.027 1 95.5 41 PRO B O 1
ATOM 2742 N N . LEU B 1 42 ? -8.281 -11.359 -2.371 1 93.56 42 LEU B N 1
ATOM 2743 C CA . LEU B 1 42 ? -7.836 -10.477 -3.443 1 93.56 42 LEU B CA 1
ATOM 2744 C C . LEU B 1 42 ? -6.344 -10.188 -3.326 1 93.56 42 LEU B C 1
ATOM 2746 O O . LEU B 1 42 ? -5.668 -9.977 -4.336 1 93.56 42 LEU B O 1
ATOM 2750 N N . ALA B 1 43 ? -5.773 -10.211 -2.127 1 96.12 43 ALA B N 1
ATOM 2751 C CA . ALA B 1 43 ? -4.367 -9.898 -1.881 1 96.12 43 ALA B CA 1
ATOM 2752 C C . ALA B 1 43 ? -3.52 -11.172 -1.841 1 96.12 43 ALA B C 1
ATOM 2754 O O . ALA B 1 43 ? -2.432 -11.18 -1.259 1 96.12 43 ALA B O 1
ATOM 2755 N N . ASN B 1 44 ? -4.004 -12.227 -2.406 1 97.19 44 ASN B N 1
ATOM 2756 C CA . ASN B 1 44 ? -3.35 -13.516 -2.254 1 97.19 44 ASN B CA 1
ATOM 2757 C C . ASN B 1 44 ? -1.895 -13.469 -2.711 1 97.19 44 ASN B C 1
ATOM 2759 O O . ASN B 1 44 ? -1.017 -14.047 -2.066 1 97.19 44 ASN B O 1
ATOM 2763 N N . ASP B 1 45 ? -1.607 -12.805 -3.826 1 97.56 45 ASP B N 1
ATOM 2764 C CA . ASP B 1 45 ? -0.237 -12.703 -4.316 1 97.56 45 ASP B CA 1
ATOM 2765 C C . ASP B 1 45 ? 0.672 -12.047 -3.279 1 97.56 45 ASP B C 1
ATOM 2767 O O . ASP B 1 45 ? 1.8 -12.492 -3.062 1 97.56 45 ASP B O 1
ATOM 2771 N N . TYR B 1 46 ? 0.185 -11.023 -2.621 1 96.5 46 TYR B N 1
ATOM 2772 C CA . TYR B 1 46 ? 0.961 -10.352 -1.584 1 96.5 46 TYR B CA 1
ATOM 2773 C C . TYR B 1 46 ? 1.142 -11.25 -0.369 1 96.5 46 TYR B C 1
ATOM 2775 O O . TYR B 1 46 ? 2.227 -11.305 0.217 1 96.5 46 TYR B O 1
ATOM 2783 N N . ILE B 1 47 ? 0.083 -11.922 0.003 1 96.94 47 ILE B N 1
ATOM 2784 C CA . ILE B 1 47 ? 0.111 -12.805 1.166 1 96.94 47 ILE B CA 1
ATOM 2785 C C . ILE B 1 47 ? 1.172 -13.883 0.97 1 96.94 47 ILE B C 1
ATOM 2787 O O . ILE B 1 47 ? 1.979 -14.141 1.866 1 96.94 47 ILE B O 1
ATOM 2791 N N . ILE B 1 48 ? 1.184 -14.422 -0.206 1 98.25 48 ILE B N 1
ATOM 2792 C CA . ILE B 1 48 ? 2.17 -15.461 -0.498 1 98.25 48 ILE B CA 1
ATOM 2793 C C . ILE B 1 48 ? 3.566 -14.844 -0.535 1 98.25 48 ILE B C 1
ATOM 2795 O O . ILE B 1 48 ? 4.496 -15.359 0.094 1 98.25 48 ILE B O 1
ATOM 2799 N N . SER B 1 49 ? 3.734 -13.727 -1.212 1 97.25 49 SER B N 1
ATOM 2800 C CA . SER B 1 49 ? 5.027 -13.062 -1.329 1 97.25 49 SER B CA 1
ATOM 2801 C C . SER B 1 49 ? 5.574 -12.672 0.041 1 97.25 49 SER B C 1
ATOM 2803 O O . SER B 1 49 ? 6.758 -12.883 0.325 1 97.25 49 SER B O 1
ATOM 2805 N N . ARG B 1 50 ? 4.754 -12.125 0.853 1 95.75 50 ARG B N 1
ATOM 2806 C CA . ARG B 1 50 ? 5.16 -11.719 2.193 1 95.75 50 ARG B CA 1
ATOM 2807 C C . ARG B 1 50 ? 5.535 -12.922 3.047 1 95.75 50 ARG B C 1
ATOM 2809 O O . ARG B 1 50 ? 6.52 -12.891 3.785 1 95.75 50 ARG B O 1
ATOM 2816 N N . GLY B 1 51 ? 4.711 -13.961 2.957 1 96.88 51 GLY B N 1
ATOM 2817 C CA . GLY B 1 51 ? 5.02 -15.188 3.678 1 96.88 51 GLY B CA 1
ATOM 2818 C C . GLY B 1 51 ? 6.352 -15.789 3.277 1 96.88 51 GLY B C 1
ATOM 2819 O O . GLY B 1 51 ? 7.125 -16.219 4.133 1 96.88 51 GLY B O 1
ATOM 2820 N N . LEU B 1 52 ? 6.609 -15.82 1.992 1 98 52 LEU B N 1
ATOM 2821 C CA . LEU B 1 52 ? 7.879 -16.328 1.494 1 98 52 LEU B CA 1
ATOM 2822 C C . LEU B 1 52 ? 9.039 -15.461 1.953 1 98 52 LEU B C 1
ATOM 2824 O O . LEU B 1 52 ? 10.078 -15.969 2.371 1 98 52 LEU B O 1
ATOM 2828 N N . ALA B 1 53 ? 8.875 -14.148 1.931 1 97.5 53 ALA B N 1
ATOM 2829 C CA . ALA B 1 53 ? 9.922 -13.227 2.365 1 97.5 53 ALA B CA 1
ATOM 2830 C C . ALA B 1 53 ? 10.227 -13.406 3.85 1 97.5 53 ALA B C 1
ATOM 2832 O O . ALA B 1 53 ? 11.391 -13.367 4.258 1 97.5 53 ALA B O 1
ATOM 2833 N N . ALA B 1 54 ? 9.156 -13.625 4.598 1 96.81 54 ALA B N 1
ATOM 2834 C CA . ALA B 1 54 ? 9.312 -13.781 6.043 1 96.81 54 ALA B CA 1
ATOM 2835 C C . ALA B 1 54 ? 10.109 -15.039 6.375 1 96.81 54 ALA B C 1
ATOM 2837 O O . ALA B 1 54 ? 10.742 -15.117 7.434 1 96.81 54 ALA B O 1
ATOM 2838 N N . ARG B 1 55 ? 10.094 -15.992 5.516 1 97.31 55 ARG B N 1
ATOM 2839 C CA . ARG B 1 55 ? 10.836 -17.234 5.719 1 97.31 55 ARG B CA 1
ATOM 2840 C C . ARG B 1 55 ? 12.203 -17.156 5.051 1 97.31 55 ARG B C 1
ATOM 2842 O O . ARG B 1 55 ? 13.148 -17.812 5.492 1 97.31 55 ARG B O 1
ATOM 2849 N N . LEU B 1 56 ? 12.32 -16.344 4.004 1 97.81 56 LEU B N 1
ATOM 2850 C CA . LEU B 1 56 ? 13.586 -16.172 3.297 1 97.81 56 LEU B CA 1
ATOM 2851 C C . LEU B 1 56 ? 14.547 -15.297 4.098 1 97.81 56 LEU B C 1
ATOM 2853 O O . LEU B 1 56 ? 15.742 -15.578 4.164 1 97.81 56 LEU B O 1
ATOM 2857 N N . ALA B 1 57 ? 14.039 -14.242 4.73 1 96.75 57 ALA B N 1
ATOM 2858 C CA . ALA B 1 57 ? 14.844 -13.234 5.418 1 96.75 57 ALA B CA 1
ATOM 2859 C C . ALA B 1 57 ? 15.727 -13.875 6.488 1 96.75 57 ALA B C 1
ATOM 2861 O O . ALA B 1 57 ? 16.938 -13.641 6.52 1 96.75 57 ALA B O 1
ATOM 2862 N N . PRO B 1 58 ? 15.164 -14.766 7.328 1 96.38 58 PRO B N 1
ATOM 2863 C CA . PRO B 1 58 ? 16.016 -15.414 8.328 1 96.38 58 PRO B CA 1
ATOM 2864 C C . PRO B 1 58 ? 17.125 -16.25 7.707 1 96.38 58 PRO B C 1
ATOM 2866 O O . PRO B 1 58 ? 18.234 -16.328 8.258 1 96.38 58 PRO B O 1
ATOM 2869 N N . ARG B 1 59 ? 16.844 -16.906 6.602 1 96.44 59 ARG B N 1
ATOM 2870 C CA . ARG B 1 59 ? 17.875 -17.672 5.906 1 96.44 59 ARG B CA 1
ATOM 2871 C C . ARG B 1 59 ? 19.016 -16.766 5.43 1 96.44 59 ARG B C 1
ATOM 2873 O O . ARG B 1 59 ? 20.188 -17.109 5.566 1 96.44 59 ARG B O 1
ATOM 2880 N N . LEU B 1 60 ? 18.672 -15.633 4.953 1 96.94 60 LEU B N 1
ATOM 2881 C CA . LEU B 1 60 ? 19.656 -14.695 4.43 1 96.94 60 LEU B CA 1
ATOM 2882 C C . LEU B 1 60 ? 20.438 -14.055 5.562 1 96.94 60 LEU B C 1
ATOM 2884 O O . LEU B 1 60 ? 21.641 -13.789 5.418 1 96.94 60 LEU B O 1
ATOM 2888 N N . ILE B 1 61 ? 19.766 -13.781 6.66 1 95.5 61 ILE B N 1
ATOM 2889 C CA . ILE B 1 61 ? 20.438 -13.234 7.84 1 95.5 61 ILE B CA 1
ATOM 2890 C C . ILE B 1 61 ? 21.469 -14.234 8.359 1 95.5 61 ILE B C 1
ATOM 2892 O O . ILE B 1 61 ? 22.609 -13.875 8.648 1 95.5 61 ILE B O 1
ATOM 2896 N N . LYS B 1 62 ? 21.047 -15.477 8.398 1 95.44 62 LYS B N 1
ATOM 2897 C CA . LYS B 1 62 ? 21.953 -16.547 8.844 1 95.44 62 LYS B CA 1
ATOM 2898 C C . LYS B 1 62 ? 23.156 -16.672 7.918 1 95.44 62 LYS B C 1
ATOM 2900 O O . LYS B 1 62 ? 24.266 -16.953 8.367 1 95.44 62 LYS B O 1
ATOM 2905 N N . ALA B 1 63 ? 22.953 -16.406 6.691 1 95.12 63 ALA B N 1
ATOM 2906 C CA . ALA B 1 63 ? 24.016 -16.5 5.695 1 95.12 63 ALA B CA 1
ATOM 2907 C C . ALA B 1 63 ? 24.875 -15.25 5.688 1 95.12 63 ALA B C 1
ATOM 2909 O O . ALA B 1 63 ? 25.859 -15.172 4.949 1 95.12 63 ALA B O 1
ATOM 2910 N N . GLY B 1 64 ? 24.5 -14.164 6.43 1 93.94 64 GLY B N 1
ATOM 2911 C CA . GLY B 1 64 ? 25.281 -12.945 6.535 1 93.94 64 GLY B CA 1
ATOM 2912 C C . GLY B 1 64 ? 25.062 -11.984 5.383 1 93.94 64 GLY B C 1
ATOM 2913 O O . GLY B 1 64 ? 25.875 -11.094 5.141 1 93.94 64 GLY B O 1
ATOM 2914 N N . LEU B 1 65 ? 23.969 -12.18 4.691 1 95 65 LEU B N 1
ATOM 2915 C CA . LEU B 1 65 ? 23.734 -11.367 3.508 1 95 65 LEU B CA 1
ATOM 2916 C C . LEU B 1 65 ? 23 -10.078 3.877 1 95 65 LEU B C 1
ATOM 2918 O O . LEU B 1 65 ? 23.047 -9.102 3.135 1 95 65 LEU B O 1
ATOM 2922 N N . THR B 1 66 ? 22.312 -10.086 4.98 1 94.56 66 THR B N 1
ATOM 2923 C CA . THR B 1 66 ? 21.594 -8.938 5.516 1 94.56 66 THR B CA 1
ATOM 2924 C C . THR B 1 66 ? 21.453 -9.047 7.035 1 94.56 66 THR B C 1
ATOM 2926 O O . THR B 1 66 ? 21.594 -10.133 7.602 1 94.56 66 THR B O 1
ATOM 2929 N N . GLU B 1 67 ? 21.25 -7.926 7.645 1 93.25 67 GLU B N 1
ATOM 2930 C CA . GLU B 1 67 ? 21.156 -7.918 9.102 1 93.25 67 GLU B CA 1
ATOM 2931 C C . GLU B 1 67 ? 19.703 -7.84 9.562 1 93.25 67 GLU B C 1
ATOM 2933 O O . GLU B 1 67 ? 19.359 -8.312 10.648 1 93.25 67 GLU B O 1
ATOM 2938 N N . LYS B 1 68 ? 18.906 -7.23 8.719 1 93.31 68 LYS B N 1
ATOM 2939 C CA . LYS B 1 68 ? 17.516 -6.961 9.078 1 93.31 68 LYS B CA 1
ATOM 2940 C C . LYS B 1 68 ? 16.578 -7.32 7.934 1 93.31 68 LYS B C 1
ATOM 2942 O O . LYS B 1 68 ? 17.016 -7.484 6.793 1 93.31 68 LYS B O 1
ATOM 2947 N N . PHE B 1 69 ? 15.305 -7.586 8.258 1 94.12 69 PHE B N 1
ATOM 2948 C CA . PHE B 1 69 ? 14.219 -7.777 7.297 1 94.12 69 PHE B CA 1
ATOM 2949 C C . PHE B 1 69 ? 13.5 -6.465 7.023 1 94.12 69 PHE B C 1
ATOM 2951 O O . PHE B 1 69 ? 12.562 -6.102 7.742 1 94.12 69 PHE B O 1
ATOM 2958 N N . ILE B 1 70 ? 13.969 -5.695 5.996 1 94.19 70 ILE B N 1
ATOM 2959 C CA . ILE B 1 70 ? 13.477 -4.363 5.668 1 94.19 70 ILE B CA 1
ATOM 2960 C C . ILE B 1 70 ? 12.648 -4.418 4.391 1 94.19 70 ILE B C 1
ATOM 2962 O O . ILE B 1 70 ? 13.023 -5.09 3.428 1 94.19 70 ILE B O 1
ATOM 2966 N N . ALA B 1 71 ? 11.531 -3.768 4.461 1 94.06 71 ALA B N 1
ATOM 2967 C CA . ALA B 1 71 ? 10.672 -3.754 3.279 1 94.06 71 ALA B CA 1
ATOM 2968 C C . ALA B 1 71 ? 10.266 -2.33 2.916 1 94.06 71 ALA B C 1
ATOM 2970 O O . ALA B 1 71 ? 10.281 -1.437 3.766 1 94.06 71 ALA B O 1
ATOM 2971 N N . ALA B 1 72 ? 10 -2.16 1.628 1 90.19 72 ALA B N 1
ATOM 2972 C CA . ALA B 1 72 ? 9.273 -0.984 1.159 1 90.19 72 ALA B CA 1
ATOM 2973 C C . ALA B 1 72 ? 7.77 -1.167 1.331 1 90.19 72 ALA B C 1
ATOM 2975 O O . ALA B 1 72 ? 7.293 -2.281 1.558 1 90.19 72 ALA B O 1
ATOM 2976 N N . PRO B 1 73 ? 7.074 -0.031 1.282 1 82.69 73 PRO B N 1
ATOM 2977 C CA . PRO B 1 73 ? 5.617 -0.181 1.239 1 82.69 73 PRO B CA 1
ATOM 2978 C C . PRO B 1 73 ? 5.145 -1.014 0.05 1 82.69 73 PRO B C 1
ATOM 2980 O O . PRO B 1 73 ? 5.766 -0.982 -1.016 1 82.69 73 PRO B O 1
ATOM 2983 N N . LEU B 1 74 ? 3.971 -1.667 0.286 1 81.69 74 LEU B N 1
ATOM 2984 C CA . LEU B 1 74 ? 3.389 -2.5 -0.761 1 81.69 74 LEU B CA 1
ATOM 2985 C C . LEU B 1 74 ? 2.99 -1.657 -1.968 1 81.69 74 LEU B C 1
ATOM 2987 O O . LEU B 1 74 ? 2.43 -0.57 -1.813 1 81.69 74 LEU B O 1
ATOM 2991 N N . ILE B 1 75 ? 3.449 -2.131 -3.1 1 88.31 75 ILE B N 1
ATOM 2992 C CA . ILE B 1 75 ? 2.877 -1.688 -4.367 1 88.31 75 ILE B CA 1
ATOM 2993 C C . ILE B 1 75 ? 1.783 -2.66 -4.805 1 88.31 75 ILE B C 1
ATOM 2995 O O . ILE B 1 75 ? 2.074 -3.748 -5.309 1 88.31 75 ILE B O 1
ATOM 2999 N N . ASN B 1 76 ? 0.557 -2.266 -4.602 1 90.44 76 ASN B N 1
ATOM 3000 C CA . ASN B 1 76 ? -0.561 -3.17 -4.848 1 90.44 76 ASN B CA 1
ATOM 3001 C C . ASN B 1 76 ? -1.104 -3.018 -6.266 1 90.44 76 ASN B C 1
ATOM 3003 O O . ASN B 1 76 ? -2.32 -2.967 -6.469 1 90.44 76 ASN B O 1
ATOM 3007 N N . LEU B 1 77 ? -0.244 -2.883 -7.254 1 89.31 77 LEU B N 1
ATOM 3008 C CA . LEU B 1 77 ? -0.556 -2.756 -8.672 1 89.31 77 LEU B CA 1
ATOM 3009 C C . LEU B 1 77 ? 0.119 -3.859 -9.477 1 89.31 77 LEU B C 1
ATOM 3011 O O . LEU B 1 77 ? 1.133 -4.414 -9.055 1 89.31 77 LEU B O 1
ATOM 3015 N N . GLY B 1 78 ? -0.411 -4.105 -10.547 1 92.5 78 GLY B N 1
ATOM 3016 C CA . GLY B 1 78 ? 0.172 -5.059 -11.477 1 92.5 78 GLY B CA 1
ATOM 3017 C C . GLY B 1 78 ? -0.558 -5.113 -12.805 1 92.5 78 GLY B C 1
ATOM 3018 O O . GLY B 1 78 ? -1.642 -4.543 -12.945 1 92.5 78 GLY B O 1
ATOM 3019 N N . LEU B 1 79 ? 0.134 -5.75 -13.734 1 93.75 79 LEU B N 1
ATOM 3020 C CA . LEU B 1 79 ? -0.427 -5.836 -15.078 1 93.75 79 LEU B CA 1
ATOM 3021 C C . LEU B 1 79 ? -1.17 -7.152 -15.273 1 93.75 79 LEU B C 1
ATOM 3023 O O . LEU B 1 79 ? -0.749 -8.188 -14.758 1 93.75 79 LEU B O 1
ATOM 3027 N N . ASP B 1 80 ? -2.293 -7.098 -15.953 1 92.31 80 ASP B N 1
ATOM 3028 C CA . ASP B 1 80 ? -3.094 -8.219 -16.422 1 92.31 80 ASP B CA 1
ATOM 3029 C C . ASP B 1 80 ? -3.568 -9.086 -15.258 1 92.31 80 ASP B C 1
ATOM 3031 O O . ASP B 1 80 ? -3.391 -10.305 -15.266 1 92.31 80 ASP B O 1
ATOM 3035 N N . PRO B 1 81 ? -4.133 -8.445 -14.289 1 93.75 81 PRO B N 1
ATOM 3036 C CA . PRO B 1 81 ? -4.734 -9.258 -13.227 1 93.75 81 PRO B CA 1
ATOM 3037 C C . PRO B 1 81 ? -5.969 -10.023 -13.703 1 93.75 81 PRO B C 1
ATOM 3039 O O . PRO B 1 81 ? -6.617 -9.617 -14.672 1 93.75 81 PRO B O 1
ATOM 3042 N N . THR B 1 82 ? -6.246 -11.156 -13.094 1 94.19 82 THR B N 1
ATOM 3043 C CA . THR B 1 82 ? -7.465 -11.906 -13.375 1 94.19 82 THR B CA 1
ATOM 3044 C C . THR B 1 82 ? -8.695 -11.055 -13.07 1 94.19 82 THR B C 1
ATOM 3046 O O . THR B 1 82 ? -8.789 -10.438 -12.008 1 94.19 82 THR B O 1
ATOM 3049 N N . PRO B 1 83 ? -9.586 -11 -14.031 1 90.12 83 PRO B N 1
ATOM 3050 C CA . PRO B 1 83 ? -10.773 -10.172 -13.812 1 90.12 83 PRO B CA 1
ATOM 3051 C C . PRO B 1 83 ? -11.695 -10.742 -12.734 1 90.12 83 PRO B C 1
ATOM 3053 O O . PRO B 1 83 ? -11.836 -11.961 -12.625 1 90.12 83 PRO B O 1
ATOM 3056 N N . GLY B 1 84 ? -12.328 -9.93 -11.969 1 88.5 84 GLY B N 1
ATOM 3057 C CA . GLY B 1 84 ? -13.289 -10.273 -10.938 1 88.5 84 GLY B CA 1
ATOM 3058 C C . GLY B 1 84 ? -13.672 -9.094 -10.062 1 88.5 84 GLY B C 1
ATOM 3059 O O . GLY B 1 84 ? -13.109 -8.008 -10.188 1 88.5 84 GLY B O 1
ATOM 3060 N N . ALA B 1 85 ? -14.633 -9.43 -9.203 1 84.31 85 ALA B N 1
ATOM 3061 C CA . ALA B 1 85 ? -15.094 -8.367 -8.312 1 84.31 85 ALA B CA 1
ATOM 3062 C C . ALA B 1 85 ? -13.977 -7.895 -7.395 1 84.31 85 ALA B C 1
ATOM 3064 O O . ALA B 1 85 ? -13.305 -8.711 -6.758 1 84.31 85 ALA B O 1
ATOM 3065 N N . GLY B 1 86 ? -13.5 -6.715 -7.473 1 85.88 86 GLY B N 1
ATOM 3066 C CA . GLY B 1 86 ? -12.508 -6.141 -6.57 1 85.88 86 GLY B CA 1
ATOM 3067 C C . GLY B 1 86 ? -11.133 -6.008 -7.199 1 85.88 86 GLY B C 1
ATOM 3068 O O . GLY B 1 86 ? -10.242 -5.387 -6.625 1 85.88 86 GLY B O 1
ATOM 3069 N N . THR B 1 87 ? -10.953 -6.711 -8.359 1 90.69 87 THR B N 1
ATOM 3070 C CA . THR B 1 87 ? -9.672 -6.617 -9.047 1 90.69 87 THR B CA 1
ATOM 3071 C C . THR B 1 87 ? -9.383 -5.176 -9.461 1 90.69 87 THR B C 1
ATOM 3073 O O . THR B 1 87 ? -10.273 -4.469 -9.938 1 90.69 87 THR B O 1
ATOM 3076 N N . ILE B 1 88 ? -8.203 -4.758 -9.164 1 87.25 88 ILE B N 1
ATOM 3077 C CA . ILE B 1 88 ? -7.754 -3.434 -9.586 1 87.25 88 ILE B CA 1
ATOM 3078 C C . ILE B 1 88 ? -6.727 -3.572 -10.703 1 87.25 88 ILE B C 1
ATOM 3080 O O . ILE B 1 88 ? -5.676 -4.188 -10.516 1 87.25 88 ILE B O 1
ATOM 3084 N N . ALA B 1 89 ? -7.074 -3.018 -11.859 1 86.5 89 ALA B N 1
ATOM 3085 C CA . ALA B 1 89 ? -6.188 -3.082 -13.016 1 86.5 89 ALA B CA 1
ATOM 3086 C C . ALA B 1 89 ? -5.496 -1.742 -13.258 1 86.5 89 ALA B C 1
ATOM 3088 O O . ALA B 1 89 ? -5.926 -0.712 -12.727 1 86.5 89 ALA B O 1
ATOM 3089 N N . THR B 1 90 ? -4.363 -1.771 -13.875 1 88.44 90 THR B N 1
ATOM 3090 C CA . THR B 1 90 ? -3.645 -0.57 -14.281 1 88.44 90 THR B CA 1
ATOM 3091 C C . THR B 1 90 ? -3.051 -0.745 -15.68 1 88.44 90 THR B C 1
ATOM 3093 O O . THR B 1 90 ? -2.941 -1.868 -16.172 1 88.44 90 THR B O 1
ATOM 3096 N N . SER B 1 91 ? -2.777 0.336 -16.328 1 89.44 91 SER B N 1
ATOM 3097 C CA . SER B 1 91 ? -2.148 0.288 -17.641 1 89.44 91 SER B CA 1
ATOM 3098 C C . SER B 1 91 ? -0.636 0.125 -17.531 1 89.44 91 SER B C 1
ATOM 3100 O O . SER B 1 91 ? -0.052 0.427 -16.484 1 89.44 91 SER B O 1
ATOM 3102 N N . ALA B 1 92 ? -0.059 -0.367 -18.609 1 91.81 92 ALA B N 1
ATOM 3103 C CA . ALA B 1 92 ? 1.392 -0.528 -18.641 1 91.81 92 ALA B CA 1
ATOM 3104 C C . ALA B 1 92 ? 2.098 0.807 -18.438 1 91.81 92 ALA B C 1
ATOM 3106 O O . ALA B 1 92 ? 3.078 0.885 -17.688 1 91.81 92 ALA B O 1
ATOM 3107 N N . ALA B 1 93 ? 1.602 1.812 -19.062 1 89.88 93 ALA B N 1
ATOM 3108 C CA . ALA B 1 93 ? 2.213 3.135 -18.953 1 89.88 93 ALA B CA 1
ATOM 3109 C C . ALA B 1 93 ? 2.195 3.641 -17.516 1 89.88 93 ALA B C 1
ATOM 3111 O O . ALA B 1 93 ? 3.199 4.16 -17.016 1 89.88 93 ALA B O 1
ATOM 3112 N N . ARG B 1 94 ? 1.081 3.508 -16.859 1 87.38 94 ARG B N 1
ATOM 3113 C CA . ARG B 1 94 ? 0.94 3.959 -15.484 1 87.38 94 ARG B CA 1
ATOM 3114 C C . ARG B 1 94 ? 1.834 3.15 -14.547 1 87.38 94 ARG B C 1
ATOM 3116 O O . ARG B 1 94 ? 2.486 3.711 -13.664 1 87.38 94 ARG B O 1
ATOM 3123 N N . PHE B 1 95 ? 1.805 1.896 -14.781 1 92.81 95 PHE B N 1
ATOM 3124 C CA . PHE B 1 95 ? 2.627 1.007 -13.969 1 92.81 95 PHE B CA 1
ATOM 3125 C C . PHE B 1 95 ? 4.105 1.346 -14.125 1 92.81 95 PHE B C 1
ATOM 3127 O O . PHE B 1 95 ? 4.82 1.499 -13.133 1 92.81 95 PHE B O 1
ATOM 3134 N N . ASP B 1 96 ? 4.543 1.55 -15.305 1 93.06 96 ASP B N 1
ATOM 3135 C CA . ASP B 1 96 ? 5.938 1.87 -15.602 1 93.06 96 ASP B CA 1
ATOM 3136 C C . ASP B 1 96 ? 6.344 3.197 -14.969 1 93.06 96 ASP B C 1
ATOM 3138 O O . ASP B 1 96 ? 7.434 3.314 -14.406 1 93.06 96 ASP B O 1
ATOM 3142 N N . THR B 1 97 ? 5.531 4.145 -15.039 1 89 97 THR B N 1
ATOM 3143 C CA . THR B 1 97 ? 5.816 5.457 -14.477 1 89 97 THR B CA 1
ATOM 3144 C C . THR B 1 97 ? 5.965 5.375 -12.961 1 89 97 THR B C 1
ATOM 3146 O O . THR B 1 97 ? 6.855 6.004 -12.383 1 89 97 THR B O 1
ATOM 3149 N N . TYR B 1 98 ? 5.137 4.621 -12.414 1 89.06 98 TYR B N 1
ATOM 3150 C CA . TYR B 1 98 ? 5.199 4.461 -10.969 1 89.06 98 TYR B CA 1
ATOM 3151 C C . TYR B 1 98 ? 6.5 3.779 -10.547 1 89.06 98 TYR B C 1
ATOM 3153 O O . TYR B 1 98 ? 7.188 4.246 -9.633 1 89.06 98 TYR B O 1
ATOM 3161 N N . LEU B 1 99 ? 6.82 2.729 -11.195 1 93.88 99 LEU B N 1
ATOM 3162 C CA . LEU B 1 99 ? 8.047 2.004 -10.883 1 93.88 99 LEU B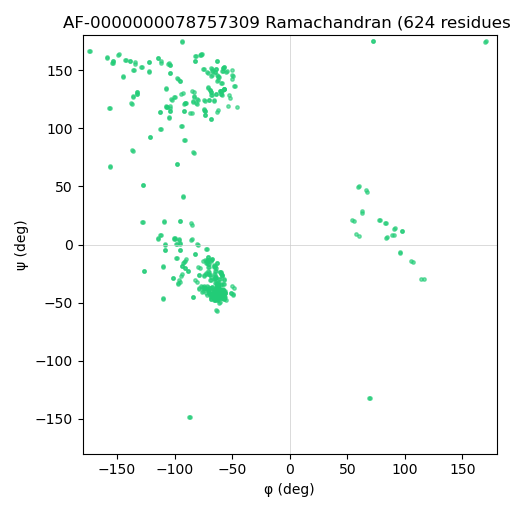 CA 1
ATOM 3163 C C . LEU B 1 99 ? 9.273 2.869 -11.141 1 93.88 99 LEU B C 1
ATOM 3165 O O . LEU B 1 99 ? 10.273 2.764 -10.43 1 93.88 99 LEU B O 1
ATOM 3169 N N . ALA B 1 100 ? 9.172 3.697 -12.156 1 92.06 100 ALA B N 1
ATOM 3170 C CA . ALA B 1 100 ? 10.281 4.602 -12.461 1 92.06 100 ALA B CA 1
ATOM 3171 C C . ALA B 1 100 ? 10.523 5.574 -11.312 1 92.06 100 ALA B C 1
ATOM 3173 O O . ALA B 1 100 ? 11.664 5.914 -11.008 1 92.06 100 ALA B O 1
ATOM 3174 N N . GLN B 1 101 ? 9.5 6.012 -10.688 1 87 101 GLN B N 1
ATOM 3175 C CA . GLN B 1 101 ? 9.641 6.902 -9.539 1 87 101 GLN B CA 1
ATOM 3176 C C . GLN B 1 101 ? 10.367 6.207 -8.391 1 87 101 GLN B C 1
ATOM 3178 O O . GLN B 1 101 ? 11.25 6.793 -7.766 1 87 101 GLN B O 1
ATOM 3183 N N . PHE B 1 102 ? 10.016 5.004 -8.188 1 88.44 102 PHE B N 1
ATOM 3184 C CA . PHE B 1 102 ? 10.695 4.234 -7.152 1 88.44 102 PHE B CA 1
ATOM 3185 C C . PHE B 1 102 ? 12.172 4.074 -7.48 1 88.44 102 PHE B C 1
ATOM 3187 O O . PHE B 1 102 ? 13.031 4.23 -6.605 1 88.44 102 PHE B O 1
ATOM 3194 N N . ALA B 1 103 ? 12.43 3.775 -8.719 1 93.12 103 ALA B N 1
ATOM 3195 C CA . ALA B 1 103 ? 13.805 3.551 -9.133 1 93.12 103 ALA B CA 1
ATOM 3196 C C . ALA B 1 103 ? 14.656 4.801 -8.922 1 93.12 103 ALA B C 1
ATOM 3198 O O . ALA B 1 103 ? 15.852 4.703 -8.625 1 93.12 103 ALA B O 1
ATOM 3199 N N . ARG B 1 104 ? 14.055 5.938 -9.008 1 90.81 104 ARG B N 1
ATOM 3200 C CA . ARG B 1 104 ? 14.766 7.203 -8.852 1 90.81 104 ARG B CA 1
ATOM 3201 C C . ARG B 1 104 ? 15.016 7.512 -7.375 1 90.81 104 ARG B C 1
ATOM 3203 O O . ARG B 1 104 ? 16 8.148 -7.027 1 90.81 104 ARG B O 1
ATOM 3210 N N . LYS B 1 105 ? 14.211 6.996 -6.578 1 88.19 105 LYS B N 1
ATOM 3211 C CA . LYS B 1 105 ? 14.234 7.43 -5.184 1 88.19 105 LYS B CA 1
ATOM 3212 C C . LYS B 1 105 ? 15.078 6.496 -4.328 1 88.19 105 LYS B C 1
ATOM 3214 O O . LYS B 1 105 ? 15.688 6.926 -3.35 1 88.19 105 LYS B O 1
ATOM 3219 N N . LEU B 1 106 ? 15.141 5.23 -4.629 1 91.5 106 LEU B N 1
ATOM 3220 C CA . LEU B 1 106 ? 15.773 4.223 -3.785 1 91.5 106 LEU B CA 1
ATOM 3221 C C . LEU B 1 106 ? 17.25 4.527 -3.59 1 91.5 106 LEU B C 1
ATOM 3223 O O . LEU B 1 106 ? 17.766 4.441 -2.473 1 91.5 106 LEU B O 1
ATOM 3227 N N . PRO B 1 107 ? 17.969 5.023 -4.656 1 90.56 107 PRO B N 1
ATOM 3228 C CA . PRO B 1 107 ? 19.375 5.379 -4.438 1 90.56 107 PRO B CA 1
ATOM 3229 C C . PRO B 1 107 ? 19.531 6.547 -3.467 1 90.56 107 PRO B C 1
ATOM 3231 O O . PRO B 1 107 ? 20.531 6.605 -2.73 1 90.56 107 PRO B O 1
ATOM 3234 N N . LEU B 1 108 ? 18.578 7.426 -3.395 1 88.31 108 LEU B N 1
ATOM 3235 C CA . LEU B 1 108 ? 18.656 8.633 -2.58 1 88.31 108 LEU B CA 1
ATOM 3236 C C . LEU B 1 108 ? 18.547 8.297 -1.096 1 88.31 108 LEU B C 1
ATOM 3238 O O . LEU B 1 108 ? 18.938 9.094 -0.244 1 88.31 108 LEU B O 1
ATOM 3242 N N . ILE B 1 109 ? 18.078 7.086 -0.839 1 88.62 109 ILE B N 1
ATOM 3243 C CA . ILE B 1 109 ? 17.969 6.723 0.569 1 88.62 109 ILE B CA 1
ATOM 3244 C C . ILE B 1 109 ? 18.984 5.625 0.9 1 88.62 109 ILE B C 1
ATOM 3246 O O . ILE B 1 109 ? 18.859 4.953 1.928 1 88.62 109 ILE B O 1
ATOM 3250 N N . GLY B 1 110 ? 19.891 5.281 -0.007 1 90.81 110 GLY B N 1
ATOM 3251 C CA . GLY B 1 110 ? 21.047 4.465 0.294 1 90.81 110 GLY B CA 1
ATOM 3252 C C . GLY B 1 110 ? 20.859 2.998 -0.048 1 90.81 110 GLY B C 1
ATOM 3253 O O . GLY B 1 110 ? 21.656 2.152 0.341 1 90.81 110 GLY B O 1
ATOM 3254 N N . VAL B 1 111 ? 19.812 2.643 -0.775 1 94 111 VAL B N 1
ATOM 3255 C CA . VAL B 1 111 ? 19.547 1.251 -1.125 1 94 111 VAL B CA 1
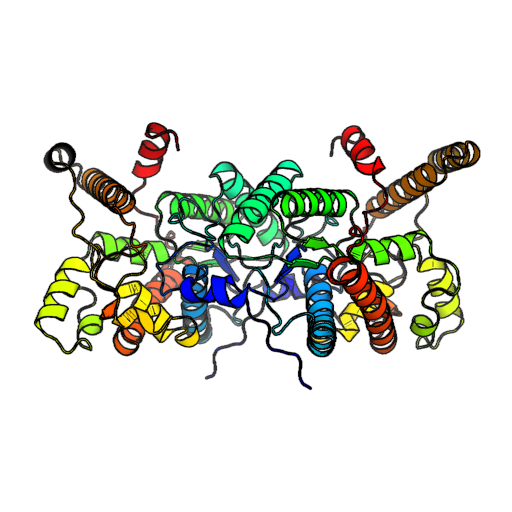ATOM 3256 C C . VAL B 1 111 ? 20.578 0.772 -2.15 1 94 111 VAL B C 1
ATOM 3258 O O . VAL B 1 111 ? 20.859 1.468 -3.129 1 94 111 VAL B O 1
ATOM 3261 N N . SER B 1 112 ? 21.109 -0.455 -1.916 1 95.06 112 SER B N 1
ATOM 3262 C CA . SER B 1 112 ? 22.094 -0.986 -2.861 1 95.06 112 SER B CA 1
ATOM 3263 C C . SER B 1 112 ? 21.688 -2.373 -3.352 1 95.06 112 SER B C 1
ATOM 3265 O O . SER B 1 112 ? 22.172 -2.84 -4.379 1 95.06 112 SER B O 1
ATOM 3267 N N . ARG B 1 113 ? 20.875 -3.1 -2.631 1 97.06 113 ARG B N 1
ATOM 3268 C CA . ARG B 1 113 ? 20.391 -4.434 -2.99 1 97.06 113 ARG B CA 1
ATOM 3269 C C . ARG B 1 113 ? 18.891 -4.551 -2.791 1 97.06 113 ARG B C 1
ATOM 3271 O O . ARG B 1 113 ? 18.359 -4.145 -1.753 1 97.06 113 ARG B O 1
ATOM 3278 N N . VAL B 1 114 ? 18.203 -5.078 -3.82 1 97.94 114 VAL B N 1
ATOM 3279 C CA . VAL B 1 114 ? 16.75 -5.18 -3.773 1 97.94 114 VAL B CA 1
ATOM 3280 C C . VAL B 1 114 ? 16.312 -6.578 -4.203 1 97.94 114 VAL B C 1
ATOM 3282 O O . VAL B 1 114 ? 16.828 -7.113 -5.195 1 97.94 114 VAL B O 1
ATOM 3285 N N . ILE B 1 115 ? 15.484 -7.227 -3.426 1 98.5 115 ILE B N 1
ATOM 3286 C CA . ILE B 1 115 ? 14.734 -8.406 -3.857 1 98.5 115 ILE B CA 1
ATOM 3287 C C . ILE B 1 115 ? 13.281 -8.023 -4.121 1 98.5 115 ILE B C 1
ATOM 3289 O O . ILE B 1 115 ? 12.562 -7.609 -3.203 1 98.5 115 ILE B O 1
ATOM 3293 N N . VAL B 1 116 ? 12.875 -8.125 -5.371 1 98.56 116 VAL B N 1
ATOM 3294 C CA . VAL B 1 116 ? 11.477 -7.902 -5.703 1 98.56 116 VAL B CA 1
ATOM 3295 C C . VAL B 1 116 ? 10.664 -9.156 -5.402 1 98.56 116 VAL B C 1
ATOM 3297 O O . VAL B 1 116 ? 10.969 -10.242 -5.906 1 98.56 116 VAL B O 1
ATOM 3300 N N . MET B 1 117 ? 9.688 -8.977 -4.535 1 98.19 117 MET B N 1
ATOM 3301 C CA . MET B 1 117 ? 8.797 -10.078 -4.176 1 98.19 117 MET B CA 1
ATOM 3302 C C . MET B 1 117 ? 7.434 -9.914 -4.84 1 98.19 117 MET B C 1
ATOM 3304 O O . MET B 1 117 ? 6.672 -9.008 -4.492 1 98.19 117 MET B O 1
ATOM 3308 N N . THR B 1 118 ? 7.133 -10.758 -5.793 1 97.94 118 THR B N 1
ATOM 3309 C CA . THR B 1 118 ? 5.832 -10.859 -6.438 1 97.94 118 THR B CA 1
ATOM 3310 C C . THR B 1 118 ? 5.422 -12.32 -6.602 1 97.94 118 THR B C 1
ATOM 3312 O O . THR B 1 118 ? 6.27 -13.211 -6.594 1 97.94 118 THR B O 1
ATOM 3315 N N . PHE B 1 119 ? 4.164 -12.555 -6.578 1 98 119 PHE B N 1
ATOM 3316 C CA . PHE B 1 119 ? 3.689 -13.898 -6.891 1 98 119 PHE B CA 1
ATOM 3317 C C . PHE B 1 119 ? 2.621 -13.859 -7.977 1 98 119 PHE B C 1
ATOM 3319 O O . PHE B 1 119 ? 1.813 -14.781 -8.094 1 98 119 PHE B O 1
ATOM 3326 N N . HIS B 1 120 ? 2.613 -12.742 -8.688 1 96.25 120 HIS B N 1
ATOM 3327 C CA . HIS B 1 120 ? 1.794 -12.57 -9.883 1 96.25 120 HIS B CA 1
ATOM 3328 C C . HIS B 1 120 ? 2.561 -12.977 -11.141 1 96.25 120 HIS B C 1
ATOM 3330 O O . HIS B 1 120 ? 3.592 -12.383 -11.461 1 96.25 120 HIS B O 1
ATOM 3336 N N . GLY B 1 121 ? 2.057 -13.914 -11.891 1 92.94 121 GLY B N 1
ATOM 3337 C CA . GLY B 1 121 ? 2.852 -14.578 -12.914 1 92.94 121 GLY B CA 1
ATOM 3338 C C . GLY B 1 121 ? 2.582 -14.062 -14.312 1 92.94 121 GLY B C 1
ATOM 3339 O O . GLY B 1 121 ? 3.164 -14.547 -15.281 1 92.94 121 GLY B O 1
ATOM 3340 N N . ALA B 1 122 ? 1.746 -13.008 -14.461 1 91.94 122 ALA B N 1
ATOM 3341 C CA . ALA B 1 122 ? 1.465 -12.5 -15.797 1 91.94 122 ALA B CA 1
ATOM 3342 C C . ALA B 1 122 ? 2.746 -12.047 -16.5 1 91.94 122 ALA B C 1
ATOM 3344 O O . ALA B 1 122 ? 3.547 -11.312 -15.914 1 91.94 122 ALA B O 1
ATOM 3345 N N . PRO B 1 123 ? 2.916 -12.469 -17.719 1 90.31 123 PRO B N 1
ATOM 3346 C CA . PRO B 1 123 ? 4.168 -12.164 -18.406 1 90.31 123 PRO B CA 1
ATOM 3347 C C . PRO B 1 123 ? 4.441 -10.664 -18.516 1 90.31 123 PRO B C 1
ATOM 3349 O O . PRO B 1 123 ? 5.555 -10.211 -18.234 1 90.31 123 PRO B O 1
ATOM 3352 N N . ARG B 1 124 ? 3.473 -9.836 -18.859 1 92.19 124 ARG B N 1
ATOM 3353 C CA . ARG B 1 124 ? 3.701 -8.406 -19.016 1 92.19 124 ARG B CA 1
ATOM 3354 C C . ARG B 1 124 ? 4.09 -7.762 -17.688 1 92.19 124 ARG B C 1
ATOM 3356 O O . ARG B 1 124 ? 4.859 -6.797 -17.672 1 92.19 124 ARG B O 1
ATOM 3363 N N . HIS B 1 125 ? 3.549 -8.289 -16.641 1 94.88 125 HIS B N 1
ATOM 3364 C CA . HIS B 1 125 ? 3.889 -7.797 -15.312 1 94.88 125 HIS B CA 1
ATOM 3365 C C . HIS B 1 125 ? 5.359 -8.055 -14.984 1 94.88 125 HIS B C 1
ATOM 3367 O O . HIS B 1 125 ? 6.074 -7.137 -14.57 1 94.88 125 HIS B O 1
ATOM 3373 N N . ASN B 1 126 ? 5.82 -9.227 -15.242 1 95.19 126 ASN B N 1
ATOM 3374 C CA . ASN B 1 126 ? 7.188 -9.594 -14.891 1 95.19 126 ASN B CA 1
ATOM 3375 C C . ASN B 1 126 ? 8.203 -8.953 -15.828 1 95.19 126 ASN B C 1
ATOM 3377 O O . ASN B 1 126 ? 9.32 -8.648 -15.422 1 95.19 126 ASN B O 1
ATOM 3381 N N . HIS B 1 127 ? 7.797 -8.656 -17.047 1 94.12 127 HIS B N 1
ATOM 3382 C CA . HIS B 1 127 ? 8.664 -7.887 -17.938 1 94.12 127 HIS B CA 1
ATOM 3383 C C . HIS B 1 127 ? 8.773 -6.434 -17.484 1 94.12 127 HIS B C 1
ATOM 3385 O O . HIS B 1 127 ? 9.836 -5.82 -17.594 1 94.12 127 HIS B O 1
ATOM 3391 N N . ALA B 1 128 ? 7.684 -5.887 -17.016 1 94.81 128 ALA B N 1
ATOM 3392 C CA . ALA B 1 128 ? 7.734 -4.535 -16.453 1 94.81 128 ALA B CA 1
ATOM 3393 C C . ALA B 1 128 ? 8.641 -4.484 -15.234 1 94.81 128 ALA B C 1
ATOM 3395 O O . ALA B 1 128 ? 9.422 -3.541 -15.078 1 94.81 128 ALA B O 1
ATOM 3396 N N . ILE B 1 129 ? 8.555 -5.5 -14.391 1 96.81 129 ILE B N 1
ATOM 3397 C CA . ILE B 1 129 ? 9.422 -5.59 -13.219 1 96.81 129 ILE B CA 1
ATOM 3398 C C . ILE B 1 129 ? 10.883 -5.688 -13.656 1 96.81 129 ILE B C 1
ATOM 3400 O O . ILE B 1 129 ? 11.766 -5.082 -13.047 1 96.81 129 ILE B O 1
ATOM 3404 N N . GLN B 1 130 ? 11.078 -6.422 -14.742 1 96.12 130 GLN B N 1
ATOM 3405 C CA . GLN B 1 130 ? 12.445 -6.523 -15.234 1 96.12 130 GLN B CA 1
ATOM 3406 C C . GLN B 1 130 ? 12.969 -5.164 -15.695 1 96.12 130 GLN B C 1
ATOM 3408 O O . GLN B 1 130 ? 14.125 -4.816 -15.445 1 96.12 130 GLN B O 1
ATOM 3413 N N . ARG B 1 131 ? 12.18 -4.383 -16.391 1 95.5 131 ARG B N 1
ATOM 3414 C CA . ARG B 1 131 ? 12.578 -3.035 -16.781 1 95.5 131 ARG B CA 1
ATOM 3415 C C . ARG B 1 131 ? 12.922 -2.195 -15.555 1 95.5 131 ARG B C 1
ATOM 3417 O O . ARG B 1 131 ? 13.883 -1.421 -15.57 1 95.5 131 ARG B O 1
ATOM 3424 N N . PHE B 1 132 ? 12.18 -2.35 -14.523 1 96.69 132 PHE B N 1
ATOM 3425 C CA . PHE B 1 132 ? 12.445 -1.688 -13.25 1 96.69 132 PHE B CA 1
ATOM 3426 C C . PHE B 1 132 ? 13.789 -2.121 -12.688 1 96.69 132 PHE B C 1
ATOM 3428 O O . PHE B 1 132 ? 14.602 -1.282 -12.281 1 96.69 132 PHE B O 1
ATOM 3435 N N . ILE B 1 133 ? 14.07 -3.402 -12.727 1 97.25 133 ILE B N 1
ATOM 3436 C CA . ILE B 1 133 ? 15.32 -3.961 -12.234 1 97.25 133 ILE B CA 1
ATOM 3437 C C . ILE B 1 133 ? 16.484 -3.404 -13.055 1 97.25 133 ILE B C 1
ATOM 3439 O O . ILE B 1 133 ? 17.531 -3.053 -12.5 1 97.25 133 ILE B O 1
ATOM 3443 N N . ASP B 1 134 ? 16.281 -3.252 -14.344 1 96.75 134 ASP B N 1
ATOM 3444 C CA . ASP B 1 134 ? 17.297 -2.682 -15.219 1 96.75 134 ASP B CA 1
ATOM 3445 C C . ASP B 1 134 ? 17.578 -1.225 -14.852 1 96.75 134 ASP B C 1
ATOM 3447 O O . ASP B 1 134 ? 18.734 -0.788 -14.867 1 96.75 134 ASP B O 1
ATOM 3451 N N . ARG B 1 135 ? 16.562 -0.5 -14.562 1 96.44 135 ARG B N 1
ATOM 3452 C CA . ARG B 1 135 ? 16.734 0.883 -14.125 1 96.44 135 ARG B CA 1
ATOM 3453 C C . ARG B 1 135 ? 17.531 0.956 -12.828 1 96.44 135 ARG B C 1
ATOM 3455 O O . ARG B 1 135 ? 18.375 1.834 -12.656 1 96.44 135 ARG B O 1
ATOM 3462 N N . LEU B 1 136 ? 17.188 0.057 -11.922 1 96.69 136 LEU B N 1
ATOM 3463 C CA . LEU B 1 136 ? 17.922 0.006 -10.664 1 96.69 136 LEU B CA 1
ATOM 3464 C C . LEU B 1 136 ? 19.406 -0.287 -10.914 1 96.69 136 LEU B C 1
ATOM 3466 O O . LEU B 1 136 ? 20.281 0.349 -10.32 1 96.69 136 LEU B O 1
ATOM 3470 N N . ALA B 1 137 ? 19.641 -1.211 -11.789 1 95.81 137 ALA B N 1
ATOM 3471 C CA . ALA B 1 137 ? 21.016 -1.571 -12.125 1 95.81 137 ALA B CA 1
ATOM 3472 C C . ALA B 1 137 ? 21.781 -0.371 -12.68 1 95.81 137 ALA B C 1
ATOM 3474 O O . ALA B 1 137 ? 22.938 -0.149 -12.336 1 95.81 137 ALA B O 1
ATOM 3475 N N . SER B 1 138 ? 21.141 0.414 -13.492 1 95.62 138 SER B N 1
ATOM 3476 C CA . SER B 1 138 ? 21.75 1.607 -14.07 1 95.62 138 SER B CA 1
ATOM 3477 C C . SER B 1 138 ? 22.078 2.633 -12.992 1 95.62 138 SER B C 1
ATOM 3479 O O . SER B 1 138 ? 22.969 3.469 -13.18 1 95.62 138 SER B O 1
ATOM 3481 N N . ALA B 1 139 ? 21.391 2.525 -11.906 1 94.56 139 ALA B N 1
ATOM 3482 C CA . ALA B 1 139 ? 21.609 3.451 -10.797 1 94.56 139 ALA B CA 1
ATOM 3483 C C . ALA B 1 139 ? 22.562 2.854 -9.766 1 94.56 139 ALA B C 1
ATOM 3485 O O . ALA B 1 139 ? 22.75 3.418 -8.688 1 94.56 139 ALA B O 1
ATOM 3486 N N . GLY B 1 140 ? 23.094 1.669 -10.062 1 93.75 140 GLY B N 1
ATOM 3487 C CA . GLY B 1 140 ? 24.094 1.051 -9.195 1 93.75 140 GLY B CA 1
ATOM 3488 C C . GLY B 1 140 ? 23.484 0.143 -8.141 1 93.75 140 GLY B C 1
ATOM 3489 O O . GLY B 1 140 ? 24.156 -0.216 -7.168 1 93.75 140 GLY B O 1
ATOM 3490 N N . ILE B 1 141 ? 22.219 -0.212 -8.281 1 96.06 141 ILE B N 1
ATOM 3491 C CA . ILE B 1 141 ? 21.547 -1.083 -7.332 1 96.06 141 ILE B CA 1
ATOM 3492 C C . ILE B 1 141 ? 21.422 -2.488 -7.918 1 96.06 141 ILE B C 1
ATOM 3494 O O . ILE B 1 141 ? 20.922 -2.662 -9.031 1 96.06 141 ILE B O 1
ATOM 3498 N N . SER B 1 142 ? 21.891 -3.512 -7.23 1 97.25 142 SER B N 1
ATOM 3499 C CA . SER B 1 142 ? 21.703 -4.906 -7.609 1 97.25 142 SER B CA 1
ATOM 3500 C C . SER B 1 142 ? 20.328 -5.414 -7.195 1 97.25 142 SER B C 1
ATOM 3502 O O . SER B 1 142 ? 19.938 -5.289 -6.031 1 97.25 142 SER B O 1
ATOM 3504 N N . ALA B 1 143 ? 19.594 -5.941 -8.172 1 98.19 143 ALA B N 1
ATOM 3505 C CA . ALA B 1 143 ? 18.234 -6.355 -7.867 1 98.19 143 ALA B CA 1
ATOM 3506 C C . ALA B 1 143 ? 17.859 -7.633 -8.617 1 98.19 143 ALA B C 1
ATOM 3508 O O . ALA B 1 143 ? 18.484 -7.969 -9.625 1 98.19 143 ALA B O 1
ATOM 3509 N N . LEU B 1 144 ? 16.844 -8.359 -8.117 1 98.56 144 LEU B N 1
ATOM 3510 C CA . LEU B 1 144 ? 16.328 -9.547 -8.797 1 98.56 144 LEU B CA 1
ATOM 3511 C C . LEU B 1 144 ? 14.875 -9.797 -8.43 1 98.56 144 LEU B C 1
ATOM 3513 O O . LEU B 1 144 ? 14.391 -9.32 -7.398 1 98.56 144 LEU B O 1
ATOM 3517 N N . ASN B 1 145 ? 14.203 -10.469 -9.273 1 98.44 145 ASN B N 1
ATOM 3518 C CA . ASN B 1 145 ? 12.906 -11.109 -9.055 1 98.44 145 ASN B CA 1
ATOM 3519 C C . ASN B 1 145 ? 13.023 -12.633 -9.086 1 98.44 145 ASN B C 1
ATOM 3521 O O . ASN B 1 145 ? 13.008 -13.234 -10.156 1 98.44 145 ASN B O 1
ATOM 3525 N N . PRO B 1 146 ? 13.07 -13.227 -7.941 1 98.06 146 PRO B N 1
ATOM 3526 C CA . PRO B 1 146 ? 13.336 -14.672 -7.934 1 98.06 146 PRO B CA 1
ATOM 3527 C C . PRO B 1 146 ? 12.164 -15.492 -8.469 1 98.06 146 PRO B C 1
ATOM 3529 O O . PRO B 1 146 ? 12.336 -16.656 -8.812 1 98.06 146 PRO B O 1
ATOM 3532 N N . LEU B 1 147 ? 10.977 -14.891 -8.547 1 97.44 147 LEU B N 1
ATOM 3533 C CA . LEU B 1 147 ? 9.82 -15.594 -9.094 1 97.44 147 LEU B CA 1
ATOM 3534 C C . LEU B 1 147 ? 10.102 -16.078 -10.516 1 97.44 147 LEU B C 1
ATOM 3536 O O . LEU B 1 147 ? 9.57 -17.094 -10.945 1 97.44 147 LEU B O 1
ATOM 3540 N N . ASN B 1 148 ? 10.945 -15.336 -11.227 1 95.44 148 ASN B N 1
ATOM 3541 C CA . ASN B 1 148 ? 11.25 -15.703 -12.609 1 95.44 148 ASN B CA 1
ATOM 3542 C C . ASN B 1 148 ? 11.805 -17.109 -12.711 1 95.44 148 ASN B C 1
ATOM 3544 O O . ASN B 1 148 ? 11.531 -17.828 -13.68 1 95.44 148 ASN B O 1
ATOM 3548 N N . LEU B 1 149 ? 12.547 -17.547 -11.742 1 94.5 149 LEU B N 1
ATOM 3549 C CA . LEU B 1 149 ? 13.094 -18.891 -11.75 1 94.5 149 LEU B CA 1
ATOM 3550 C C . LEU B 1 149 ? 12 -19.922 -11.484 1 94.5 149 LEU B C 1
ATOM 3552 O O . LEU B 1 149 ? 11.984 -20.984 -12.102 1 94.5 149 LEU B O 1
ATOM 3556 N N . LEU B 1 150 ? 11.18 -19.578 -10.562 1 93.31 150 LEU B N 1
ATOM 3557 C CA . LEU B 1 150 ? 10.062 -20.484 -10.289 1 93.31 150 LEU B CA 1
ATOM 3558 C C . LEU B 1 150 ? 9.164 -20.625 -11.516 1 93.31 150 LEU B C 1
ATOM 3560 O O . LEU B 1 150 ? 8.758 -21.734 -11.867 1 93.31 150 LEU B O 1
ATOM 3564 N N . LEU B 1 151 ? 8.859 -19.531 -12.125 1 90.69 151 LEU B N 1
ATOM 3565 C CA . LEU B 1 151 ? 8.008 -19.562 -13.312 1 90.69 151 LEU B CA 1
ATOM 3566 C C . LEU B 1 151 ? 8.656 -20.375 -14.43 1 90.69 151 LEU B C 1
ATOM 3568 O O . LEU B 1 151 ? 7.973 -21.109 -15.141 1 90.69 151 LEU B O 1
ATOM 3572 N N . SER B 1 152 ? 9.93 -20.25 -14.578 1 88.5 152 SER B N 1
ATOM 3573 C CA . SER B 1 152 ? 10.656 -21.047 -15.555 1 88.5 152 SER B CA 1
ATOM 3574 C C . SER B 1 152 ? 10.531 -22.531 -15.266 1 88.5 152 SER B C 1
ATOM 3576 O O . SER B 1 152 ? 10.305 -23.328 -16.172 1 88.5 152 SER B O 1
ATOM 3578 N N . ARG B 1 153 ? 10.633 -22.844 -14.031 1 88 153 ARG B N 1
ATOM 3579 C CA . ARG B 1 153 ? 10.5 -24.25 -13.625 1 88 153 ARG B CA 1
ATOM 3580 C C . ARG B 1 153 ? 9.094 -24.766 -13.898 1 88 153 ARG B C 1
ATOM 3582 O O . ARG B 1 153 ? 8.922 -25.906 -14.312 1 88 153 ARG B O 1
ATOM 3589 N N . MET B 1 154 ? 8.156 -23.953 -13.68 1 86 154 MET B N 1
ATOM 3590 C CA . MET B 1 154 ? 6.773 -24.359 -13.898 1 86 154 MET B CA 1
ATOM 3591 C C . MET B 1 154 ? 6.469 -24.5 -15.383 1 86 154 MET B C 1
ATOM 3593 O O . MET B 1 154 ? 5.746 -25.406 -15.789 1 86 154 MET B O 1
ATOM 3597 N N . LEU B 1 155 ? 7.02 -23.656 -16.219 1 81.94 155 LEU B N 1
ATOM 3598 C CA . LEU B 1 155 ? 6.789 -23.656 -17.656 1 81.94 155 LEU B CA 1
ATOM 3599 C C . LEU B 1 155 ? 7.434 -24.891 -18.297 1 81.94 155 LEU B C 1
ATOM 3601 O O . LEU B 1 155 ? 6.988 -25.344 -19.359 1 81.94 155 LEU B O 1
ATOM 3605 N N . THR B 1 156 ? 8.477 -25.406 -17.641 1 83.38 156 THR B N 1
ATOM 3606 C CA . THR B 1 156 ? 9.172 -26.578 -18.172 1 83.38 156 THR B CA 1
ATOM 3607 C C . THR B 1 156 ? 8.898 -27.797 -17.312 1 83.38 156 THR B C 1
ATOM 3609 O O . THR B 1 156 ? 9.703 -28.734 -17.266 1 83.38 156 THR B O 1
ATOM 3612 N N . TYR B 1 157 ? 7.871 -27.641 -16.625 1 85.56 157 TYR B N 1
ATOM 3613 C CA . TYR B 1 157 ? 7.469 -28.688 -15.695 1 85.56 157 TYR B CA 1
ATOM 3614 C C . TYR B 1 157 ? 7.48 -30.062 -16.375 1 85.56 157 TYR B C 1
ATOM 3616 O O . TYR B 1 157 ? 7.051 -30.203 -17.516 1 85.56 157 TYR B O 1
ATOM 3624 N N . LYS B 1 158 ? 8.031 -31.094 -15.648 1 86.44 158 LYS B N 1
ATOM 3625 C CA . LYS B 1 158 ? 7.977 -32.5 -16 1 86.44 158 LYS B CA 1
ATOM 3626 C C . LYS B 1 158 ? 7.328 -33.312 -14.883 1 86.44 158 LYS B C 1
ATOM 3628 O O . LYS B 1 158 ? 7.418 -32.938 -13.711 1 86.44 158 LYS B O 1
ATOM 3633 N N . PRO B 1 159 ? 6.699 -34.344 -15.461 1 81 159 PRO B N 1
ATOM 3634 C CA . PRO B 1 159 ? 6.164 -35.219 -14.414 1 81 159 PRO B CA 1
ATOM 3635 C C . PRO B 1 159 ? 7.219 -35.625 -13.383 1 81 159 PRO B C 1
ATOM 3637 O O . PRO B 1 159 ? 8.336 -36 -13.758 1 81 159 PRO B O 1
ATOM 3640 N N . GLY B 1 160 ? 7.023 -35.438 -12.164 1 83.44 160 GLY B N 1
ATOM 3641 C CA . GLY B 1 160 ? 7.973 -35.719 -11.094 1 83.44 160 GLY B CA 1
ATOM 3642 C C . GLY B 1 160 ? 8.398 -34.469 -10.352 1 83.44 160 GLY B C 1
ATOM 3643 O O . GLY B 1 160 ? 8.859 -34.531 -9.211 1 83.44 160 GLY B O 1
ATOM 3644 N N . ASP B 1 161 ? 8.375 -33.375 -11.125 1 86.19 161 ASP B N 1
ATOM 3645 C CA . ASP B 1 161 ? 8.656 -32.125 -10.438 1 86.19 161 ASP B CA 1
ATOM 3646 C C . ASP B 1 161 ? 7.676 -31.891 -9.289 1 86.19 161 ASP B C 1
ATOM 3648 O O . ASP B 1 161 ? 6.488 -32.188 -9.406 1 86.19 161 ASP B O 1
ATOM 3652 N N . PHE B 1 162 ? 8.148 -31.516 -8.156 1 89.12 162 PHE B N 1
ATOM 3653 C CA . PHE B 1 162 ? 7.379 -31.234 -6.953 1 89.12 162 PHE B CA 1
ATOM 3654 C C . PHE B 1 162 ? 6.656 -32.469 -6.461 1 89.12 162 PHE B C 1
ATOM 3656 O O . PHE B 1 162 ? 5.551 -32.406 -5.926 1 89.12 162 PHE B O 1
ATOM 3663 N N . ALA B 1 163 ? 7.188 -33.656 -6.719 1 90.56 163 ALA B N 1
ATOM 3664 C CA . ALA B 1 163 ? 6.566 -34.906 -6.363 1 90.56 163 ALA B CA 1
ATOM 3665 C C . ALA B 1 163 ? 6.297 -35 -4.863 1 90.56 163 ALA B C 1
ATOM 3667 O O . ALA B 1 163 ? 5.27 -35.531 -4.438 1 90.56 163 ALA B O 1
ATOM 3668 N N . ALA B 1 164 ? 7.203 -34.5 -4.086 1 94.62 164 ALA B N 1
ATOM 3669 C CA . ALA B 1 164 ? 7.055 -34.531 -2.633 1 94.62 164 ALA B CA 1
ATOM 3670 C C . ALA B 1 164 ? 5.805 -33.781 -2.186 1 94.62 164 ALA B C 1
ATOM 3672 O O . ALA B 1 164 ? 5.148 -34.188 -1.217 1 94.62 164 ALA B O 1
ATOM 3673 N N . ALA B 1 165 ? 5.461 -32.719 -2.893 1 95.25 165 ALA B N 1
ATOM 3674 C CA . ALA B 1 165 ? 4.328 -31.875 -2.516 1 95.25 165 ALA B CA 1
ATOM 3675 C C . ALA B 1 165 ? 3.006 -32.562 -2.852 1 95.25 165 ALA B C 1
ATOM 3677 O O . ALA B 1 165 ? 1.95 -32.156 -2.357 1 95.25 165 ALA B O 1
ATOM 3678 N N . LEU B 1 166 ? 3.043 -33.625 -3.664 1 95.19 166 LEU B N 1
ATOM 3679 C CA . LEU B 1 166 ? 1.83 -34.344 -4.035 1 95.19 166 LEU B CA 1
ATOM 3680 C C . LEU B 1 166 ? 1.567 -35.5 -3.078 1 95.19 166 LEU B C 1
ATOM 3682 O O . LEU B 1 166 ? 0.448 -36 -3.012 1 95.19 166 LEU B O 1
ATOM 3686 N N . ALA B 1 167 ? 2.562 -35.875 -2.305 1 95 167 ALA B N 1
ATOM 3687 C CA . ALA B 1 167 ? 2.518 -37.062 -1.456 1 95 167 ALA B CA 1
ATOM 3688 C C . ALA B 1 167 ? 1.41 -36.969 -0.413 1 95 167 ALA B C 1
ATOM 3690 O O . ALA B 1 167 ? 0.74 -37.938 -0.102 1 95 167 ALA B O 1
ATOM 3691 N N . PRO B 1 168 ? 1.185 -35.75 0.149 1 97.12 168 PRO B N 1
ATOM 3692 C CA . PRO B 1 168 ? 0.165 -35.656 1.195 1 97.12 168 PRO B CA 1
ATOM 3693 C C . PRO B 1 168 ? -1.249 -35.875 0.667 1 97.12 168 PRO B C 1
ATOM 3695 O O . PRO B 1 168 ? -2.188 -36.031 1.452 1 97.12 168 PRO B O 1
ATOM 3698 N N . VAL B 1 169 ? -1.422 -35.844 -0.66 1 96.56 169 VAL B N 1
ATOM 3699 C CA . VAL B 1 169 ? -2.729 -36.156 -1.234 1 96.56 169 VAL B CA 1
ATOM 3700 C C . VAL B 1 169 ? -3 -37.656 -1.148 1 96.56 169 VAL B C 1
ATOM 3702 O O . VAL B 1 169 ? -2.322 -38.438 -1.801 1 96.56 169 VAL B O 1
ATOM 3705 N N . LYS B 1 170 ? -3.961 -38.062 -0.406 1 92.94 170 LYS B N 1
ATOM 3706 C CA . LYS B 1 170 ? -4.191 -39.469 -0.06 1 92.94 170 LYS B CA 1
ATOM 3707 C C . LYS B 1 170 ? -4.781 -40.25 -1.24 1 92.94 170 LYS B C 1
ATOM 3709 O O . LYS B 1 170 ? -4.43 -41.406 -1.472 1 92.94 170 LYS B O 1
ATOM 3714 N N . ASP B 1 171 ? -5.656 -39.594 -1.989 1 94.19 171 ASP B N 1
ATOM 3715 C CA . ASP B 1 171 ? -6.309 -40.25 -3.123 1 94.19 171 ASP B CA 1
ATOM 3716 C C . ASP B 1 171 ? -5.348 -40.406 -4.301 1 94.19 171 ASP B C 1
ATOM 3718 O O . ASP B 1 171 ? -4.918 -39.406 -4.887 1 94.19 171 ASP B O 1
ATOM 3722 N N . ALA B 1 172 ? -5.059 -41.625 -4.656 1 93.5 172 ALA B N 1
ATOM 3723 C CA . ALA B 1 172 ? -4.074 -41.938 -5.695 1 93.5 172 ALA B CA 1
ATOM 3724 C C . ALA B 1 172 ? -4.516 -41.375 -7.043 1 93.5 172 ALA B C 1
ATOM 3726 O O . ALA B 1 172 ? -3.689 -40.875 -7.816 1 93.5 172 ALA B O 1
ATOM 3727 N N . LYS B 1 173 ? -5.738 -41.531 -7.34 1 95.19 173 LYS B N 1
ATOM 3728 C CA . LYS B 1 173 ? -6.258 -41 -8.594 1 95.19 173 LYS B CA 1
ATOM 3729 C C . LYS B 1 173 ? -6.117 -39.469 -8.656 1 95.19 173 LYS B C 1
ATOM 3731 O O . LYS B 1 173 ? -5.742 -38.938 -9.688 1 95.19 173 LYS B O 1
ATOM 3736 N N . ALA B 1 174 ? -6.391 -38.844 -7.574 1 94.88 174 ALA B N 1
ATOM 3737 C CA . ALA B 1 174 ? -6.238 -37.375 -7.484 1 94.88 174 ALA B CA 1
ATOM 3738 C C . ALA B 1 174 ? -4.777 -36.969 -7.652 1 94.88 174 ALA B C 1
ATOM 3740 O O . ALA B 1 174 ? -4.473 -36 -8.352 1 94.88 174 ALA B O 1
ATOM 3741 N N . ARG B 1 175 ? -3.895 -37.656 -7.059 1 94.5 175 ARG B N 1
ATOM 3742 C CA . ARG B 1 175 ? -2.467 -37.375 -7.16 1 94.5 175 ARG B CA 1
ATOM 3743 C C . ARG B 1 175 ? -2 -37.438 -8.609 1 94.5 175 ARG B C 1
ATOM 3745 O O . ARG B 1 175 ? -1.216 -36.594 -9.055 1 94.5 175 ARG B O 1
ATOM 3752 N N . GLU B 1 176 ? -2.451 -38.469 -9.297 1 92.69 176 GLU B N 1
ATOM 3753 C CA . GLU B 1 176 ? -2.088 -38.625 -10.703 1 92.69 176 GLU B CA 1
ATOM 3754 C C . GLU B 1 176 ? -2.605 -37.469 -11.547 1 92.69 176 GLU B C 1
ATOM 3756 O O . GLU B 1 176 ? -1.887 -36.938 -12.398 1 92.69 176 GLU B O 1
ATOM 3761 N N . GLN B 1 177 ? -3.807 -37.125 -11.32 1 93.12 177 GLN B N 1
ATOM 3762 C CA . GLN B 1 177 ? -4.406 -36.031 -12.055 1 93.12 177 GLN B CA 1
ATOM 3763 C C . GLN B 1 177 ? -3.682 -34.719 -11.75 1 93.12 177 GLN B C 1
ATOM 3765 O O . GLN B 1 177 ? -3.402 -33.938 -12.656 1 93.12 177 GLN B O 1
ATOM 3770 N N . LEU B 1 178 ? -3.426 -34.5 -10.484 1 94.31 178 LEU B N 1
ATOM 3771 C CA . LEU B 1 178 ? -2.711 -33.312 -10.07 1 94.31 178 LEU B CA 1
ATOM 3772 C C . LEU B 1 178 ? -1.328 -33.25 -10.711 1 94.31 178 LEU B C 1
ATOM 3774 O O . LEU B 1 178 ? -0.893 -32.188 -11.164 1 94.31 178 LEU B O 1
ATOM 3778 N N . SER B 1 179 ? -0.646 -34.344 -10.703 1 92.81 179 SER B N 1
ATOM 3779 C CA . SER B 1 179 ? 0.679 -34.406 -11.312 1 92.81 179 SER B CA 1
ATOM 3780 C C . SER B 1 179 ? 0.627 -34.031 -12.789 1 92.81 179 SER B C 1
ATOM 3782 O O . SER B 1 179 ? 1.494 -33.312 -13.281 1 92.81 179 SER B O 1
ATOM 3784 N N . ALA B 1 180 ? -0.391 -34.469 -13.445 1 88.12 180 ALA B N 1
ATOM 3785 C CA . ALA B 1 180 ? -0.538 -34.219 -14.875 1 88.12 180 ALA B CA 1
ATOM 3786 C C . ALA B 1 180 ? -0.892 -32.781 -15.148 1 88.12 180 ALA B C 1
ATOM 3788 O O . ALA B 1 180 ? -0.519 -32.219 -16.188 1 88.12 180 ALA B O 1
ATOM 3789 N N . HIS B 1 181 ? -1.483 -32.156 -14.18 1 87.75 181 HIS B N 1
ATOM 3790 C CA . HIS B 1 181 ? -2.051 -30.828 -14.438 1 87.75 181 HIS B CA 1
ATOM 3791 C C . HIS B 1 181 ? -1.23 -29.734 -13.758 1 87.75 181 HIS B C 1
ATOM 3793 O O . HIS B 1 181 ? -1.487 -28.547 -13.961 1 87.75 181 HIS B O 1
ATOM 3799 N N . LEU B 1 182 ? -0.257 -30.094 -13.016 1 89.81 182 LEU B N 1
ATOM 3800 C CA . LEU B 1 182 ? 0.445 -29.125 -12.18 1 89.81 182 LEU B CA 1
ATOM 3801 C C . LEU B 1 182 ? 1.124 -28.062 -13.031 1 89.81 182 LEU B C 1
ATOM 3803 O O . LEU B 1 182 ? 1.178 -26.891 -12.641 1 89.81 182 LEU B O 1
ATOM 3807 N N . GLY B 1 183 ? 1.584 -28.438 -14.195 1 84.88 183 GLY B N 1
ATOM 3808 C CA . GLY B 1 183 ? 2.211 -27.484 -15.102 1 84.88 183 GLY B CA 1
ATOM 3809 C C . GLY B 1 183 ? 1.242 -26.453 -15.648 1 84.88 183 GLY B C 1
ATOM 3810 O O . GLY B 1 183 ? 1.659 -25.422 -16.188 1 84.88 183 GLY B O 1
ATOM 3811 N N . HIS B 1 184 ? -0.058 -26.719 -15.445 1 86.12 184 HIS B N 1
ATOM 3812 C CA . HIS B 1 184 ? -1.099 -25.828 -15.945 1 86.12 184 HIS B CA 1
ATOM 3813 C C . HIS B 1 184 ? -1.869 -25.188 -14.797 1 86.12 184 HIS B C 1
ATOM 3815 O O . HIS B 1 184 ? -2.879 -24.516 -15.023 1 86.12 184 HIS B O 1
ATOM 3821 N N . ASP B 1 185 ? -1.429 -25.438 -13.633 1 91.25 185 ASP B N 1
ATOM 3822 C CA . ASP B 1 185 ? -2.035 -24.859 -12.438 1 91.25 185 ASP B CA 1
ATOM 3823 C C . ASP B 1 185 ? -1.486 -23.453 -12.172 1 91.25 185 ASP B C 1
ATOM 3825 O O . ASP B 1 185 ? -0.744 -23.234 -11.211 1 91.25 185 ASP B O 1
ATOM 3829 N N . TYR B 1 186 ? -2.047 -22.453 -12.945 1 86.88 186 TYR B N 1
ATOM 3830 C CA . TYR B 1 186 ? -1.407 -21.156 -13.016 1 86.88 186 TYR B CA 1
ATOM 3831 C C . TYR B 1 186 ? -2.074 -20.172 -12.062 1 86.88 186 TYR B C 1
ATOM 3833 O O . TYR B 1 186 ? -1.528 -19.094 -11.781 1 86.88 186 TYR B O 1
ATOM 3841 N N . HIS B 1 187 ? -3.213 -20.547 -11.539 1 95.38 187 HIS B N 1
ATOM 3842 C CA . HIS B 1 187 ? -3.928 -19.5 -10.82 1 95.38 187 HIS B CA 1
ATOM 3843 C C . HIS B 1 187 ? -4.887 -20.094 -9.797 1 95.38 187 HIS B C 1
ATOM 3845 O O . HIS B 1 187 ? -5.82 -20.828 -10.156 1 95.38 187 HIS B O 1
ATOM 3851 N N . ALA B 1 188 ? -4.68 -19.828 -8.617 1 97.12 188 ALA B N 1
ATOM 3852 C CA . ALA B 1 188 ? -5.586 -20.109 -7.508 1 97.12 188 ALA B CA 1
ATOM 3853 C C . ALA B 1 188 ? -5.945 -21.594 -7.469 1 97.12 188 ALA B C 1
ATOM 3855 O O . ALA B 1 188 ? -7.039 -21.969 -7.031 1 97.12 188 ALA B O 1
ATOM 3856 N N . GLY B 1 189 ? -5.199 -22.484 -8.062 1 97.5 189 GLY B N 1
ATOM 3857 C CA . GLY B 1 189 ? -5.441 -23.922 -8.062 1 97.5 189 GLY B CA 1
ATOM 3858 C C . GLY B 1 189 ? -4.852 -24.625 -6.863 1 97.5 189 GLY B C 1
ATOM 3859 O O . GLY B 1 189 ? -4.812 -24.078 -5.762 1 97.5 189 GLY B O 1
ATOM 3860 N N . PHE B 1 190 ? -4.441 -25.906 -7.078 1 97.88 190 PHE B N 1
ATOM 3861 C CA . PHE B 1 190 ? -3.873 -26.75 -6.027 1 97.88 190 PHE B CA 1
ATOM 3862 C C . PHE B 1 190 ? -2.605 -26.125 -5.461 1 97.88 190 PHE B C 1
ATOM 3864 O O . PHE B 1 190 ? -2.445 -26.016 -4.242 1 97.88 190 PHE B O 1
ATOM 3871 N N . PHE B 1 191 ? -1.778 -25.656 -6.324 1 97.31 191 PHE B N 1
ATOM 3872 C CA . PHE B 1 191 ? -0.474 -25.109 -5.969 1 97.31 191 PHE B CA 1
ATOM 3873 C C . PHE B 1 191 ? -0.626 -23.859 -5.105 1 97.31 191 PHE B C 1
ATOM 3875 O O . PHE B 1 191 ? -0.161 -23.828 -3.963 1 97.31 191 PHE B O 1
ATOM 3882 N N . GLU B 1 192 ? -1.34 -22.859 -5.559 1 98.06 192 GLU B N 1
ATOM 3883 C CA . GLU B 1 192 ? -1.47 -21.578 -4.871 1 98.06 192 GLU B CA 1
ATOM 3884 C C . GLU B 1 192 ? -2.297 -21.719 -3.596 1 98.06 192 GLU B C 1
ATOM 3886 O O . GLU B 1 192 ? -1.981 -21.094 -2.576 1 98.06 192 GLU B O 1
ATOM 3891 N N . THR B 1 193 ? -3.348 -22.453 -3.697 1 98.44 193 THR B N 1
ATOM 3892 C CA . THR B 1 193 ? -4.176 -22.672 -2.516 1 98.44 193 THR B CA 1
ATOM 3893 C C . THR B 1 193 ? -3.377 -23.375 -1.418 1 98.44 193 THR B C 1
ATOM 3895 O O . THR B 1 193 ? -3.469 -23 -0.245 1 98.44 193 THR B O 1
ATOM 3898 N N . SER B 1 194 ? -2.547 -24.328 -1.772 1 98.69 194 SER B N 1
ATOM 3899 C CA . SER B 1 194 ? -1.713 -25.031 -0.798 1 98.69 194 SER B CA 1
ATOM 3900 C C . SER B 1 194 ? -0.696 -24.078 -0.166 1 98.69 194 SER B C 1
ATOM 3902 O O . SER B 1 194 ? -0.478 -24.125 1.047 1 98.69 194 SER B O 1
ATOM 3904 N N . LEU B 1 195 ? -0.116 -23.266 -1.017 1 98.62 195 LEU B N 1
ATOM 3905 C CA . LEU B 1 195 ? 0.823 -22.266 -0.498 1 98.62 195 LEU B CA 1
ATOM 3906 C C . LEU B 1 195 ? 0.148 -21.375 0.531 1 98.62 195 LEU B C 1
ATOM 3908 O O . LEU B 1 195 ? 0.698 -21.125 1.608 1 98.62 195 LEU B O 1
ATOM 3912 N N . THR B 1 196 ? -1.048 -20.891 0.226 1 98.56 196 THR B N 1
ATOM 3913 C CA . THR B 1 196 ? -1.748 -19.969 1.109 1 98.56 196 THR B CA 1
ATOM 3914 C C . THR B 1 196 ? -2.166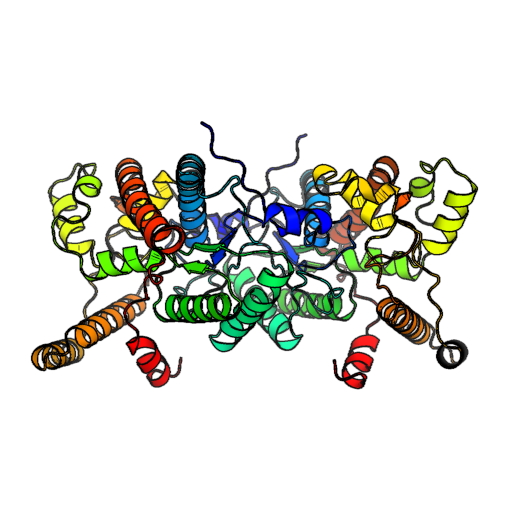 -20.672 2.402 1 98.56 196 THR B C 1
ATOM 3916 O O . THR B 1 196 ? -2.082 -20.078 3.482 1 98.56 196 THR B O 1
ATOM 3919 N N . LEU B 1 197 ? -2.535 -21.922 2.266 1 98.56 197 LEU B N 1
ATOM 3920 C CA . LEU B 1 197 ? -2.875 -22.688 3.457 1 98.56 197 LEU B CA 1
ATOM 3921 C C . LEU B 1 197 ? -1.672 -22.812 4.383 1 98.56 197 LEU B C 1
ATOM 3923 O O . LEU B 1 197 ? -1.825 -22.828 5.605 1 98.56 197 LEU B O 1
ATOM 3927 N N . ALA B 1 198 ? -0.532 -22.906 3.84 1 98.56 198 ALA B N 1
ATOM 3928 C CA . ALA B 1 198 ? 0.688 -23.047 4.633 1 98.56 198 ALA B CA 1
ATOM 3929 C C . ALA B 1 198 ? 1.102 -21.703 5.238 1 98.56 198 ALA B C 1
ATOM 3931 O O . ALA B 1 198 ? 1.588 -21.656 6.371 1 98.56 198 ALA B O 1
ATOM 3932 N N . LEU B 1 199 ? 0.901 -20.641 4.547 1 97.94 199 LEU B N 1
ATOM 3933 C CA . LEU B 1 199 ? 1.488 -19.344 4.902 1 97.94 199 LEU B CA 1
ATOM 3934 C C . LEU B 1 199 ? 0.494 -18.5 5.68 1 97.94 199 LEU B C 1
ATOM 3936 O O . LEU B 1 199 ? 0.888 -17.719 6.551 1 97.94 199 LEU B O 1
ATOM 3940 N N . ALA B 1 200 ? -0.779 -18.625 5.371 1 97.31 200 ALA B N 1
ATOM 3941 C CA . ALA B 1 200 ? -1.822 -17.797 5.977 1 97.31 200 ALA B CA 1
ATOM 3942 C C . ALA B 1 200 ? -3.176 -18.5 5.922 1 97.31 200 ALA B C 1
ATOM 3944 O O . ALA B 1 200 ? -4.113 -18 5.293 1 97.31 200 ALA B O 1
ATOM 3945 N N . PRO B 1 201 ? -3.338 -19.594 6.641 1 97.06 201 PRO B N 1
ATOM 3946 C CA . PRO B 1 201 ? -4.543 -20.422 6.539 1 97.06 201 PRO B CA 1
ATOM 3947 C C . PRO B 1 201 ? -5.816 -19.656 6.891 1 97.06 201 PRO B C 1
ATOM 3949 O O . PRO B 1 201 ? -6.891 -19.953 6.363 1 97.06 201 PRO B O 1
ATOM 3952 N N . GLN B 1 202 ? -5.684 -18.609 7.676 1 93.19 202 GLN B N 1
ATOM 3953 C CA . GLN B 1 202 ? -6.848 -17.844 8.133 1 93.19 202 GLN B CA 1
ATOM 3954 C C . GLN B 1 202 ? -7.465 -17.047 6.988 1 93.19 202 GLN B C 1
ATOM 3956 O O . GLN B 1 202 ? -8.586 -16.547 7.105 1 93.19 202 GLN B O 1
ATOM 3961 N N . THR B 1 203 ? -6.742 -16.938 5.883 1 95.44 203 THR B N 1
ATOM 3962 C CA . THR B 1 203 ? -7.227 -16.125 4.77 1 95.44 203 THR B CA 1
ATOM 3963 C C . THR B 1 203 ? -7.887 -17 3.711 1 95.44 203 THR B C 1
ATOM 3965 O O . THR B 1 203 ? -8.367 -16.5 2.691 1 95.44 203 THR B O 1
ATOM 3968 N N . VAL B 1 204 ? -7.957 -18.312 3.889 1 96.81 204 VAL B N 1
ATOM 3969 C CA . VAL B 1 204 ? -8.555 -19.234 2.93 1 96.81 204 VAL B CA 1
ATOM 3970 C C . VAL B 1 204 ? -9.969 -19.594 3.373 1 96.81 204 VAL B C 1
ATOM 3972 O O . VAL B 1 204 ? -10.172 -20.016 4.516 1 96.81 204 VAL B O 1
ATOM 3975 N N . ASP B 1 205 ? -10.883 -19.422 2.506 1 95.56 205 ASP B N 1
ATOM 3976 C CA . ASP B 1 205 ? -12.242 -19.859 2.809 1 95.56 205 ASP B CA 1
ATOM 3977 C C . ASP B 1 205 ? -12.328 -21.375 2.869 1 95.56 205 ASP B C 1
ATOM 3979 O O . ASP B 1 205 ? -11.891 -22.062 1.945 1 95.56 205 ASP B O 1
ATOM 3983 N N . PRO B 1 206 ? -12.906 -21.891 3.871 1 94.75 206 PRO B N 1
ATOM 3984 C CA . PRO B 1 206 ? -12.969 -23.344 4.023 1 94.75 206 PRO B CA 1
ATOM 3985 C C . PRO B 1 206 ? -13.758 -24.016 2.902 1 94.75 206 PRO B C 1
ATOM 3987 O O . PRO B 1 206 ? -13.602 -25.219 2.67 1 94.75 206 PRO B O 1
ATOM 3990 N N . SER B 1 207 ? -14.492 -23.359 2.17 1 93.62 207 SER B N 1
ATOM 3991 C CA . SER B 1 207 ? -15.32 -23.906 1.103 1 93.62 207 SER B CA 1
ATOM 3992 C C . SER B 1 207 ? -14.469 -24.328 -0.089 1 93.62 207 SER B C 1
ATOM 3994 O O . SER B 1 207 ? -14.969 -24.938 -1.037 1 93.62 207 SER B O 1
ATOM 3996 N N . TYR B 1 208 ? -13.125 -24.047 0.018 1 96.69 208 TYR B N 1
ATOM 3997 C CA . TYR B 1 208 ? -12.273 -24.453 -1.091 1 96.69 208 TYR B CA 1
ATOM 3998 C C . TYR B 1 208 ? -12.352 -25.969 -1.321 1 96.69 208 TYR B C 1
ATOM 4000 O O . TYR B 1 208 ? -12.211 -26.438 -2.453 1 96.69 208 TYR B O 1
ATOM 4008 N N . THR B 1 209 ? -12.672 -26.766 -0.283 1 96.88 209 THR B N 1
ATOM 4009 C CA . THR B 1 209 ? -12.703 -28.219 -0.348 1 96.88 209 THR B CA 1
ATOM 4010 C C . THR B 1 209 ? -13.891 -28.703 -1.173 1 96.88 209 THR B C 1
ATOM 4012 O O . THR B 1 209 ? -13.945 -29.859 -1.573 1 96.88 209 THR B O 1
ATOM 4015 N N . GLU B 1 210 ? -14.812 -27.828 -1.426 1 96.81 210 GLU B N 1
ATOM 4016 C CA . GLU B 1 210 ? -16.047 -28.203 -2.113 1 96.81 210 GLU B CA 1
ATOM 4017 C C . GLU B 1 210 ? -16.078 -27.656 -3.537 1 96.81 210 GLU B C 1
ATOM 4019 O O . GLU B 1 210 ? -17.031 -27.875 -4.273 1 96.81 210 GLU B O 1
ATOM 4024 N N . LEU B 1 211 ? -15.047 -26.969 -3.936 1 96.44 211 LEU B N 1
ATOM 4025 C CA . LEU B 1 211 ? -15.039 -26.375 -5.266 1 96.44 211 LEU B CA 1
ATOM 4026 C C . LEU B 1 211 ? -14.945 -27.453 -6.344 1 96.44 211 LEU B C 1
ATOM 4028 O O . LEU B 1 211 ? -14.164 -28.391 -6.223 1 96.44 211 LEU B O 1
ATOM 4032 N N . PRO B 1 212 ? -15.805 -27.344 -7.387 1 96.75 212 PRO B N 1
ATOM 4033 C CA . PRO B 1 212 ? -15.617 -28.25 -8.516 1 96.75 212 PRO B CA 1
ATOM 4034 C C . PRO B 1 212 ? -14.289 -28.047 -9.234 1 96.75 212 PRO B C 1
ATOM 4036 O O . PRO B 1 212 ? -13.688 -26.969 -9.125 1 96.75 212 PRO B O 1
ATOM 4039 N N . ASP B 1 213 ? -13.844 -29.094 -9.945 1 96.25 213 ASP B N 1
ATOM 4040 C CA . ASP B 1 213 ? -12.648 -28.953 -10.773 1 96.25 213 ASP B CA 1
ATOM 4041 C C . ASP B 1 213 ? -12.867 -27.922 -11.875 1 96.25 213 ASP B C 1
ATOM 4043 O O . ASP B 1 213 ? -13.961 -27.812 -12.422 1 96.25 213 ASP B O 1
ATOM 4047 N N . CYS B 1 214 ? -11.789 -27.125 -12.133 1 96.19 214 CYS B N 1
ATOM 4048 C CA . CYS B 1 214 ? -11.859 -26.25 -13.297 1 96.19 214 CYS B CA 1
ATOM 4049 C C . CYS B 1 214 ? -12.125 -27.047 -14.562 1 96.19 214 CYS B C 1
ATOM 4051 O O . CYS B 1 214 ? -11.508 -28.094 -14.789 1 96.19 214 CYS B O 1
ATOM 4053 N N . PRO B 1 215 ? -13.039 -26.609 -15.391 1 93.81 215 PRO B N 1
ATOM 4054 C CA . PRO B 1 215 ? -13.273 -27.312 -16.656 1 93.81 215 PRO B CA 1
ATOM 4055 C C . PRO B 1 215 ? -12.016 -27.422 -17.516 1 93.81 215 PRO B C 1
ATOM 4057 O O . PRO B 1 215 ? -11.125 -26.578 -17.406 1 93.81 215 PRO B O 1
ATOM 4060 N N . GLU B 1 216 ? -11.977 -28.438 -18.328 1 90 216 GLU B N 1
ATOM 4061 C CA . GLU B 1 216 ? -10.852 -28.594 -19.25 1 90 216 GLU B CA 1
ATOM 4062 C C . GLU B 1 216 ? -10.734 -27.391 -20.188 1 90 216 GLU B C 1
ATOM 4064 O O . GLU B 1 216 ? -11.734 -26.922 -20.719 1 90 216 GLU B O 1
ATOM 4069 N N . ILE B 1 217 ? -9.578 -26.906 -20.234 1 90.06 217 ILE B N 1
ATOM 4070 C CA . ILE B 1 217 ? -9.297 -25.766 -21.109 1 90.06 217 ILE B CA 1
ATOM 4071 C C . ILE B 1 217 ? -8.977 -26.266 -22.516 1 90.06 217 ILE B C 1
ATOM 4073 O O . ILE B 1 217 ? -7.957 -26.938 -22.734 1 90.06 217 ILE B O 1
ATOM 4077 N N . GLU B 1 218 ? -9.844 -25.953 -23.422 1 88.69 218 GLU B N 1
ATOM 4078 C CA . GLU B 1 218 ? -9.672 -26.422 -24.797 1 88.69 218 GLU B CA 1
ATOM 4079 C C . GLU B 1 218 ? -9.172 -25.297 -25.703 1 88.69 218 GLU B C 1
ATOM 4081 O O .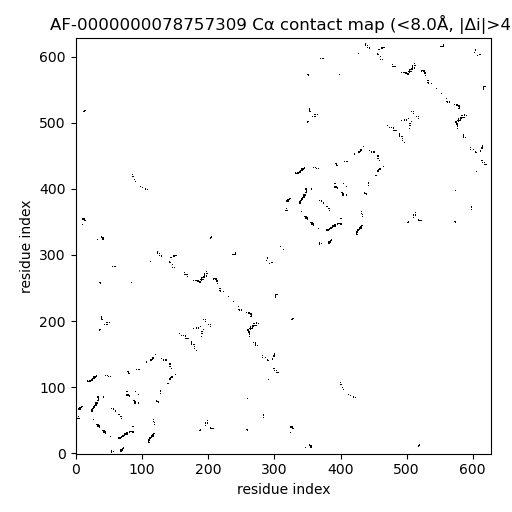 GLU B 1 218 ? -9.844 -24.281 -25.875 1 88.69 218 GLU B O 1
ATOM 4086 N N . ILE B 1 219 ? -8.086 -25.547 -26.203 1 88.81 219 ILE B N 1
ATOM 4087 C CA . ILE B 1 219 ? -7.539 -24.625 -27.203 1 88.81 219 ILE B CA 1
ATOM 4088 C C . ILE B 1 219 ? -8.102 -24.969 -28.578 1 88.81 219 ILE B C 1
ATOM 4090 O O . ILE B 1 219 ? -8.125 -26.125 -28.984 1 88.81 219 ILE B O 1
ATOM 4094 N N . PRO B 1 220 ? -8.547 -23.969 -29.234 1 89.12 220 PRO B N 1
ATOM 4095 C CA . PRO B 1 220 ? -9.078 -24.219 -30.578 1 89.12 220 PRO B CA 1
ATOM 4096 C C . PRO B 1 220 ? -8.078 -24.922 -31.484 1 89.12 220 PRO B C 1
ATOM 4098 O O . PRO B 1 220 ? -6.871 -24.688 -31.391 1 89.12 220 PRO B O 1
ATOM 4101 N N . ALA B 1 221 ? -8.656 -25.672 -32.312 1 89.94 221 ALA B N 1
ATOM 4102 C CA . ALA B 1 221 ? -7.852 -26.531 -33.188 1 89.94 221 ALA B CA 1
ATOM 4103 C C . ALA B 1 221 ? -6.891 -25.703 -34.031 1 89.94 221 ALA B C 1
ATOM 4105 O O . ALA B 1 221 ? -5.742 -26.109 -34.25 1 89.94 221 ALA B O 1
ATOM 4106 N N . TRP B 1 222 ? -7.387 -24.656 -34.5 1 88.94 222 TRP B N 1
ATOM 4107 C CA . TRP B 1 222 ? -6.543 -23.859 -35.375 1 88.94 222 TRP B CA 1
ATOM 4108 C C . TRP B 1 222 ? -5.332 -23.312 -34.625 1 88.94 222 TRP B C 1
ATOM 4110 O O . TRP B 1 222 ? -4.238 -23.219 -35.188 1 88.94 222 TRP B O 1
ATOM 4120 N N . GLN B 1 223 ? -5.508 -22.953 -33.375 1 87.94 223 GLN B N 1
ATOM 4121 C CA . GLN B 1 223 ? -4.391 -22.484 -32.562 1 87.94 223 GLN B CA 1
ATOM 4122 C C . GLN B 1 223 ? -3.418 -23.625 -32.25 1 87.94 223 GLN B C 1
ATOM 4124 O O . GLN B 1 223 ? -2.201 -23.438 -32.281 1 87.94 223 GLN B O 1
ATOM 4129 N N . ARG B 1 224 ? -3.965 -24.797 -32.031 1 89.25 224 ARG B N 1
ATOM 4130 C CA . ARG B 1 224 ? -3.111 -25.953 -31.812 1 89.25 224 ARG B CA 1
ATOM 4131 C C . ARG B 1 224 ? -2.238 -26.25 -33.031 1 89.25 224 ARG B C 1
ATOM 4133 O O . ARG B 1 224 ? -1.051 -26.547 -32.906 1 89.25 224 ARG B O 1
ATOM 4140 N N . ALA B 1 225 ? -2.861 -26.094 -34.094 1 89.5 225 ALA B N 1
ATOM 4141 C CA . ALA B 1 225 ? -2.137 -26.312 -35.344 1 89.5 225 ALA B CA 1
ATOM 4142 C C . ALA B 1 225 ? -1.036 -25.281 -35.531 1 89.5 225 ALA B C 1
ATOM 4144 O O . ALA B 1 225 ? 0.076 -25.609 -35.969 1 89.5 225 ALA B O 1
ATOM 4145 N N . ALA B 1 226 ? -1.393 -24.109 -35.25 1 87.94 226 ALA B N 1
ATOM 4146 C CA . ALA B 1 226 ? -0.414 -23.031 -35.375 1 87.94 226 ALA B CA 1
ATOM 4147 C C . ALA B 1 226 ? 0.763 -23.25 -34.406 1 87.94 226 ALA B C 1
ATOM 4149 O O . ALA B 1 226 ? 1.92 -23.062 -34.812 1 87.94 226 ALA B O 1
ATOM 4150 N N . ILE B 1 227 ? 0.477 -23.641 -33.25 1 88.62 227 ILE B N 1
ATOM 4151 C CA . ILE B 1 227 ? 1.493 -23.875 -32.219 1 88.62 227 ILE B CA 1
ATOM 4152 C C . ILE B 1 227 ? 2.396 -25.031 -32.656 1 88.62 227 ILE B C 1
ATOM 4154 O O . ILE B 1 227 ? 3.623 -24.938 -32.562 1 88.62 227 ILE B O 1
ATOM 4158 N N . HIS B 1 228 ? 1.815 -26.047 -33.188 1 89.81 228 HIS B N 1
ATOM 4159 C CA . HIS B 1 228 ? 2.576 -27.172 -33.688 1 89.81 228 HIS B CA 1
ATOM 4160 C C . HIS B 1 228 ? 3.467 -26.781 -34.875 1 89.81 228 HIS B C 1
ATOM 4162 O O . HIS B 1 228 ? 4.605 -27.234 -34.969 1 89.81 228 HIS B O 1
ATOM 4168 N N . GLY B 1 229 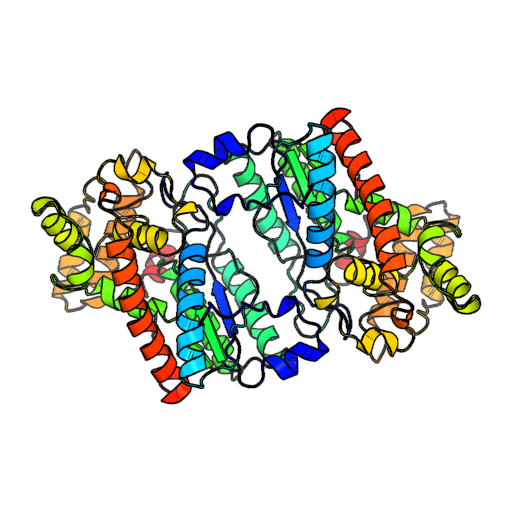? 2.93 -26.031 -35.656 1 88.56 229 GLY B N 1
ATOM 4169 C CA . GLY B 1 229 ? 3.697 -25.531 -36.781 1 88.56 229 GLY B CA 1
ATOM 4170 C C . GLY B 1 229 ? 4.93 -24.75 -36.375 1 88.56 229 GLY B C 1
ATOM 4171 O O . GLY B 1 229 ? 6.02 -24.984 -36.906 1 88.56 229 GLY B O 1
ATOM 4172 N N . ILE B 1 230 ? 4.727 -23.906 -35.469 1 88.31 230 ILE B N 1
ATOM 4173 C CA . ILE B 1 230 ? 5.824 -23.062 -35 1 88.31 230 ILE B CA 1
ATOM 4174 C C . ILE B 1 230 ? 6.875 -23.938 -34.312 1 88.31 230 ILE B C 1
ATOM 4176 O O . ILE B 1 230 ? 8.078 -23.734 -34.469 1 88.31 230 ILE B O 1
ATOM 4180 N N . LYS B 1 231 ? 6.422 -24.891 -33.594 1 88.56 231 LYS B N 1
ATOM 4181 C CA . LYS B 1 231 ? 7.332 -25.812 -32.906 1 88.56 231 LYS B CA 1
ATOM 4182 C C . LYS B 1 231 ? 8.148 -26.609 -33.938 1 88.56 231 LYS B C 1
ATOM 4184 O O . LYS B 1 231 ? 9.352 -26.828 -33.75 1 88.56 231 LYS B O 1
ATOM 4189 N N . SER B 1 232 ? 7.547 -26.938 -34.969 1 90.62 232 SER B N 1
ATOM 4190 C CA . SER B 1 232 ? 8.195 -27.75 -36 1 90.62 232 SER B CA 1
ATOM 4191 C C . SER B 1 232 ? 9.258 -26.938 -36.75 1 90.62 232 SER B C 1
ATOM 4193 O O . SER B 1 232 ? 10.195 -27.5 -37.312 1 90.62 232 SER B O 1
ATOM 4195 N N . LEU B 1 233 ? 9.086 -25.672 -36.688 1 91.94 233 LEU B N 1
ATOM 4196 C CA . LEU B 1 233 ? 10.055 -24.797 -37.344 1 91.94 233 LEU B CA 1
ATOM 4197 C C . LEU B 1 233 ? 11.234 -24.516 -36.406 1 91.94 233 LEU B C 1
ATOM 4199 O O . LEU B 1 233 ? 12.078 -23.656 -36.688 1 91.94 233 LEU B O 1
ATOM 4203 N N . GLY B 1 234 ? 11.211 -25.125 -35.281 1 86.88 234 GLY B N 1
ATOM 4204 C CA . GLY B 1 234 ? 12.336 -25.031 -34.375 1 86.88 234 GLY B CA 1
ATOM 4205 C C . GLY B 1 234 ? 12.211 -23.875 -33.406 1 86.88 234 GLY B C 1
ATOM 4206 O O . GLY B 1 234 ? 13.172 -23.531 -32.688 1 86.88 234 GLY B O 1
ATOM 4207 N N . GLN B 1 235 ? 11.109 -23.297 -33.438 1 84.38 235 GLN B N 1
ATOM 4208 C CA . GLN B 1 235 ? 10.898 -22.156 -32.531 1 84.38 235 GLN B CA 1
ATOM 4209 C C . GLN B 1 235 ? 10.164 -22.562 -31.281 1 84.38 235 GLN B C 1
ATOM 4211 O O . GLN B 1 235 ? 9.055 -22.094 -31.016 1 84.38 235 GLN B O 1
ATOM 4216 N N . ALA B 1 236 ? 10.836 -23.344 -30.438 1 81.31 236 ALA B N 1
ATOM 4217 C CA . ALA B 1 236 ? 10.227 -23.969 -29.266 1 81.31 236 ALA B CA 1
ATOM 4218 C C . ALA B 1 236 ? 9.758 -22.922 -28.266 1 81.31 236 ALA B C 1
ATOM 4220 O O . ALA B 1 236 ? 8.68 -23.047 -27.688 1 81.31 236 ALA B O 1
ATOM 4221 N N . SER B 1 237 ? 10.539 -21.938 -28.094 1 78.38 237 SER B N 1
ATOM 4222 C CA . SER B 1 237 ? 10.195 -20.891 -27.125 1 78.38 237 SER B CA 1
ATOM 4223 C C . SER B 1 237 ? 8.945 -20.141 -27.562 1 78.38 237 SER B C 1
ATOM 4225 O O . SER B 1 237 ? 8.031 -19.922 -26.766 1 78.38 237 SER B O 1
ATOM 4227 N N . ALA B 1 238 ? 8.914 -19.859 -28.75 1 79.81 238 ALA B N 1
ATOM 4228 C CA . ALA B 1 238 ? 7.758 -19.156 -29.297 1 79.81 238 ALA B CA 1
ATOM 4229 C C . ALA B 1 238 ? 6.508 -20.031 -29.219 1 79.81 238 ALA B C 1
ATOM 4231 O O . ALA B 1 238 ? 5.414 -19.531 -28.922 1 79.81 238 ALA B O 1
ATOM 4232 N N . ALA B 1 239 ? 6.66 -21.266 -29.516 1 84.69 239 ALA B N 1
ATOM 4233 C CA . ALA B 1 239 ? 5.543 -22.203 -29.453 1 84.69 239 ALA B CA 1
ATOM 4234 C C . ALA B 1 239 ? 4.988 -22.297 -28.047 1 84.69 239 ALA B C 1
ATOM 4236 O O . ALA B 1 239 ? 3.77 -22.312 -27.844 1 84.69 239 ALA B O 1
ATOM 4237 N N . ARG B 1 240 ? 5.891 -22.359 -27.156 1 81.19 240 ARG B N 1
ATOM 4238 C CA . ARG B 1 240 ? 5.48 -22.438 -25.75 1 81.19 240 ARG B CA 1
ATOM 4239 C C . ARG B 1 240 ? 4.715 -21.188 -25.328 1 81.19 240 ARG B C 1
ATOM 4241 O O . ARG B 1 240 ? 3.727 -21.281 -24.594 1 81.19 240 ARG B O 1
ATOM 4248 N N . GLU B 1 241 ? 5.172 -20.141 -25.75 1 80.81 241 GLU B N 1
ATOM 4249 C CA . GLU B 1 241 ? 4.527 -18.875 -25.438 1 80.81 241 GLU B CA 1
ATOM 4250 C C . GLU B 1 241 ? 3.119 -18.812 -26.016 1 80.81 241 GLU B C 1
ATOM 4252 O O . GLU B 1 241 ? 2.184 -18.375 -25.344 1 80.81 241 GLU B O 1
ATOM 4257 N N . LEU B 1 242 ? 3.082 -19.188 -27.234 1 82.44 242 LEU B N 1
ATOM 4258 C CA . LEU B 1 242 ? 1.781 -19.188 -27.891 1 82.44 242 LEU B CA 1
ATOM 4259 C C . LEU B 1 242 ? 0.82 -20.156 -27.219 1 82.44 242 LEU B C 1
ATOM 4261 O O . LEU B 1 242 ? -0.374 -19.875 -27.094 1 82.44 242 LEU B O 1
ATOM 4265 N N . ALA B 1 243 ? 1.345 -21.25 -26.875 1 84.31 243 ALA B N 1
ATOM 4266 C CA . ALA B 1 243 ? 0.522 -22.25 -26.203 1 84.31 243 ALA B CA 1
ATOM 4267 C C . ALA B 1 243 ? -0.015 -21.703 -24.875 1 84.31 243 ALA B C 1
ATOM 4269 O O . ALA B 1 243 ? -1.19 -21.891 -24.547 1 84.31 243 ALA B O 1
ATOM 4270 N N . PHE B 1 244 ? 0.819 -21.094 -24.188 1 83.19 244 PHE B N 1
ATOM 4271 C CA . PHE B 1 244 ? 0.417 -20.5 -22.906 1 83.19 244 PHE B CA 1
ATOM 4272 C C . PHE B 1 244 ? -0.665 -19.453 -23.125 1 83.19 244 PHE B C 1
ATOM 4274 O O . PHE B 1 244 ? -1.671 -19.438 -22.406 1 83.19 244 PHE B O 1
ATOM 4281 N N . ALA B 1 245 ? -0.418 -18.578 -24.031 1 82.75 245 ALA B N 1
ATOM 4282 C CA . ALA B 1 245 ? -1.37 -17.5 -24.328 1 82.75 245 ALA B CA 1
ATOM 4283 C C . ALA B 1 245 ? -2.729 -18.078 -24.719 1 82.75 245 ALA B C 1
ATOM 4285 O O . ALA B 1 245 ? -3.77 -17.578 -24.281 1 82.75 245 ALA B O 1
ATOM 4286 N N . ALA B 1 246 ? -2.658 -19.094 -25.578 1 86.44 246 ALA B N 1
ATOM 4287 C CA . ALA B 1 246 ? -3.891 -19.734 -26.031 1 86.44 246 ALA B CA 1
ATOM 4288 C C . ALA B 1 246 ? -4.652 -20.359 -24.859 1 86.44 246 ALA B C 1
ATOM 4290 O O . ALA B 1 246 ? -5.875 -20.219 -24.766 1 86.44 246 ALA B O 1
ATOM 4291 N N . GLU B 1 247 ? -3.938 -20.969 -24.062 1 88.62 247 GLU B N 1
ATOM 4292 C CA . GLU B 1 247 ? -4.551 -21.594 -22.906 1 88.62 247 GLU B CA 1
ATOM 4293 C C . GLU B 1 247 ? -5.141 -20.562 -21.953 1 88.62 247 GLU B C 1
ATOM 4295 O O . GLU B 1 247 ? -6.25 -20.734 -21.453 1 88.62 247 GLU B O 1
ATOM 4300 N N . ALA B 1 248 ? -4.402 -19.531 -21.672 1 87.06 248 ALA B N 1
ATOM 4301 C CA . ALA B 1 248 ? -4.863 -18.469 -20.797 1 87.06 248 ALA B CA 1
ATOM 4302 C C . ALA B 1 248 ? -6.141 -17.828 -21.344 1 87.06 248 ALA B C 1
ATOM 4304 O O . ALA B 1 248 ? -7.09 -17.594 -20.594 1 87.06 248 ALA B O 1
ATOM 4305 N N . MET B 1 249 ? -6.125 -17.609 -22.609 1 87.56 249 MET B N 1
ATOM 4306 C CA . MET B 1 249 ? -7.297 -17.016 -23.234 1 87.56 249 MET B CA 1
ATOM 4307 C C . MET B 1 249 ? -8.5 -17.938 -23.141 1 87.56 249 MET B C 1
ATOM 4309 O O . MET B 1 249 ? -9.617 -17.5 -22.875 1 87.56 249 MET B O 1
ATOM 4313 N N . ALA B 1 250 ? -8.25 -19.156 -23.422 1 91.31 250 ALA B N 1
ATOM 4314 C CA . ALA B 1 250 ? -9.32 -20.141 -23.328 1 91.31 250 ALA B CA 1
ATOM 4315 C C . ALA B 1 250 ? -9.875 -20.219 -21.906 1 91.31 250 ALA B C 1
ATOM 4317 O O . ALA B 1 250 ? -11.086 -20.312 -21.719 1 91.31 250 ALA B O 1
ATOM 4318 N N . TRP B 1 251 ? -9.047 -20.141 -20.953 1 93.81 251 TRP B N 1
ATOM 4319 C CA . TRP B 1 251 ? -9.461 -20.156 -19.562 1 93.81 251 TRP B CA 1
ATOM 4320 C C . TRP B 1 251 ? -10.312 -18.938 -19.234 1 93.81 251 TRP B C 1
ATOM 4322 O O . TRP B 1 251 ? -11.367 -19.062 -18.609 1 93.81 251 TRP B O 1
ATOM 4332 N N . LEU B 1 252 ? -9.898 -17.812 -19.672 1 92.12 252 LEU B N 1
ATOM 4333 C CA . LEU B 1 252 ? -10.586 -16.562 -19.375 1 92.12 252 LEU B CA 1
ATOM 4334 C C . LEU B 1 252 ? -11.977 -16.547 -20.016 1 92.12 252 LEU B C 1
ATOM 4336 O O . LEU B 1 252 ? -12.852 -15.789 -19.594 1 92.12 252 LEU B O 1
ATOM 4340 N N . ASN B 1 253 ? -12.164 -17.422 -21.031 1 92.19 253 ASN B N 1
ATOM 4341 C CA . ASN B 1 253 ? -13.43 -17.438 -21.766 1 92.19 253 ASN B CA 1
ATOM 4342 C C . ASN B 1 253 ? -14.391 -18.484 -21.203 1 92.19 253 ASN B C 1
ATOM 4344 O O . ASN B 1 253 ? -15.508 -18.641 -21.703 1 92.19 253 ASN B O 1
ATOM 4348 N N . LEU B 1 254 ? -13.969 -19.141 -20.219 1 94 254 LEU B N 1
ATOM 4349 C CA . LEU B 1 254 ? -14.883 -20.094 -19.594 1 94 254 LEU B CA 1
ATOM 4350 C C . LEU B 1 254 ? -16.109 -19.391 -19.031 1 94 254 LEU B C 1
ATOM 4352 O O . LEU B 1 254 ? -16 -18.281 -18.5 1 94 254 LEU B O 1
ATOM 4356 N N . GLU B 1 255 ? -17.281 -20.094 -19.141 1 93.38 255 GLU B N 1
ATOM 4357 C CA . GLU B 1 255 ? -18.547 -19.609 -18.609 1 93.38 255 GLU B CA 1
ATOM 4358 C C . GLU B 1 255 ? -19.328 -20.719 -17.906 1 93.38 255 GLU B C 1
ATOM 4360 O O . GLU B 1 255 ? -19.656 -21.734 -18.516 1 93.38 255 GLU B O 1
ATOM 4365 N N . PRO B 1 256 ? -19.641 -20.594 -16.688 1 93.44 256 PRO B N 1
ATOM 4366 C CA . PRO B 1 256 ? -19.234 -19.484 -15.82 1 93.44 256 PRO B CA 1
ATOM 4367 C C . PRO B 1 256 ? -17.719 -19.484 -15.547 1 93.44 256 PRO B C 1
ATOM 4369 O O . PRO B 1 256 ? -17.094 -20.531 -15.523 1 93.44 256 PRO B O 1
ATOM 4372 N N . PHE B 1 257 ? -17.125 -18.328 -15.344 1 94.19 257 PHE B N 1
ATOM 4373 C CA . PHE B 1 257 ? -15.695 -18.203 -15.055 1 94.19 257 PHE B CA 1
ATOM 4374 C C . PHE B 1 257 ? -15.391 -18.641 -13.633 1 94.19 257 PHE B C 1
ATOM 4376 O O . PHE B 1 257 ? -15.898 -18.062 -12.672 1 94.19 257 PHE B O 1
ATOM 4383 N N . PRO B 1 258 ? -14.523 -19.562 -13.484 1 93.88 258 PRO B N 1
ATOM 4384 C CA . PRO B 1 258 ? -14.32 -20.094 -12.133 1 93.88 258 PRO B CA 1
ATOM 4385 C C . PRO B 1 258 ? -13.391 -19.234 -11.289 1 93.88 258 PRO B C 1
ATOM 4387 O O . PRO B 1 258 ? -13.484 -19.234 -10.062 1 93.88 258 PRO B O 1
ATOM 4390 N N . GLY B 1 259 ? -12.422 -18.547 -11.93 1 94.19 259 GLY B N 1
ATOM 4391 C CA . GLY B 1 259 ? -11.453 -17.734 -11.203 1 94.19 259 GLY B CA 1
ATOM 4392 C C . GLY B 1 259 ? -10.281 -18.531 -10.672 1 94.19 259 GLY B C 1
ATOM 4393 O O . GLY B 1 259 ? -9.477 -18.031 -9.891 1 94.19 259 GLY B O 1
ATOM 4394 N N . TYR B 1 260 ? -10.203 -19.812 -11.023 1 96.44 260 TYR B N 1
ATOM 4395 C CA . TYR B 1 260 ? -9.094 -20.688 -10.664 1 96.44 260 TYR B CA 1
ATOM 4396 C C . TYR B 1 260 ? -8.875 -21.75 -11.734 1 96.44 260 TYR B C 1
ATOM 4398 O O . TYR B 1 260 ? -9.711 -21.938 -12.625 1 96.44 260 TYR B O 1
ATOM 4406 N N . THR B 1 261 ? -7.715 -22.375 -11.703 1 96.06 261 THR B N 1
ATOM 4407 C CA . THR B 1 261 ? -7.391 -23.5 -12.578 1 96.06 261 THR B CA 1
ATOM 4408 C C . THR B 1 261 ? -7.215 -24.781 -11.766 1 96.06 261 THR B C 1
ATOM 4410 O O . THR B 1 261 ? -7.105 -24.734 -10.539 1 96.06 261 THR B O 1
ATOM 4413 N N . GLY B 1 262 ? -7.32 -25.906 -12.438 1 95.5 262 GLY B N 1
ATOM 4414 C CA . GLY B 1 262 ? -7.027 -27.203 -11.844 1 95.5 262 GLY B CA 1
ATOM 4415 C C . GLY B 1 262 ? -8.039 -27.625 -10.797 1 95.5 262 GLY B C 1
ATOM 4416 O O . GLY B 1 262 ? -9.242 -27.609 -11.062 1 95.5 262 GLY B O 1
ATOM 4417 N N . MET B 1 263 ? -7.398 -28.078 -9.602 1 97 263 MET B N 1
ATOM 4418 C CA . MET B 1 263 ? -8.25 -28.703 -8.594 1 97 263 MET B CA 1
ATOM 4419 C C . MET B 1 263 ? -7.883 -28.203 -7.195 1 97 263 MET B C 1
ATOM 4421 O O . MET B 1 263 ? -7.301 -28.953 -6.406 1 97 263 MET B O 1
ATOM 4425 N N . PRO B 1 264 ? -8.414 -27 -6.863 1 97.56 264 PRO B N 1
ATOM 4426 C CA . PRO B 1 264 ? -8.062 -26.438 -5.555 1 97.56 264 PRO B CA 1
ATOM 4427 C C . PRO B 1 264 ? -8.609 -27.266 -4.395 1 97.56 264 PRO B C 1
ATOM 4429 O O . PRO B 1 264 ? -8.102 -27.172 -3.273 1 97.56 264 PRO B O 1
ATOM 4432 N N . ARG B 1 265 ? -9.617 -28.141 -4.609 1 97.56 265 ARG B N 1
ATOM 4433 C CA . ARG B 1 265 ? -10.266 -28.875 -3.531 1 97.56 265 ARG B CA 1
ATOM 4434 C C . ARG B 1 265 ? -9.289 -29.859 -2.885 1 97.56 265 ARG B C 1
ATOM 4436 O O . ARG B 1 265 ? -9.508 -30.312 -1.758 1 97.56 265 ARG B O 1
ATOM 4443 N N . TYR B 1 266 ? -8.195 -30.172 -3.564 1 97.81 266 TYR B N 1
ATOM 4444 C CA . TYR B 1 266 ? -7.246 -31.141 -3.039 1 97.81 266 TYR B CA 1
ATOM 4445 C C . TYR B 1 266 ? -6.109 -30.438 -2.293 1 97.81 266 TYR B C 1
ATOM 4447 O O . TYR B 1 266 ? -5.223 -31.094 -1.746 1 97.81 266 TYR B O 1
ATOM 4455 N N . ALA B 1 267 ? -6.086 -29.109 -2.301 1 98.25 267 ALA B N 1
ATOM 4456 C CA . ALA B 1 267 ? -5.043 -28.359 -1.613 1 98.25 267 ALA B CA 1
ATOM 4457 C C . ALA B 1 267 ? -5.02 -28.688 -0.122 1 98.25 267 ALA B C 1
ATOM 4459 O O . ALA B 1 267 ? -6.055 -29 0.463 1 98.25 267 ALA B O 1
ATOM 4460 N N . ASN B 1 268 ? -3.85 -28.609 0.461 1 98 268 ASN B N 1
ATOM 4461 C CA . ASN B 1 268 ? -3.689 -28.844 1.892 1 98 268 ASN B CA 1
ATOM 4462 C C . ASN B 1 268 ? -2.408 -28.203 2.424 1 98 268 ASN B C 1
ATOM 4464 O O . ASN B 1 268 ? -1.496 -27.891 1.654 1 98 268 ASN B O 1
ATOM 4468 N N . ARG B 1 269 ? -2.391 -28.047 3.725 1 98.38 269 ARG B N 1
ATOM 4469 C CA . ARG B 1 269 ? -1.308 -27.328 4.387 1 98.38 269 ARG B CA 1
ATOM 4470 C C . ARG B 1 269 ? 0.016 -28.062 4.23 1 98.38 269 ARG B C 1
ATOM 4472 O O . ARG B 1 269 ? 1.062 -27.453 4.031 1 98.38 269 ARG B O 1
ATOM 4479 N N . LYS B 1 270 ? 0.019 -29.375 4.324 1 98.38 270 LYS B N 1
ATOM 4480 C CA . LYS B 1 270 ? 1.246 -30.156 4.242 1 98.38 270 LYS B CA 1
ATOM 4481 C C . LYS B 1 270 ? 1.902 -30.016 2.873 1 98.38 270 LYS B C 1
ATOM 4483 O O . LYS B 1 270 ? 3.113 -29.797 2.779 1 98.38 270 LYS B O 1
ATOM 4488 N N . SER B 1 271 ? 1.094 -30.156 1.802 1 98.25 271 SER B N 1
ATOM 4489 C CA . SER B 1 271 ? 1.617 -29.891 0.467 1 98.25 271 SER B CA 1
ATOM 4490 C C . SER B 1 271 ? 2.182 -28.469 0.369 1 98.25 271 SER B C 1
ATOM 4492 O O . SER B 1 271 ? 3.25 -28.266 -0.208 1 98.25 271 SER B O 1
ATOM 4494 N N . GLY B 1 272 ? 1.492 -27.5 0.964 1 98.62 272 GLY B N 1
ATOM 4495 C CA . GLY B 1 272 ? 1.929 -26.109 0.984 1 98.62 272 GLY B CA 1
ATOM 4496 C C . GLY B 1 272 ? 3.285 -25.922 1.638 1 98.62 272 GLY B C 1
ATOM 4497 O O . GLY B 1 272 ? 4.133 -25.188 1.12 1 98.62 272 GLY B O 1
ATOM 4498 N N . ASP B 1 273 ? 3.469 -26.578 2.74 1 98.5 273 ASP B N 1
ATOM 4499 C CA . ASP B 1 273 ? 4.742 -26.484 3.449 1 98.5 273 ASP B CA 1
ATOM 4500 C C . ASP B 1 273 ? 5.895 -26.984 2.578 1 98.5 273 ASP B C 1
ATOM 4502 O O . ASP B 1 273 ? 6.973 -26.391 2.564 1 98.5 273 ASP B O 1
ATOM 4506 N N . ILE B 1 274 ? 5.648 -28.047 1.867 1 98.06 274 ILE B N 1
ATOM 4507 C CA . ILE B 1 274 ? 6.676 -28.625 1.003 1 98.06 274 ILE B CA 1
ATOM 4508 C C . ILE B 1 274 ? 6.949 -27.672 -0.165 1 98.06 274 ILE B C 1
ATOM 4510 O O . ILE B 1 274 ? 8.109 -27.391 -0.484 1 98.06 274 ILE B O 1
ATOM 4514 N N . PHE B 1 275 ? 5.902 -27.141 -0.792 1 97.69 275 PHE B N 1
ATOM 4515 C CA . PHE B 1 275 ? 6.074 -26.156 -1.856 1 97.69 275 PHE B CA 1
ATOM 4516 C C . PHE B 1 275 ? 6.883 -24.953 -1.365 1 97.69 275 PHE B C 1
ATOM 4518 O O . PHE B 1 275 ? 7.809 -24.5 -2.043 1 97.69 275 PHE B O 1
ATOM 4525 N N . VAL B 1 276 ? 6.547 -24.453 -0.163 1 98.31 276 VAL B N 1
ATOM 4526 C CA . VAL B 1 276 ? 7.219 -23.281 0.41 1 98.31 276 VAL B CA 1
ATOM 4527 C C . VAL B 1 276 ? 8.711 -23.562 0.542 1 98.31 276 VAL B C 1
ATOM 4529 O O . VAL B 1 276 ? 9.547 -22.75 0.124 1 98.31 276 VAL B O 1
ATOM 4532 N N . ASN B 1 277 ? 9.031 -24.703 1.05 1 97.94 277 ASN B N 1
ATOM 4533 C CA . ASN B 1 277 ? 10.43 -25.047 1.243 1 97.94 277 ASN B CA 1
ATOM 4534 C C . ASN B 1 277 ? 11.172 -25.156 -0.087 1 97.94 277 ASN B C 1
ATOM 4536 O O . ASN B 1 277 ? 12.297 -24.656 -0.215 1 97.94 277 ASN B O 1
ATOM 4540 N N . GLU B 1 278 ? 10.555 -25.781 -1.048 1 96.75 278 GLU B N 1
ATOM 4541 C CA . GLU B 1 278 ? 11.18 -25.922 -2.359 1 96.75 278 GLU B CA 1
ATOM 4542 C C . GLU B 1 278 ? 11.367 -24.562 -3.025 1 96.75 278 GLU B C 1
ATOM 4544 O O . GLU B 1 278 ? 12.398 -24.297 -3.643 1 96.75 278 GLU B O 1
ATOM 4549 N N . ILE B 1 279 ? 10.398 -23.703 -2.904 1 97.5 279 ILE B N 1
ATOM 4550 C CA . ILE B 1 279 ? 10.469 -22.359 -3.473 1 97.5 279 ILE B CA 1
ATOM 4551 C C . ILE B 1 279 ? 11.578 -21.578 -2.783 1 97.5 279 ILE B C 1
ATOM 4553 O O . ILE B 1 279 ? 12.359 -20.875 -3.443 1 97.5 279 ILE B O 1
ATOM 4557 N N . LEU B 1 280 ? 11.68 -21.688 -1.438 1 98.12 280 LEU B N 1
ATOM 4558 C CA . LEU B 1 280 ? 12.695 -20.969 -0.684 1 98.12 280 LEU B CA 1
ATOM 4559 C C . LEU B 1 280 ? 14.102 -21.406 -1.106 1 98.12 280 LEU B C 1
ATOM 4561 O O . LEU B 1 280 ? 15.023 -20.594 -1.153 1 98.12 280 LEU B O 1
ATOM 4565 N N . ASP B 1 281 ? 14.219 -22.719 -1.408 1 97.31 281 ASP B N 1
ATOM 4566 C CA . ASP B 1 281 ? 15.5 -23.188 -1.925 1 97.31 281 ASP B CA 1
ATOM 4567 C C . ASP B 1 281 ? 15.852 -22.516 -3.244 1 97.31 281 ASP B C 1
ATOM 4569 O O . ASP B 1 281 ? 16.984 -22.078 -3.439 1 97.31 281 ASP B O 1
ATOM 4573 N N . ILE B 1 282 ? 14.883 -22.375 -4.094 1 96.5 282 ILE B N 1
ATOM 4574 C CA . ILE B 1 282 ? 15.07 -21.734 -5.391 1 96.5 282 ILE B CA 1
ATOM 4575 C C . ILE B 1 282 ? 15.414 -20.266 -5.188 1 96.5 282 ILE B C 1
ATOM 4577 O O . ILE B 1 282 ? 16.344 -19.75 -5.805 1 96.5 282 ILE B O 1
ATOM 4581 N N . TYR B 1 283 ? 14.719 -19.562 -4.281 1 98.31 283 TYR B N 1
ATOM 4582 C CA . TYR B 1 283 ? 14.914 -18.141 -4.043 1 98.31 283 TYR B CA 1
ATOM 4583 C C . TYR B 1 283 ? 16.281 -17.875 -3.428 1 98.31 283 TYR B C 1
ATOM 4585 O O . TYR B 1 283 ? 16.984 -16.953 -3.834 1 98.31 283 TYR B O 1
ATOM 4593 N N . GLU B 1 284 ? 16.641 -18.688 -2.471 1 97.81 284 GLU B N 1
ATOM 4594 C CA . GLU B 1 284 ? 17.938 -18.516 -1.822 1 97.81 284 GLU B CA 1
ATOM 4595 C C . GLU B 1 284 ? 19.078 -18.672 -2.82 1 97.81 284 GLU B C 1
ATOM 4597 O O . GLU B 1 284 ? 20.047 -17.906 -2.811 1 97.81 284 GLU B O 1
ATOM 4602 N N . GLU B 1 285 ? 18.938 -19.672 -3.629 1 96 285 GLU B N 1
ATOM 4603 C CA . GLU B 1 285 ? 19.953 -19.891 -4.66 1 96 285 GLU B CA 1
ATOM 4604 C C . GLU B 1 285 ? 20.047 -18.688 -5.598 1 96 285 GLU B C 1
ATOM 4606 O O . GLU B 1 285 ? 21.156 -18.266 -5.957 1 96 285 GLU B O 1
ATOM 4611 N N . ALA B 1 286 ? 18.984 -18.156 -6.008 1 97.44 286 ALA B N 1
ATOM 4612 C CA . ALA B 1 286 ? 18.953 -17 -6.895 1 97.44 286 ALA B CA 1
ATOM 4613 C C . ALA B 1 286 ? 19.609 -15.797 -6.238 1 97.44 286 ALA B C 1
ATOM 4615 O O . ALA B 1 286 ? 20.406 -15.094 -6.871 1 97.44 286 ALA B O 1
ATOM 4616 N N . VAL B 1 287 ? 19.312 -15.562 -4.996 1 98.06 287 VAL B N 1
ATOM 4617 C CA . VAL B 1 287 ? 19.844 -14.422 -4.258 1 98.06 287 VAL B CA 1
ATOM 4618 C C . VAL B 1 287 ? 21.359 -14.547 -4.137 1 98.06 287 VAL B C 1
ATOM 4620 O O . VAL B 1 287 ? 22.094 -13.578 -4.383 1 98.06 287 VAL B O 1
ATOM 4623 N N . ARG B 1 288 ? 21.844 -15.734 -3.844 1 97.38 288 ARG B N 1
ATOM 4624 C CA . ARG B 1 288 ? 23.281 -15.961 -3.727 1 97.38 288 ARG B CA 1
ATOM 4625 C C . ARG B 1 288 ? 23.984 -15.766 -5.066 1 97.38 288 ARG B C 1
ATOM 4627 O O . ARG B 1 288 ? 25.047 -15.141 -5.133 1 97.38 288 ARG B O 1
ATOM 4634 N N . ALA B 1 289 ? 23.375 -16.281 -6.066 1 97.12 289 ALA B N 1
ATOM 4635 C CA . ALA B 1 289 ? 23.953 -16.141 -7.402 1 97.12 289 ALA B CA 1
ATOM 4636 C C . ALA B 1 289 ? 24.125 -14.672 -7.777 1 97.12 289 ALA B C 1
ATOM 4638 O O . ALA B 1 289 ? 25.172 -14.273 -8.297 1 97.12 289 ALA B O 1
ATOM 4639 N N . VAL B 1 290 ? 23.156 -13.852 -7.469 1 97.31 290 VAL B N 1
ATOM 4640 C CA . VAL B 1 290 ? 23.156 -12.461 -7.91 1 97.31 290 VAL B CA 1
ATOM 4641 C C . VAL B 1 290 ? 23.984 -11.617 -6.949 1 97.31 290 VAL B C 1
ATOM 4643 O O . VAL B 1 290 ? 24.875 -10.875 -7.375 1 97.31 290 VAL B O 1
ATOM 4646 N N . PHE B 1 291 ? 23.828 -11.773 -5.621 1 97 291 PHE B N 1
ATOM 4647 C CA . PHE B 1 291 ? 24.406 -10.844 -4.656 1 97 291 PHE B CA 1
ATOM 4648 C C . PHE B 1 291 ? 25.797 -11.289 -4.227 1 97 291 PHE B C 1
ATOM 4650 O O . PHE B 1 291 ? 26.578 -10.484 -3.715 1 97 291 PHE B O 1
ATOM 4657 N N . VAL B 1 292 ? 26.109 -12.586 -4.414 1 96.31 292 VAL B N 1
ATOM 4658 C CA . VAL B 1 292 ? 27.391 -13.086 -3.959 1 96.31 292 VAL B CA 1
ATOM 4659 C C . VAL B 1 292 ? 28.281 -13.406 -5.164 1 96.31 292 VAL B C 1
ATOM 4661 O O . VAL B 1 292 ? 29.422 -12.953 -5.242 1 96.31 292 VAL B O 1
ATOM 4664 N N . ASP B 1 293 ? 27.688 -14.07 -6.113 1 96.69 293 ASP B N 1
ATOM 4665 C CA . ASP B 1 293 ? 28.484 -14.562 -7.234 1 96.69 293 ASP B CA 1
ATOM 4666 C C . ASP B 1 293 ? 28.531 -13.539 -8.359 1 96.69 293 ASP B C 1
ATOM 4668 O O . ASP B 1 293 ? 29.297 -13.695 -9.328 1 96.69 293 ASP B O 1
ATOM 4672 N N . GLY B 1 294 ? 27.703 -12.523 -8.367 1 94.5 294 GLY B N 1
ATOM 4673 C CA . GLY B 1 294 ? 27.734 -11.461 -9.359 1 94.5 294 GLY B CA 1
ATOM 4674 C C . GLY B 1 294 ? 27.094 -11.859 -10.68 1 94.5 294 GLY B C 1
ATOM 4675 O O . GLY B 1 294 ? 27.422 -11.289 -11.727 1 94.5 294 GLY B O 1
ATOM 4676 N N . LYS B 1 295 ? 26.25 -12.875 -10.602 1 95.44 295 LYS B N 1
ATOM 4677 C CA . LYS B 1 295 ? 25.547 -13.297 -11.812 1 95.44 295 LYS B CA 1
ATOM 4678 C C . LYS B 1 295 ? 24.406 -12.352 -12.148 1 95.44 295 LYS B C 1
ATOM 4680 O O . LYS B 1 295 ? 23.953 -11.578 -11.297 1 95.44 295 LYS B O 1
ATOM 4685 N N . ALA B 1 296 ? 23.938 -12.477 -13.391 1 94 296 ALA B N 1
ATOM 4686 C CA . ALA B 1 296 ? 22.797 -11.68 -13.82 1 94 296 ALA B CA 1
ATOM 4687 C C . ALA B 1 296 ? 21.516 -12.172 -13.156 1 94 296 ALA B C 1
ATOM 4689 O O . ALA B 1 296 ? 21.375 -13.359 -12.859 1 94 296 ALA B O 1
ATOM 4690 N N . ALA B 1 297 ? 20.641 -11.273 -12.938 1 94.81 297 ALA B N 1
ATOM 4691 C CA . ALA B 1 297 ? 19.344 -11.633 -12.391 1 94.81 297 ALA B CA 1
ATOM 4692 C C . ALA B 1 297 ? 18.578 -12.547 -13.352 1 94.81 297 ALA B C 1
ATOM 4694 O O . ALA B 1 297 ? 18.672 -12.391 -14.57 1 94.81 297 ALA B O 1
ATOM 4695 N N . PRO B 1 298 ? 17.797 -13.477 -12.805 1 94.88 298 PRO B N 1
ATOM 4696 C CA . PRO B 1 298 ? 16.969 -14.312 -13.688 1 94.88 298 PRO B CA 1
ATOM 4697 C C . PRO B 1 298 ? 15.992 -13.492 -14.531 1 94.88 298 PRO B C 1
ATOM 4699 O O . PRO B 1 298 ? 15.359 -12.57 -14.023 1 94.88 298 PRO B O 1
ATOM 4702 N N . GLN B 1 299 ? 15.859 -13.867 -15.773 1 93.31 299 GLN B N 1
ATOM 4703 C CA . GLN B 1 299 ? 15.023 -13.133 -16.719 1 93.31 299 GLN B CA 1
ATOM 4704 C C . GLN B 1 299 ? 13.641 -13.758 -16.844 1 93.31 299 GLN B C 1
ATOM 4706 O O . GLN B 1 299 ? 13.484 -14.969 -16.672 1 93.31 299 GLN B O 1
ATOM 4711 N N . PRO B 1 300 ? 12.617 -12.867 -16.984 1 91.88 300 PRO B N 1
ATOM 4712 C CA . PRO B 1 300 ? 11.289 -13.438 -17.219 1 91.88 300 PRO B CA 1
ATOM 4713 C C . PRO B 1 300 ? 11.195 -14.195 -18.547 1 91.88 300 PRO B C 1
ATOM 4715 O O . PRO B 1 300 ? 11.867 -13.844 -19.516 1 91.88 300 PRO B O 1
ATOM 4718 N N . GLU B 1 301 ? 10.312 -15.141 -18.438 1 82.06 301 GLU B N 1
ATOM 4719 C CA . GLU B 1 301 ? 10.047 -15.922 -19.656 1 82.06 301 GLU B CA 1
ATOM 4720 C C . GLU B 1 301 ? 8.867 -15.344 -20.422 1 82.06 301 GLU B C 1
ATOM 4722 O O . GLU B 1 301 ? 8.211 -14.406 -19.969 1 82.06 301 GLU B O 1
ATOM 4727 N N . LEU B 1 302 ? 8.547 -15.844 -21.609 1 73.75 302 LEU B N 1
ATOM 4728 C CA . LEU B 1 302 ? 7.367 -15.578 -22.438 1 73.75 302 LEU B CA 1
ATOM 4729 C C . LEU B 1 302 ? 7.367 -14.141 -22.938 1 73.75 302 LEU B C 1
ATOM 4731 O O . LEU B 1 302 ? 6.434 -13.383 -22.656 1 73.75 302 LEU B O 1
ATOM 4735 N N . SER B 1 303 ? 8.391 -13.531 -23.469 1 62.81 303 SER B N 1
ATOM 4736 C CA . SER B 1 303 ? 8.586 -12.164 -23.938 1 62.81 303 SER B CA 1
ATOM 4737 C C . SER B 1 303 ? 7.586 -11.805 -25.031 1 62.81 303 SER B C 1
ATOM 4739 O O . SER B 1 303 ? 7.301 -10.625 -25.266 1 62.81 303 SER B O 1
ATOM 4741 N N . VAL B 1 304 ? 7.105 -12.773 -25.766 1 51.03 304 VAL B N 1
ATOM 4742 C CA . VAL B 1 304 ? 6.379 -12.516 -27 1 51.03 304 VAL B CA 1
ATOM 4743 C C . VAL B 1 304 ? 5.016 -11.898 -26.688 1 51.03 304 VAL B C 1
ATOM 4745 O O . VAL B 1 304 ? 4.402 -11.266 -27.547 1 51.03 304 VAL B O 1
ATOM 4748 N N . THR B 1 305 ? 4.562 -12.047 -25.531 1 50.69 305 THR B N 1
ATOM 4749 C CA . THR B 1 305 ? 3.18 -11.664 -25.25 1 50.69 305 THR B CA 1
ATOM 4750 C C . THR B 1 305 ? 3.02 -10.148 -25.281 1 50.69 305 THR B C 1
ATOM 4752 O O . THR B 1 305 ? 1.9 -9.641 -25.359 1 50.69 305 THR B O 1
ATOM 4755 N N . ASP B 1 306 ? 3.984 -9.32 -25.047 1 48.59 306 ASP B N 1
ATOM 4756 C CA . ASP B 1 306 ? 3.832 -7.914 -25.391 1 48.59 306 ASP B CA 1
ATOM 4757 C C . ASP B 1 306 ? 3.305 -7.754 -26.812 1 48.59 306 ASP B C 1
ATOM 4759 O O . ASP B 1 306 ? 2.525 -6.84 -27.094 1 48.59 306 ASP B O 1
ATOM 4763 N N . PHE B 1 307 ? 3.752 -8.578 -27.625 1 39.97 307 PHE B N 1
ATOM 4764 C CA . PHE B 1 307 ? 3.389 -8.531 -29.047 1 39.97 307 PHE B CA 1
ATOM 4765 C C . PHE B 1 307 ? 1.91 -8.852 -29.234 1 39.97 307 PHE B C 1
ATOM 4767 O O . PHE B 1 307 ? 1.213 -8.172 -29.984 1 39.97 307 PHE B O 1
ATOM 4774 N N . LEU B 1 308 ? 1.417 -9.773 -28.547 1 40.34 308 LEU B N 1
ATOM 4775 C CA . LEU B 1 308 ? 0.032 -10.156 -28.797 1 40.34 308 LEU B CA 1
ATOM 4776 C C . LEU B 1 308 ? -0.932 -9.172 -28.141 1 40.34 308 LEU B C 1
ATOM 4778 O O . LEU B 1 308 ? -2.068 -9.016 -28.594 1 40.34 308 LEU B O 1
ATOM 4782 N N . SER B 1 309 ? -0.584 -8.688 -26.969 1 42.31 309 SER B N 1
ATOM 4783 C CA . SER B 1 309 ? -1.448 -7.68 -26.375 1 42.31 309 SER B CA 1
ATOM 4784 C C . SER B 1 309 ? -1.577 -6.453 -27.266 1 42.31 309 SER B C 1
ATOM 4786 O O . SER B 1 309 ? -2.633 -5.816 -27.312 1 42.31 309 SER B O 1
ATOM 4788 N N . GLY B 1 310 ? -0.479 -6 -27.828 1 36.38 310 GLY B N 1
ATOM 4789 C CA . GLY B 1 310 ? -0.588 -5.047 -28.922 1 36.38 310 GLY B CA 1
ATOM 4790 C C . GLY B 1 310 ? -1.53 -5.508 -30.016 1 36.38 310 GLY B C 1
ATOM 4791 O O . GLY B 1 310 ? -2.256 -4.699 -30.609 1 36.38 310 GLY B O 1
ATOM 4792 N N . LEU B 1 311 ? -1.46 -6.66 -30.328 1 32.41 311 LEU B N 1
ATOM 4793 C CA . LEU B 1 311 ? -2.359 -7.188 -31.359 1 32.41 311 LEU B CA 1
ATOM 4794 C C . LEU B 1 311 ? -3.791 -7.258 -30.828 1 32.41 311 LEU B C 1
ATOM 4796 O O . LEU B 1 311 ? -4.742 -7.152 -31.609 1 32.41 311 LEU B O 1
ATOM 4800 N N . ALA B 1 312 ? -3.922 -7.68 -29.547 1 35.41 312 ALA B N 1
ATOM 4801 C CA . ALA B 1 312 ? -5.301 -7.852 -29.109 1 35.41 312 ALA B CA 1
ATOM 4802 C C . ALA B 1 312 ? -5.883 -6.535 -28.594 1 35.41 312 ALA B C 1
ATOM 4804 O O . ALA B 1 312 ? -7.062 -6.465 -28.25 1 35.41 312 ALA B O 1
ATOM 4805 N N . GLY B 1 313 ? -5.387 -5.48 -28.875 1 33.44 313 GLY B N 1
ATOM 4806 C CA . GLY B 1 313 ? -5.953 -4.195 -28.5 1 33.44 313 GLY B CA 1
ATOM 4807 C C . GLY B 1 313 ? -6.129 -4.035 -27 1 33.44 313 GLY B C 1
ATOM 4808 O O . GLY B 1 313 ? -6.938 -3.225 -26.547 1 33.44 313 GLY B O 1
ATOM 4809 N N . LEU B 1 314 ? -5.668 -4.867 -26.125 1 29.27 314 LEU B N 1
ATOM 4810 C CA . LEU B 1 314 ? -5.887 -4.695 -24.688 1 29.27 314 LEU B CA 1
ATOM 4811 C C . LEU B 1 314 ? -4.695 -4 -24.031 1 29.27 314 LEU B C 1
ATOM 4813 O O . LEU B 1 314 ? -3.559 -4.156 -24.484 1 29.27 314 LEU B O 1
#

InterPro domains:
  IPR003785 Creatininase/formamide hydrolase [PF02633] (22-282)
  IPR003785 Creatininase/formamide hydrolase [PTHR35005] (28-289)
  IPR024087 Creatininase-like superfamily [G3DSA:3.40.50.10310] (22-290)
  IPR024087 Creatininase-like superfamily [SSF102215] (30-289)

Sequence (628 aa):
MGAPELIFYDELPEKQLQGLMHGNILFLFINPTEYHGPHLPLANDYIISRGLAARLAPRLIKAGLTEKFIAAPLINLGLDPTPGAGTIATSAARFDTYLAQFARKLPLIGVSRVIVMTFHGAPRHNHAIQRFIDRLASAGISALNPLNLLLSRMLTYKPGDFAAALAPVKDAKAREQLSAHLGHDYHAGFFETSLTLALAPQTVDPSYTELPDCPEIEIPAWQRAAIHGIKSLGQASAARELAFAAEAMAWLNLEPFPGYTGMPRYANRKSGDIFVNEILDIYEEAVRAVFVDGKAAPQPELSVTDFLSGLAGLMGAPELIFYDELPEKQLQGLMHGNILFLFINPTEYHGPHLPLANDYIISRGLAARLAPRLIKAGLTEKFIAAPLINLGLDPTPGAGTIATSAARFDTYLAQFARKLPLIGVSRVIVMTFHGAPRHNHAIQRFIDRLASAGISALNPLNLLLSRMLTYKPGDFAAALAPVKDAKAREQLSAHLGHDYHAGFFETSLTLALAPQTVDPSYTELPDCPEIEIPAWQRAAIHGIKSLGQASAARELAFAAEAMAWLNLEPFPGYTGMPRYANRKSGDIFVNEILDIYEEAVRAVFVDGKAAPQPELSVTDFLSGLAGL

Foldseek 3Di:
DPQFDEAELVVDDLVCLQVQQVQAEEEEEEEAQAFFFPWFGSRLFRLLLVLLLSVLVVVCCVVSSHVHNYYYDHNHAFADGQDDDGTDYDDLVVLLVVLVVVLVCCVVRNHAEYEYGTDQQDQSRQVSVVVSQVSNVVVRHFYAYLVQVVLVCLLVDDQPVLLVLLVVQPDPVLSVQCSVCVSVFRGSAQQSLQQCCQRPVVRTHPCLLVDDAQDDQDQDPVLVVVLVVCVVVVNPQQSSLSVSVRRVVSQSPDVVRRSGHGRNSRHDNSSNVSSSVVSSVSSNVQCCCCSPVVDDYRGHGSVCVVVVCVVVVD/DPQFDEAELVVDDLVCLQVQQVQAEEEEEEEAQAFFFPWFGSRLFRLLLVLLLSVLVVVCCVVSSHVHNYYYDHNHAFADGQDDDGTDYDDLVVLLVVLVVVLVCCVVRNHAHYEYGTDQQDQSRQVSVVVSQVSNVVVNHFYAYLVQVVLVCLLVDDQPVLLVLLVVQPDPVLSVQCSVCVSVFRGNAQQSLQQCCQRPVVRTHPCLLVDDAQDDQDFDPVLVVVLVVCVVVVNPQQSSLSVNVRRVVSQSPDVVRRSGHGRNSRHHNSSNVSSSVVSSVSSNVQCCCCSPVVDDYRGHGSVCVVVVCVVVVD

Nearest PDB structures (foldseek):
  3a6g-assembly1_C  TM=7.267E-01  e=8.061E-12  Pseudomonas putida
  3a6g-assembly1_B  TM=7.167E-01  e=8.529E-12  Pseudomonas putida
  3a6f-assembly1_D  TM=6.830E-01  e=2.608E-12  Pseudomonas putida
  1j2t-assembly1_B  TM=7.207E-01  e=8.529E-12  Pseudomonas putida
  3a6j-assembly1_E  TM=7.222E-01  e=2.355E-11  Pseudomonas putida

Organism: Turneriella parva (strain ATCC BAA-1111 / DSM 21527 / NCTC 11395 / H) (NCBI:txid869212)